Protein 5YUG (pdb70)

Solvent-accessible surface area: 21804 Å² total; per-residue (Å²): 163,84,106,4,90,5,106,61,32,19,40,86,29,25,62,89,64,31,95,7,21,82,52,246,88,57,126,75,0,18,0,4,38,51,0,0,14,3,44,110,70,66,82,7,4,52,71,12,24,131,109,96,104,35,35,128,108,3,111,102,70,67,103,126,8,5,23,93,22,82,7,16,162,112,45,17,92,137,56,140,227,53,26,5,0,11,43,120,16,21,111,126,109,90,26,2,32,5,71,92,31,19,40,82,94,41,134,88,67,31,94,7,6,60,22,102,87,58,127,73,0,18,0,3,97,133,0,0,32,2,44,111,41,54,1,6,4,17,86,45,15,98,152,72,54,5,20,18,92,4,111,35,1,14,33,92,7,1,2,7,1,14,7,16,116,40,31,18,41,30,25,22,132,23,18,1,0,10,13,68,2,12,56,88,136,116,3,43,4,92,88,56,27,42,84,88,44,138,85,78,38,109,6,4,40,20,86,18,33,61,84,0,26,0,8,86,162,4,0,34,10,33,107,74,59,82,4,1,46,118,66,14,165,144,60,58,6,48,17,92,4,68,115,69,64,92,151,9,0,3,6,2,4,6,10,104,88,48,23,62,48,0,25,43,11,14,0,0,5,88,97,12,21,114,67,122,27,127,46,152,19,80,99,69,69,175,134,116,3,87,4,110,87,54,26,41,84,88,45,140,87,72,34,105,6,15,41,49,243,83,56,125,87,0,27,0,8,97,186,4,0,37,10,34,109,70,50,6,5,1,12,92,69,26,147,147,87,105,35,65,127,96,4,64,36,2,35,37,104,10,3,22,93,18,65,6,10,137,89,45,24,91,140,18,107,104,42,23,5,0,5,86,42,0,32,90,46,103,29,145,68,170,70,83,162,72,101,170

Organism: Arabidopsis thaliana (NCBI:txid3702)

B-factor: mean 15.65, std 5.32, range [6.7, 44.05]

Sequence (388 aa):
SKMCMNASCGTTSTVEWKKGWPLRSGLLADLCYRCGSAYESSLFCEQFHKDQSGWRECYLCSKRLHCGCIASKVTIELMDDYGGVGCSTCACCSKMCMNASCGTTSTVEWKKGWPLRSGLLADLCYRCGSAYESSLFCEQFHKDQSGWRECYLCSKRLHCGCIASKVTIELMDYGGVGCSTCACCKMCMNASCGTTSTVEWKKGWPLRSGLLADLCYRCGSAYESSLFCEQFHKDQSGWRECYLCSKRLHCGCIASKVTIELMDYGGVGCSTCACCHQLNLNTRGENKMCMNASCGTTSTVEWKKGWPLRSGLLADLCYRCGSAYESSLFCEQFHKDQSGWRECYLCSKRLHCGCIASKVTIELMDYGGVGCSTCACCHQLNLNTRGEN

Secondary structure (DSSP, 8-state):
-----STTT--S--SS-EEEEEPTTSPEEEE-HHHHHHHHTT-HHHHH-TTSS-EEE-TTT--EEE-S-GGGGGGEEE-TTS-EEEHHHHT-/-----STTT--S--SS-EEEEEPTTSPEEEE-HHHHHHHHTT-HHHHH-TTSS-EEE-TTT--EEE-S-GGGGGGEEE-TTS-EEEHHHHT-/-----TTT--S--S--EEEEEPTTSPEEEE-HHHHHHHHTT-HHHHH-TTSS-EEE-TTT--EEE-S-GGGGGG-EE-TTSSEE-TTGGGS----TT-SS--/-----TTT--S--SS-EEEEE-TTSPEEEE-HHHHHHHHTT-HHHHH-TTSS-EEE-TTT--EEE-S-GGGGGG-EE-TTSSEE-TTGGGS----TT-SS--

GO terms:
  GO:0005515 protein binding (F, IPI)
  GO:0005634 nucleus (C, IDA)
  GO:0045892 negative regulation of DNA-templated transcription (P, IDA)
  GO:0009737 response to abscisic acid (P, TAS)
  GO:0009744 response to sucrose (P, TAS)
  GO:0005739 mitochondrion (C, HDA)

Nearest PDB structures (foldseek):
  5yuh-assembly1_A-2  TM=9.981E-01  e=5.828E-18  Arabidopsis thaliana
  5yug-assembly2_E  TM=9.680E-01  e=1.205E-17  Arabidopsis thaliana
  5z28-assembly1_A  TM=9.472E-01  e=3.145E-12  Arabidopsis thaliana
  7cq3-assembly1_A  TM=4.865E-01  e=2.633E+00  Saccharomyces cerevisiae YJM789
  7nac-assembly1_u  TM=4.043E-01  e=8.638E+00  Saccharomyces cerevisiae BY4741

Radius of gyration: 23.99 Å; Cα contacts (8 Å, |Δi|>4): 721; chains: 4; bounding box: 74×50×70 Å

Structure (mmCIF, N/CA/C/O backbone):
data_5YUG
#
_entry.id   5YUG
#
_cell.length_a   52.228
_cell.length_b   52.228
_cell.length_c   121.674
_cell.angle_alpha   90.00
_cell.angle_beta   90.00
_cell.angle_gamma   120.00
#
_symmetry.space_group_name_H-M   'P 31'
#
loop_
_entity.id
_entity.type
_entity.pdbx_description
1 po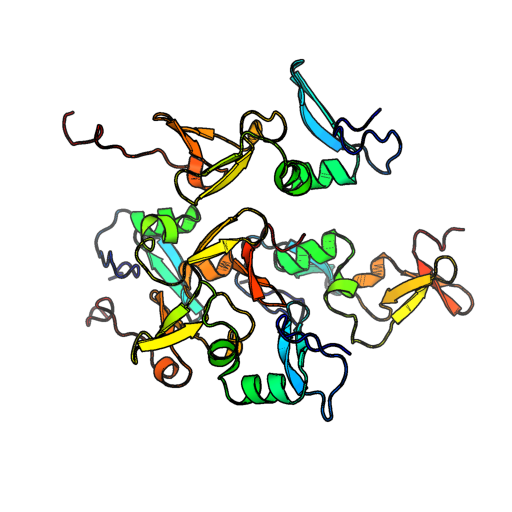lymer 'B3 domain-containing transcription repressor VAL1'
2 non-polymer 'ZINC ION'
3 non-polymer GLYCEROL
4 water water
#
loop_
_atom_site.group_PDB
_atom_site.id
_atom_site.type_symbol
_atom_site.label_atom_id
_atom_site.label_alt_id
_atom_site.label_comp_id
_atom_site.label_asym_id
_atom_site.label_entity_id
_atom_site.label_seq_id
_atom_site.pdbx_PDB_ins_code
_atom_site.Cartn_x
_atom_site.Cartn_y
_atom_site.Cartn_z
_atom_site.occupancy
_atom_site.B_iso_or_equiv
_atom_site.auth_seq_id
_atom_site.auth_comp_id
_atom_site.auth_asym_id
_atom_site.auth_atom_id
_atom_site.pdbx_PDB_model_num
ATOM 1 N N . SER A 1 8 ? 45.147 47.310 14.817 1.00 32.47 8 SER A N 1
ATOM 2 C CA . SER A 1 8 ? 43.913 47.873 14.275 1.00 24.51 8 SER A CA 1
ATOM 3 C C . SER A 1 8 ? 43.274 47.023 13.190 1.00 16.90 8 SER A C 1
ATOM 4 O O . SER A 1 8 ? 42.279 46.290 13.391 1.00 23.55 8 SER A O 1
ATOM 7 N N . LYS A 1 9 ? 43.848 47.180 12.009 1.00 22.36 9 LYS A N 1
ATOM 8 C CA . LYS A 1 9 ? 43.140 46.740 10.829 1.00 18.06 9 LYS A CA 1
ATOM 9 C C . LYS A 1 9 ? 42.977 45.229 10.816 1.00 17.80 9 LYS A C 1
ATOM 10 O O . LYS A 1 9 ? 43.742 44.473 11.424 1.00 20.76 9 LYS A O 1
ATOM 16 N N . MET A 1 10 ? 41.939 44.807 10.104 1.00 18.40 10 MET A N 1
ATOM 17 C CA . MET A 1 10 ? 41.676 43.403 9.848 1.00 17.46 10 MET A CA 1
ATOM 18 C C . MET A 1 10 ? 41.237 43.255 8.398 1.00 15.02 10 MET A C 1
ATOM 19 O O . MET A 1 10 ? 40.419 44.040 7.911 1.00 14.47 10 MET A O 1
ATOM 24 N N . CYS A 1 11 ? 41.797 42.264 7.709 1.00 15.48 11 CYS A N 1
ATOM 25 C CA . CYS A 1 11 ? 41.431 42.039 6.314 1.00 13.05 11 CYS A CA 1
ATOM 26 C C . CYS A 1 11 ? 39.927 41.830 6.184 1.00 12.97 11 CYS A C 1
ATOM 27 O O . CYS A 1 11 ? 39.348 40.984 6.870 1.00 16.31 11 CYS A O 1
ATOM 30 N N . MET A 1 12 ? 39.293 42.606 5.303 1.00 12.35 12 MET A N 1
ATOM 31 C CA . MET A 1 12 ? 37.849 42.518 5.106 1.00 10.23 12 MET A CA 1
ATOM 32 C C . MET A 1 12 ? 37.462 41.478 4.063 1.00 8.55 12 MET A C 1
ATOM 33 O O . MET A 1 12 ? 36.272 41.344 3.753 1.00 13.72 12 MET A O 1
ATOM 38 N N . ASN A 1 13 ? 38.422 40.731 3.527 1.00 10.58 13 ASN A N 1
ATOM 39 C CA . ASN A 1 13 ? 38.090 39.510 2.804 1.00 11.05 13 ASN A CA 1
ATOM 40 C C . ASN A 1 13 ? 37.708 38.464 3.840 1.00 15.12 13 ASN A C 1
ATOM 41 O O . ASN A 1 13 ? 38.545 38.043 4.645 1.00 14.89 13 ASN A O 1
ATOM 46 N N . ALA A 1 14 ? 36.436 38.062 3.828 1.00 12.13 14 ALA A N 1
ATOM 47 C CA . ALA A 1 14 ? 35.855 37.326 4.942 1.00 14.54 14 ALA A CA 1
ATOM 48 C C . ALA A 1 14 ? 36.463 35.941 5.114 1.00 15.01 14 ALA A C 1
ATOM 49 O O . ALA A 1 14 ? 36.424 35.397 6.221 1.00 17.33 14 ALA A O 1
ATOM 51 N N . SER A 1 15 ? 37.031 35.358 4.060 1.00 11.66 15 SER A N 1
ATOM 52 C CA . SER A 1 15 ? 37.726 34.086 4.227 1.00 16.91 15 SER A CA 1
ATOM 53 C C . SER A 1 15 ? 39.150 34.254 4.743 1.00 17.61 15 SER A C 1
ATOM 54 O O . SER A 1 15 ? 39.816 33.246 5.011 1.00 22.21 15 SER A O 1
ATOM 57 N N . CYS A 1 16 ? 39.628 35.493 4.883 1.00 13.73 16 CYS A N 1
ATOM 58 C CA . CYS A 1 16 ? 40.973 35.767 5.372 1.00 11.58 16 CYS A CA 1
ATOM 59 C C . CYS A 1 16 ? 40.926 36.269 6.813 1.00 18.49 16 CYS A C 1
ATOM 60 O O . CYS A 1 16 ? 41.364 35.574 7.737 1.00 21.56 16 CYS A O 1
ATOM 63 N N . GLY A 1 17 ? 40.399 37.474 7.015 1.00 15.98 17 GLY A N 1
ATOM 64 C CA . GLY A 1 17 ? 40.317 38.058 8.342 1.00 16.03 17 GLY A CA 1
ATOM 65 C C . GLY A 1 17 ? 41.631 38.233 9.074 1.00 17.69 17 GLY A C 1
ATOM 66 O O . GLY A 1 17 ? 41.628 38.341 10.301 1.00 18.26 17 GLY A O 1
ATOM 67 N N . THR A 1 18 ? 42.758 38.278 8.370 1.00 17.10 18 THR A N 1
ATOM 68 C CA . THR A 1 18 ? 44.031 38.397 9.075 1.00 13.16 18 THR A CA 1
ATOM 69 C C . THR A 1 18 ? 44.225 39.798 9.658 1.00 19.73 18 THR A C 1
ATOM 70 O O . THR A 1 18 ? 43.710 40.796 9.149 1.00 15.30 18 THR A O 1
ATOM 74 N N . THR A 1 19 ? 44.972 39.857 10.760 1.00 17.06 19 THR A N 1
ATOM 75 C CA . THR A 1 19 ? 45.365 41.109 11.391 1.00 20.03 19 THR A CA 1
ATOM 76 C C . THR A 1 19 ? 46.857 41.353 11.278 1.00 20.65 19 THR A C 1
ATOM 77 O O . THR A 1 19 ? 47.350 42.368 11.780 1.00 26.99 19 THR A O 1
ATOM 81 N N . SER A 1 20 ? 47.577 40.451 10.626 1.00 18.99 20 SER A N 1
ATOM 82 C CA . SER A 1 20 ? 49.032 40.468 10.555 1.00 21.69 20 SER A CA 1
ATOM 83 C C . SER A 1 20 ? 49.429 40.386 9.085 1.00 20.17 20 SER A C 1
ATOM 84 O O . SER A 1 20 ? 49.157 39.381 8.424 1.00 19.90 20 SER A O 1
ATOM 87 N N . THR A 1 21 ? 50.052 41.447 8.568 1.00 18.26 21 THR A N 1
ATOM 88 C CA . THR A 1 21 ? 50.439 41.493 7.163 1.00 16.58 21 THR A CA 1
ATOM 89 C C . THR A 1 21 ? 51.631 42.428 6.997 1.00 13.77 21 THR A C 1
ATOM 90 O O . THR A 1 21 ? 51.820 43.350 7.793 1.00 17.37 21 THR A O 1
ATOM 94 N N . VAL A 1 22 ? 52.433 42.182 5.951 1.00 13.91 22 VAL A N 1
ATOM 95 C CA . VAL A 1 22 ? 53.583 43.054 5.693 1.00 13.36 22 VAL A CA 1
ATOM 96 C C . VAL A 1 22 ? 53.141 44.465 5.324 1.00 14.90 22 VAL A C 1
ATOM 97 O O . VAL A 1 22 ? 53.847 45.436 5.612 1.00 19.08 22 VAL A O 1
ATOM 101 N N . GLU A 1 23 ? 51.983 44.607 4.680 1.00 13.65 23 GLU A N 1
ATOM 102 C CA . GLU A 1 23 ? 51.549 45.915 4.196 1.00 14.50 23 GLU A CA 1
ATOM 103 C C . GLU A 1 23 ? 50.040 45.908 4.002 1.00 13.08 23 GLU A C 1
ATOM 104 O O . GLU A 1 23 ? 49.498 45.010 3.350 1.00 13.23 23 GLU A O 1
ATOM 110 N N . TRP A 1 24 ? 49.375 46.911 4.568 1.00 14.36 24 TRP A N 1
ATOM 111 C CA . TRP A 1 24 ? 47.941 47.069 4.387 1.00 12.27 24 TRP A CA 1
ATOM 112 C C . TRP A 1 24 ? 47.641 47.803 3.088 1.00 13.36 24 TRP A C 1
ATOM 113 O O . TRP A 1 24 ? 48.318 48.773 2.721 1.00 16.48 24 TRP A O 1
ATOM 124 N N . LYS A 1 25 ? 46.626 47.315 2.383 1.00 12.29 25 LYS A N 1
ATOM 125 C CA . LYS A 1 25 ? 46.232 47.799 1.075 1.00 12.88 25 LYS A CA 1
ATOM 126 C C . LYS A 1 25 ? 44.741 48.114 1.102 1.00 13.65 25 LYS A C 1
ATOM 127 O O . LYS A 1 25 ? 44.055 47.917 2.115 1.00 13.99 25 LYS A O 1
ATOM 133 N N . LYS A 1 26 ? 44.227 48.613 -0.018 1.00 14.40 26 LYS A N 1
ATOM 134 C CA . LYS A 1 26 ? 42.829 49.002 -0.091 1.00 14.02 26 LYS A CA 1
ATOM 135 C C . LYS A 1 26 ? 42.124 48.201 -1.165 1.00 14.01 26 LYS A C 1
ATOM 136 O O . LYS A 1 26 ? 42.712 47.863 -2.197 1.00 15.33 26 LYS A O 1
ATOM 142 N N . GLY A 1 27 ? 40.851 47.897 -0.900 1.00 11.95 27 GLY A N 1
ATOM 143 C CA . GLY A 1 27 ? 40.028 47.191 -1.858 1.00 11.13 27 GLY A CA 1
ATOM 144 C C . GLY A 1 27 ? 38.923 48.024 -2.469 1.00 13.64 27 GLY A C 1
ATOM 145 O O . GLY A 1 27 ? 39.149 49.154 -2.909 1.00 13.03 27 GLY A O 1
ATOM 146 N N . TRP A 1 28 ? 37.723 47.465 -2.485 1.00 11.78 28 TRP A N 1
ATOM 147 C CA . TRP A 1 28 ? 36.560 48.063 -3.121 1.00 10.88 28 TRP A CA 1
ATOM 148 C C . TRP A 1 28 ? 35.937 49.140 -2.231 1.00 13.01 28 TRP A C 1
ATOM 149 O O . TRP A 1 28 ? 36.148 49.160 -1.012 1.00 12.95 28 TRP A O 1
ATOM 160 N N . PRO A 1 29 ? 35.170 50.060 -2.817 1.00 13.46 29 PRO A N 1
ATOM 161 C CA . PRO A 1 29 ? 34.446 51.037 -1.999 1.00 12.92 29 PRO A CA 1
ATOM 162 C C . PRO A 1 29 ? 33.351 50.376 -1.169 1.00 13.16 29 PRO A C 1
ATOM 163 O O . PRO A 1 29 ? 32.613 49.524 -1.658 1.00 13.21 29 PRO A O 1
ATOM 167 N N . LEU A 1 30 ? 33.242 50.798 0.089 1.00 12.59 30 LEU A N 1
ATOM 168 C CA . LEU A 1 30 ? 32.179 50.374 0.989 1.00 12.13 30 LEU A CA 1
ATOM 169 C C . LEU A 1 30 ? 31.016 51.348 0.874 1.00 13.77 30 LEU A C 1
ATOM 170 O O . LEU A 1 30 ? 31.140 52.425 0.287 1.00 12.99 30 LEU A O 1
ATOM 175 N N . ARG A 1 31 ? 29.873 50.973 1.455 1.00 12.49 31 ARG A N 1
ATOM 176 C CA . ARG A 1 31 ? 28.721 51.872 1.398 1.00 14.54 31 ARG A CA 1
ATOM 177 C C . ARG A 1 31 ? 29.020 53.203 2.079 1.00 15.19 31 ARG A C 1
ATOM 178 O O . ARG A 1 31 ? 28.535 54.256 1.648 1.00 12.91 31 ARG A O 1
ATOM 186 N N . SER A 1 32 ? 29.869 53.189 3.101 1.00 12.15 32 SER A N 1
ATOM 187 C CA . SER A 1 32 ? 30.204 54.416 3.811 1.00 14.58 32 SER A CA 1
ATOM 188 C C . SER A 1 32 ? 31.096 55.365 3.026 1.00 17.85 32 SER A C 1
ATOM 189 O O . SER A 1 32 ? 31.340 56.476 3.514 1.00 15.83 32 SER A O 1
ATOM 192 N N . GLY A 1 33 ? 31.613 54.956 1.864 1.00 13.86 33 GLY A N 1
ATOM 193 C CA . GLY A 1 33 ? 32.578 55.723 1.111 1.00 17.82 33 GLY A CA 1
ATOM 194 C C . GLY A 1 33 ? 34.019 55.354 1.403 1.00 13.79 33 GLY A C 1
ATOM 195 O O . GLY A 1 33 ? 34.896 55.582 0.561 1.00 17.84 33 GLY A O 1
ATOM 196 N N . LEU A 1 34 ? 34.285 54.811 2.587 1.00 12.54 34 LEU A N 1
ATOM 197 C CA . LEU A 1 34 ? 35.611 54.276 2.878 1.00 12.38 34 LEU A CA 1
ATOM 198 C C . LEU A 1 34 ? 35.917 53.100 1.962 1.00 17.97 34 LEU A C 1
ATOM 199 O O . LEU A 1 34 ? 35.022 52.361 1.540 1.00 19.00 34 LEU A O 1
ATOM 204 N N . LEU A 1 35 ? 37.200 52.924 1.660 1.00 16.15 35 LEU A N 1
ATOM 205 C CA . LEU A 1 35 ? 37.627 51.755 0.910 1.00 16.16 35 LEU A CA 1
ATOM 206 C C . LEU A 1 35 ? 37.897 50.607 1.868 1.00 9.94 35 LEU A C 1
ATOM 207 O O . LEU A 1 35 ? 38.350 50.805 2.998 1.00 12.08 35 LEU A O 1
ATOM 212 N N . ALA A 1 36 ? 37.595 49.396 1.407 1.00 10.32 36 ALA A N 1
ATOM 213 C CA . ALA A 1 36 ? 37.814 48.217 2.225 1.00 11.19 36 ALA A CA 1
ATOM 214 C C . ALA A 1 36 ? 39.294 48.045 2.564 1.00 14.52 36 ALA A C 1
ATOM 215 O O . ALA A 1 36 ? 40.171 48.227 1.721 1.00 12.06 36 ALA A O 1
ATOM 217 N N . ASP A 1 37 ? 39.569 47.652 3.801 1.00 11.11 37 ASP A N 1
ATOM 218 C CA . ASP A 1 37 ? 40.915 47.245 4.184 1.00 12.62 37 ASP A CA 1
ATOM 219 C C . ASP A 1 37 ? 41.176 45.818 3.722 1.00 13.90 37 ASP A C 1
ATOM 220 O O . ASP A 1 37 ? 40.369 44.923 3.973 1.00 11.81 37 ASP A O 1
ATOM 225 N N . LEU A 1 38 ? 42.309 45.607 3.056 1.00 14.38 38 LEU A N 1
ATOM 226 C CA . LEU A 1 38 ? 42.736 44.291 2.613 1.00 10.02 38 LEU A CA 1
ATOM 227 C C . LEU A 1 38 ? 44.204 44.099 2.966 1.00 10.65 38 LEU A C 1
ATOM 228 O O . LEU A 1 38 ? 44.996 45.047 2.883 1.00 12.29 38 LEU A O 1
ATOM 233 N N . CYS A 1 39 ? 44.564 42.884 3.366 1.00 9.19 39 CYS A N 1
ATOM 234 C CA . CYS A 1 39 ? 45.968 42.589 3.626 1.00 10.87 39 CYS A CA 1
ATOM 235 C C . CYS A 1 39 ? 46.763 42.601 2.315 1.00 11.98 39 CYS A C 1
ATOM 236 O O . CYS A 1 39 ? 46.208 42.716 1.221 1.00 13.28 39 CYS A O 1
ATOM 239 N N . TYR A 1 40 ? 48.092 42.487 2.438 1.00 12.62 40 TYR A N 1
ATOM 240 C CA . TYR A 1 40 ? 48.958 42.492 1.256 1.00 13.84 40 TYR A CA 1
ATOM 241 C C . TYR A 1 40 ? 48.517 41.461 0.223 1.00 11.97 40 TYR A C 1
ATOM 242 O O . TYR A 1 40 ? 48.445 41.754 -0.974 1.00 13.40 40 TYR A O 1
ATOM 251 N N . ARG A 1 41 ? 48.233 40.241 0.679 1.00 11.85 41 ARG A N 1
ATOM 252 C CA . ARG A 1 41 ? 47.806 39.150 -0.194 1.00 14.22 41 ARG A CA 1
ATOM 253 C C . ARG A 1 41 ? 46.496 39.482 -0.911 1.00 13.84 41 ARG A C 1
ATOM 254 O O . ARG A 1 41 ? 46.422 39.494 -2.152 1.00 13.29 41 ARG A O 1
ATOM 262 N N . CYS A 1 42 ? 45.438 39.735 -0.134 1.00 13.16 42 CYS A N 1
ATOM 263 C CA . CYS A 1 42 ? 44.121 39.965 -0.730 1.00 14.69 42 CYS A CA 1
ATOM 264 C C . CYS A 1 42 ? 44.075 41.281 -1.497 1.00 13.13 42 CYS A C 1
ATOM 265 O O . CYS A 1 42 ? 43.428 41.379 -2.554 1.00 10.92 42 CYS A O 1
ATOM 268 N N . GLY A 1 43 ? 44.743 42.305 -0.984 1.00 12.05 43 GLY A N 1
ATOM 269 C CA . GLY A 1 43 ? 44.812 43.558 -1.716 1.00 11.08 43 GLY A CA 1
ATOM 270 C C . GLY A 1 43 ? 45.568 43.412 -3.018 1.00 13.62 43 GLY A C 1
ATOM 271 O O . GLY A 1 43 ? 45.229 44.053 -4.019 1.00 14.23 43 GLY A O 1
ATOM 272 N N . SER A 1 44 ? 46.616 42.582 -3.021 1.00 13.00 44 SER A N 1
ATOM 273 C CA . SER A 1 44 ? 47.346 42.337 -4.260 1.00 13.66 44 SER A CA 1
ATOM 274 C C . SER A 1 44 ? 46.449 41.671 -5.286 1.00 12.87 44 SER A C 1
ATOM 275 O O . SER A 1 44 ? 46.463 42.042 -6.469 1.00 13.93 44 SER A O 1
ATOM 278 N N . ALA A 1 45 ? 45.619 40.725 -4.843 1.00 13.34 45 ALA A N 1
ATOM 279 C CA . ALA A 1 45 ? 44.685 40.095 -5.770 1.00 11.58 45 ALA A CA 1
ATOM 280 C C . ALA A 1 45 ? 43.660 41.100 -6.291 1.00 10.84 45 ALA A C 1
ATOM 281 O O . ALA A 1 45 ? 43.322 41.090 -7.479 1.00 13.57 45 ALA A O 1
ATOM 283 N N . TYR A 1 46 ? 43.169 41.991 -5.426 1.00 11.28 46 TYR A N 1
ATOM 284 C CA . TYR A 1 46 ? 42.217 42.995 -5.895 1.00 10.71 46 TYR A CA 1
ATOM 285 C C . TYR A 1 46 ? 42.856 43.936 -6.914 1.00 12.30 46 TYR A C 1
ATOM 286 O O . TYR A 1 46 ? 42.241 44.286 -7.936 1.00 12.08 46 TYR A O 1
ATOM 295 N N . GLU A 1 47 ? 44.094 44.355 -6.642 1.00 12.65 47 GLU A N 1
ATOM 296 C CA . GLU A 1 47 ? 44.806 45.284 -7.517 1.00 13.14 47 GLU A CA 1
ATOM 297 C C . GLU A 1 47 ? 45.071 44.675 -8.882 1.00 15.89 47 GLU A C 1
ATOM 298 O O . GLU A 1 47 ? 45.110 45.392 -9.891 1.00 17.37 47 GLU A O 1
ATOM 304 N N . SER A 1 48 ? 45.324 43.367 -8.917 1.00 14.81 48 SER A N 1
ATOM 305 C CA . SER A 1 48 ? 45.549 42.602 -10.138 1.00 12.75 48 SER A CA 1
ATOM 306 C C . SER A 1 48 ? 44.267 42.276 -10.884 1.00 15.09 48 SER A C 1
ATOM 307 O O . SER A 1 48 ? 44.344 41.655 -11.945 1.00 16.13 48 SER A O 1
ATOM 310 N N . SER A 1 49 ? 43.106 42.666 -10.348 1.00 13.43 49 SER A N 1
ATOM 311 C CA . SER A 1 49 ? 41.797 42.354 -10.935 1.00 13.59 49 SER A CA 1
ATOM 312 C C . SER A 1 49 ? 41.536 40.851 -10.943 1.00 13.59 49 SER A C 1
ATOM 313 O O . SER A 1 49 ? 40.944 40.306 -11.876 1.00 15.57 49 SER A O 1
ATOM 316 N N . LEU A 1 50 ? 41.969 40.172 -9.881 1.00 13.67 50 LEU A N 1
ATOM 317 C CA . LEU A 1 50 ? 41.840 38.725 -9.789 1.00 13.19 50 LEU A CA 1
ATOM 318 C C . LEU A 1 50 ? 41.240 38.302 -8.457 1.00 10.03 50 LEU A C 1
ATOM 319 O O . LEU A 1 50 ? 41.351 37.136 -8.080 1.00 11.21 50 LEU A O 1
ATOM 324 N N . PHE A 1 51 ? 40.595 39.220 -7.741 1.00 8.93 51 PHE A N 1
ATOM 325 C CA . PHE A 1 51 ? 40.103 38.884 -6.408 1.00 9.52 51 PHE A CA 1
ATOM 326 C C . PHE A 1 51 ? 39.058 37.771 -6.455 1.00 9.62 51 PHE A C 1
ATOM 327 O O . PHE A 1 51 ? 39.149 36.783 -5.712 1.00 10.34 51 PHE A O 1
ATOM 335 N N . CYS A 1 52 ? 38.065 37.885 -7.344 1.00 8.93 52 CYS A N 1
ATOM 336 C CA . CYS A 1 52 ? 37.011 36.880 -7.308 1.00 8.13 52 CYS A CA 1
ATOM 337 C C . CYS A 1 52 ? 37.498 35.551 -7.862 1.00 8.26 52 CYS A C 1
ATOM 338 O O . CYS A 1 52 ? 37.031 34.497 -7.419 1.00 10.56 52 CYS A O 1
ATOM 341 N N . GLU A 1 53 ? 38.448 35.575 -8.809 1.00 10.35 53 GLU A N 1
ATOM 342 C CA . GLU A 1 53 ? 39.050 34.325 -9.265 1.00 11.08 53 GLU A CA 1
ATOM 343 C C . GLU A 1 53 ? 39.799 33.630 -8.136 1.00 12.99 53 GLU A C 1
ATOM 344 O O . GLU A 1 53 ? 39.758 32.395 -8.007 1.00 14.15 53 GLU A O 1
ATOM 350 N N . GLN A 1 54 ? 40.516 34.401 -7.316 1.00 13.82 54 GLN A N 1
ATOM 351 C CA . GLN A 1 54 ? 41.296 33.791 -6.244 1.00 10.20 54 GLN A CA 1
ATOM 352 C C . GLN A 1 54 ? 40.424 33.326 -5.084 1.00 13.10 54 GLN A C 1
ATOM 353 O O . GLN A 1 54 ? 40.787 32.363 -4.403 1.00 16.81 54 GLN A O 1
ATOM 359 N N . PHE A 1 55 ? 39.299 34.012 -4.800 1.00 11.37 55 PHE A N 1
ATOM 360 C CA . PHE A 1 55 ? 38.590 33.742 -3.552 1.00 12.05 55 PHE A CA 1
ATOM 361 C C . PHE A 1 55 ? 37.134 33.320 -3.684 1.00 11.07 55 PHE A C 1
ATOM 362 O O . PHE A 1 55 ? 36.585 32.786 -2.712 1.00 12.12 55 PHE A O 1
ATOM 370 N N . HIS A 1 56 ? 36.486 33.532 -4.833 1.00 10.22 56 HIS A N 1
ATOM 371 C CA . HIS A 1 56 ? 35.034 33.410 -4.897 1.00 9.59 56 HIS A CA 1
ATOM 372 C C . HIS A 1 56 ? 34.557 32.352 -5.886 1.00 10.40 56 HIS A C 1
ATOM 373 O O . HIS A 1 56 ? 33.379 32.345 -6.238 1.00 10.84 56 HIS A O 1
ATOM 380 N N . LYS A 1 57 ? 35.430 31.433 -6.306 1.00 10.43 57 LYS A N 1
ATOM 381 C CA . LYS A 1 57 ? 35.034 30.519 -7.370 1.00 11.92 57 LYS A CA 1
ATOM 382 C C . LYS A 1 57 ? 33.902 29.580 -6.956 1.00 13.55 57 LYS A C 1
ATOM 383 O O . LYS A 1 57 ? 33.076 29.213 -7.802 1.00 19.14 57 LYS A O 1
ATOM 389 N N . ASP A 1 58 ? 33.811 29.207 -5.682 1.00 14.85 58 ASP A N 1
ATOM 390 C CA . ASP A 1 58 ? 32.744 28.318 -5.225 1.00 14.97 58 ASP A CA 1
ATOM 391 C C . ASP A 1 58 ? 31.470 29.049 -4.845 1.00 17.14 58 ASP A C 1
ATOM 392 O O . ASP A 1 58 ? 30.485 28.398 -4.460 1.00 19.31 58 ASP A O 1
ATOM 397 N N . GLN A 1 59 ? 31.459 30.373 -4.930 1.00 12.63 59 GLN A N 1
ATOM 398 C CA . GLN A 1 59 ? 30.246 31.099 -4.598 1.00 12.06 59 GLN A CA 1
ATOM 399 C C . GLN A 1 59 ? 29.277 31.090 -5.774 1.00 12.50 59 GLN A C 1
ATOM 400 O O . GLN A 1 59 ? 29.633 30.811 -6.926 1.00 15.36 59 GLN A O 1
ATOM 406 N N . SER A 1 60 ? 28.027 31.377 -5.451 1.00 11.99 60 SER A N 1
ATOM 407 C CA . SER A 1 60 ? 27.014 31.614 -6.464 1.00 8.66 60 SER A CA 1
ATOM 408 C C . SER A 1 60 ? 27.237 32.966 -7.133 1.00 12.07 60 SER A C 1
ATOM 409 O O . SER A 1 60 ? 28.003 33.821 -6.659 1.00 10.71 60 SER A O 1
ATOM 412 N N . GLY A 1 61 ? 26.563 33.144 -8.267 1.00 9.40 61 GLY A N 1
ATOM 413 C CA . GLY A 1 61 ? 26.527 34.423 -8.942 1.00 10.18 61 GLY A CA 1
ATOM 414 C C . GLY A 1 61 ? 27.351 34.534 -10.205 1.00 9.77 61 GLY A C 1
ATOM 415 O O . GLY A 1 61 ? 27.305 35.578 -10.839 1.00 10.25 61 GLY A O 1
ATOM 416 N N . TRP A 1 62 ? 28.079 33.504 -10.618 1.00 9.66 62 TRP A N 1
ATOM 417 C CA . TRP A 1 62 ? 28.943 33.658 -11.778 1.00 8.31 62 TRP A CA 1
ATOM 418 C C . TRP A 1 62 ? 28.144 33.602 -13.073 1.00 9.86 62 TRP A C 1
ATOM 419 O O . TRP A 1 62 ? 27.260 32.752 -13.244 1.00 12.22 62 TRP A O 1
ATOM 430 N N . ARG A 1 63 ? 28.476 34.511 -13.992 1.00 8.17 63 ARG A N 1
ATOM 431 C CA . ARG A 1 63 ? 27.865 34.571 -15.320 1.00 8.38 63 ARG A CA 1
ATOM 432 C C . ARG A 1 63 ? 28.973 34.772 -16.347 1.00 8.45 63 ARG A C 1
ATOM 433 O O . ARG A 1 63 ? 30.058 35.224 -16.016 1.00 13.51 63 ARG A O 1
ATOM 441 N N . GLU A 1 64 ? 28.700 34.447 -17.605 1.00 8.78 64 GLU A N 1
ATOM 442 C CA . GLU A 1 64 ? 29.689 34.624 -18.661 1.00 10.19 64 GLU A CA 1
ATOM 443 C C . GLU A 1 64 ? 29.422 35.896 -19.458 1.00 11.34 64 GLU A C 1
ATOM 444 O O . GLU A 1 64 ? 28.273 36.204 -19.790 1.00 10.31 64 GLU A O 1
ATOM 450 N N . CYS A 1 65 ? 30.488 36.632 -19.764 1.00 10.96 65 CYS A N 1
ATOM 451 C CA . CYS A 1 65 ? 30.374 37.775 -20.662 1.00 10.43 65 CYS A CA 1
ATOM 452 C C . CYS A 1 65 ? 29.724 37.366 -21.983 1.00 10.37 65 CYS A C 1
ATOM 453 O O . CYS A 1 65 ? 30.094 36.352 -22.584 1.00 10.38 65 CYS A O 1
ATOM 456 N N . TYR A 1 66 ? 28.765 38.176 -22.443 1.00 10.03 66 TYR A N 1
ATOM 457 C CA . TYR A 1 66 ? 28.049 37.874 -23.682 1.00 11.62 66 TYR A CA 1
ATOM 458 C C . TYR A 1 66 ? 28.947 37.860 -24.915 1.00 13.43 66 TYR A C 1
ATOM 459 O O . TYR A 1 66 ? 28.572 37.253 -25.934 1.00 14.59 66 TYR A O 1
ATOM 468 N N . LEU A 1 67 ? 30.107 38.510 -24.851 1.00 10.74 67 LEU A N 1
ATOM 469 C CA . LEU A 1 67 ? 30.996 38.672 -25.998 1.00 10.47 67 LEU A CA 1
ATOM 470 C C . LEU A 1 67 ? 32.202 37.747 -25.947 1.00 14.49 67 LEU A C 1
ATOM 471 O O . LEU A 1 67 ? 32.452 37.019 -26.911 1.00 15.22 67 LEU A O 1
ATOM 476 N N . CYS A 1 68 ? 32.952 37.754 -24.845 1.00 10.95 68 CYS A N 1
ATOM 477 C CA . CYS A 1 68 ? 34.175 36.962 -24.744 1.00 10.42 68 CYS A CA 1
ATOM 478 C C . CYS A 1 68 ? 34.048 35.746 -23.835 1.00 10.08 68 CYS A C 1
ATOM 479 O O . CYS A 1 68 ? 34.968 34.918 -23.814 1.00 14.73 68 CYS A O 1
ATOM 482 N N . SER A 1 69 ? 32.951 35.618 -23.082 1.00 11.15 69 SER A N 1
ATOM 483 C CA . SER A 1 69 ? 32.639 34.485 -22.212 1.00 10.69 69 SER A CA 1
ATOM 484 C C . SER A 1 69 ? 33.490 34.448 -20.954 1.00 10.39 69 SER A C 1
ATOM 485 O O . SER A 1 69 ? 33.449 33.441 -20.236 1.00 11.30 69 SER A O 1
ATOM 488 N N . LYS A 1 70 ? 34.241 35.508 -20.659 1.00 10.63 70 LYS A N 1
ATOM 489 C CA . LYS A 1 70 ? 34.930 35.589 -19.376 1.00 10.05 70 LYS A CA 1
ATOM 490 C C . LYS A 1 70 ? 33.940 35.357 -18.251 1.00 11.09 70 LYS A C 1
ATOM 491 O O . LYS A 1 70 ? 32.795 35.817 -18.314 1.00 11.52 70 LYS A O 1
ATOM 497 N N . ARG A 1 71 ? 34.386 34.649 -17.214 1.00 8.57 71 ARG A N 1
ATOM 498 C CA . ARG A 1 71 ? 33.516 34.412 -16.073 1.00 8.89 71 ARG A CA 1
ATOM 499 C C . ARG A 1 71 ? 33.571 35.623 -15.154 1.00 7.97 71 ARG A C 1
ATOM 500 O O . ARG A 1 71 ? 34.646 36.094 -14.786 1.00 11.05 71 ARG A O 1
ATOM 508 N N . LEU A 1 72 ? 32.397 36.143 -14.827 1.00 8.82 72 LEU A N 1
ATOM 509 C CA . LEU A 1 72 ? 32.214 37.405 -14.127 1.00 7.15 72 LEU A CA 1
ATOM 510 C C . LEU A 1 72 ? 31.390 37.122 -12.873 1.00 7.92 72 LEU A C 1
ATOM 511 O O . LEU A 1 72 ? 30.273 36.591 -12.963 1.00 9.54 72 LEU A O 1
ATOM 516 N N . HIS A 1 73 ? 31.929 37.482 -11.710 1.00 8.86 73 HIS A N 1
ATOM 517 C CA . HIS A 1 73 ? 31.235 37.207 -10.457 1.00 7.80 73 HIS A CA 1
ATOM 518 C C . HIS A 1 73 ? 30.241 38.324 -10.171 1.00 9.30 73 HIS A C 1
ATOM 519 O O . HIS A 1 73 ? 30.612 39.404 -9.689 1.00 9.47 73 HIS A O 1
ATOM 526 N N . CYS A 1 74 ? 28.968 38.044 -10.427 1.00 10.21 74 CYS A N 1
ATOM 527 C CA . CYS A 1 74 ? 27.906 39.024 -10.253 1.00 8.47 74 CYS A CA 1
ATOM 528 C C . CYS A 1 74 ? 27.362 38.990 -8.814 1.00 8.70 74 CYS A C 1
ATOM 529 O O . CYS A 1 74 ? 27.622 38.063 -8.039 1.00 8.92 74 CYS A O 1
ATOM 532 N N . GLY A 1 75 ? 26.614 40.034 -8.457 1.00 7.94 75 GLY A N 1
ATOM 533 C CA . GLY A 1 75 ? 26.158 40.180 -7.081 1.00 8.78 75 GLY A CA 1
ATOM 534 C C . GLY A 1 75 ? 27.309 40.224 -6.105 1.00 9.12 75 GLY A C 1
ATOM 535 O O . GLY A 1 75 ? 27.205 39.681 -5.001 1.00 11.73 75 GLY A O 1
ATOM 536 N N . CYS A 1 76 ? 28.404 40.882 -6.484 1.00 9.79 76 CYS A N 1
ATOM 537 C CA . CYS A 1 76 ? 29.614 40.870 -5.676 1.00 9.57 76 CYS A CA 1
ATOM 538 C C . CYS A 1 76 ? 30.291 42.224 -5.768 1.00 7.86 76 CYS A C 1
ATOM 539 O O . CYS A 1 76 ? 30.747 42.629 -6.840 1.00 9.07 76 CYS A O 1
ATOM 542 N N . ILE A 1 77 ? 30.395 42.899 -4.625 1.00 6.90 77 ILE A N 1
ATOM 543 C CA . ILE A 1 77 ? 30.976 44.233 -4.581 1.00 8.01 77 ILE A CA 1
ATOM 544 C C . ILE A 1 77 ? 32.399 44.233 -5.129 1.00 7.63 77 ILE A C 1
ATOM 545 O O . ILE A 1 77 ? 32.821 45.196 -5.791 1.00 11.29 77 ILE A O 1
ATOM 550 N N . ALA A 1 78 ? 33.141 43.131 -4.936 1.00 7.62 78 ALA A N 1
ATOM 551 C CA . ALA A 1 78 ? 34.545 43.139 -5.341 1.00 9.70 78 ALA A CA 1
ATOM 552 C C . ALA A 1 78 ? 34.731 43.144 -6.862 1.00 9.71 78 ALA A C 1
ATOM 553 O O . ALA A 1 78 ? 35.806 43.535 -7.333 1.00 11.91 78 ALA A O 1
ATOM 555 N N . SER A 1 79 ? 33.719 42.751 -7.638 1.00 8.22 79 SER A N 1
ATOM 556 C CA . SER A 1 79 ? 33.779 42.832 -9.095 1.00 8.04 79 SER A CA 1
ATOM 557 C C . SER A 1 79 ? 32.850 43.886 -9.672 1.00 9.95 79 SER A C 1
ATOM 558 O O . SER A 1 79 ? 32.745 44.004 -10.906 1.00 12.17 79 SER A O 1
ATOM 561 N N . LYS A 1 80 ? 32.182 44.675 -8.823 1.00 9.80 80 LYS A N 1
ATOM 562 C CA . LYS A 1 80 ? 31.222 45.640 -9.356 1.00 10.02 80 LYS A CA 1
ATOM 563 C C . LYS A 1 80 ? 31.853 46.487 -10.457 1.00 12.64 80 LYS A C 1
ATOM 564 O O . LYS A 1 80 ? 31.221 46.771 -11.486 1.00 14.46 80 LYS A O 1
ATOM 570 N N . VAL A 1 81 ? 33.123 46.851 -10.275 1.00 11.31 81 VAL A N 1
ATOM 571 C CA . VAL A 1 81 ? 33.798 47.776 -11.170 1.00 14.98 81 VAL A CA 1
ATOM 572 C C . VAL A 1 81 ? 33.997 47.223 -12.575 1.00 13.68 81 VAL A C 1
ATOM 573 O O . VAL A 1 81 ? 34.111 48.016 -13.519 1.00 15.42 81 VAL A O 1
ATOM 577 N N . THR A 1 82 ? 34.007 45.898 -12.771 1.00 11.89 82 THR A N 1
ATOM 578 C CA . THR A 1 82 ? 34.352 45.339 -14.080 1.00 12.64 82 THR A CA 1
ATOM 579 C C . THR A 1 82 ? 33.177 44.767 -14.865 1.00 10.59 82 THR A C 1
ATOM 580 O O . THR A 1 82 ? 33.394 44.254 -15.972 1.00 12.06 82 THR A O 1
ATOM 584 N N . ILE A 1 83 ? 31.953 44.852 -14.354 1.00 11.77 83 ILE A N 1
ATOM 585 C CA . ILE A 1 83 ? 30.803 44.163 -14.926 1.00 9.45 83 ILE A CA 1
ATOM 586 C C . ILE A 1 83 ? 29.751 45.183 -15.343 1.00 13.38 83 ILE A C 1
ATOM 587 O O . ILE A 1 83 ? 29.317 46.000 -14.528 1.00 15.68 83 ILE A O 1
ATOM 592 N N . GLU A 1 84 ? 29.312 45.114 -16.592 1.00 11.36 84 GLU A N 1
ATOM 593 C CA . GLU A 1 84 ? 28.222 45.955 -17.061 1.00 10.56 84 GLU A CA 1
ATOM 594 C C . GLU A 1 84 ? 26.968 45.119 -17.295 1.00 14.82 84 GLU A C 1
ATOM 595 O O . GLU A 1 84 ? 27.011 44.095 -17.996 1.00 13.57 84 GLU A O 1
ATOM 601 N N . LEU A 1 85 ? 25.846 45.563 -16.718 1.00 11.36 85 LEU A N 1
ATOM 602 C CA . LEU A 1 85 ? 24.572 44.875 -16.909 1.00 11.20 85 LEU A CA 1
ATOM 603 C C . LEU A 1 85 ? 23.931 45.357 -18.211 1.00 13.88 85 LEU A C 1
ATOM 604 O O . LEU A 1 85 ? 23.677 46.557 -18.386 1.00 15.16 85 LEU A O 1
ATOM 609 N N . MET A 1 86 ? 23.710 44.422 -19.129 1.00 12.02 86 MET A N 1
ATOM 610 C CA . MET A 1 86 ? 23.273 44.754 -20.476 1.00 10.55 86 MET A CA 1
ATOM 611 C C . MET A 1 86 ? 21.762 44.992 -20.510 1.00 11.10 86 MET A C 1
ATOM 612 O O . MET A 1 86 ? 21.002 44.455 -19.707 1.00 10.62 86 MET A O 1
ATOM 617 N N A ASP A 1 87 ? 21.334 45.778 -21.503 0.44 11.25 87 ASP A N 1
ATOM 618 N N B ASP A 1 87 ? 21.338 45.779 -21.503 0.56 11.21 87 ASP A N 1
ATOM 619 C CA A ASP A 1 87 ? 20.019 46.414 -21.452 0.44 12.70 87 ASP A CA 1
ATOM 620 C CA B ASP A 1 87 ? 20.017 46.405 -21.482 0.56 12.70 87 ASP A CA 1
ATOM 621 C C A ASP A 1 87 ? 18.861 45.416 -21.458 0.44 11.44 87 ASP A C 1
ATOM 622 C C B ASP A 1 87 ? 18.873 45.401 -21.435 0.56 11.41 87 ASP A C 1
ATOM 623 O O A ASP A 1 87 ? 17.789 45.721 -20.922 0.44 13.61 87 ASP A O 1
ATOM 624 O O B ASP A 1 87 ? 17.823 45.692 -20.851 0.56 13.62 87 ASP A O 1
ATOM 633 N N . TYR A 1 88 ? 19.036 44.232 -22.049 1.00 10.69 88 TYR A N 1
ATOM 634 C CA . TYR A 1 88 ? 17.950 43.257 -22.133 1.00 10.88 88 TYR A CA 1
ATOM 635 C C . TYR A 1 88 ? 18.225 41.993 -21.331 1.00 12.52 88 TYR A C 1
ATOM 636 O O . TYR A 1 88 ? 17.489 41.005 -21.459 1.00 15.77 88 TYR A O 1
ATOM 645 N N . GLY A 1 89 ? 19.237 42.014 -20.474 1.00 10.29 89 GLY A N 1
ATOM 646 C CA . GLY A 1 89 ? 19.629 40.850 -19.712 1.00 11.66 89 GLY A CA 1
ATOM 647 C C . GLY A 1 89 ? 21.082 40.501 -19.948 1.00 10.91 89 GLY A C 1
ATOM 648 O O . GLY A 1 89 ? 21.666 40.856 -20.980 1.00 12.06 89 GLY A O 1
ATOM 649 N N . GLY A 1 90 ? 21.679 39.809 -18.997 1.00 10.00 90 GLY A N 1
ATOM 650 C CA . GLY A 1 90 ? 23.052 39.375 -19.165 1.00 11.69 90 GLY A CA 1
ATOM 651 C C . GLY A 1 90 ? 24.035 40.439 -18.748 1.00 10.46 90 GLY A C 1
ATOM 652 O O . GLY A 1 90 ? 23.684 41.561 -18.373 1.00 11.92 90 GLY A O 1
ATOM 653 N N . VAL A 1 91 ? 25.311 40.062 -18.836 1.00 10.48 91 VAL A N 1
ATOM 654 C CA . VAL A 1 91 ? 26.417 40.935 -18.487 1.00 10.11 91 VAL A CA 1
ATOM 655 C C . VAL A 1 91 ? 27.477 40.910 -19.577 1.00 10.69 91 VAL A C 1
ATOM 656 O O . VAL A 1 91 ? 27.583 39.966 -20.374 1.00 9.06 91 VAL A O 1
ATOM 660 N N . GLY A 1 92 ? 28.273 41.966 -19.585 1.00 11.41 92 GLY A N 1
ATOM 661 C CA . GLY A 1 92 ? 29.506 41.989 -20.352 1.00 11.44 92 GLY A CA 1
ATOM 662 C C . GLY A 1 92 ? 30.612 42.581 -19.506 1.00 9.57 92 GLY A C 1
ATOM 663 O O . GLY A 1 92 ? 30.365 43.342 -18.571 1.00 9.88 92 GLY A O 1
ATOM 664 N N . CYS A 1 93 ? 31.845 42.185 -19.816 1.00 10.31 93 CYS A N 1
ATOM 665 C CA . CYS A 1 93 ? 32.990 42.927 -19.317 1.00 11.51 93 CYS A CA 1
ATOM 666 C C . CYS A 1 93 ? 32.799 44.405 -19.615 1.00 12.14 93 CYS A C 1
ATOM 667 O O . CYS A 1 93 ? 32.288 44.764 -20.675 1.00 13.09 93 CYS A O 1
ATOM 670 N N . SER A 1 94 ? 33.228 45.270 -18.692 1.00 15.36 94 SER A N 1
ATOM 671 C CA . SER A 1 94 ? 33.186 46.702 -18.986 1.00 16.25 94 SER A CA 1
ATOM 672 C C . SER A 1 94 ? 33.868 47.018 -20.310 1.00 15.95 94 SER A C 1
ATOM 673 O O . SER A 1 94 ? 33.383 47.847 -21.095 1.00 16.25 94 SER A O 1
ATOM 676 N N . THR A 1 95 ? 34.956 46.312 -20.608 1.00 17.87 95 THR A N 1
ATOM 677 C CA . THR A 1 95 ? 35.731 46.551 -21.814 1.00 20.16 95 THR A CA 1
ATOM 678 C C . THR A 1 95 ? 35.160 45.858 -23.050 1.00 16.91 95 THR A C 1
ATOM 679 O O . THR A 1 95 ? 35.629 46.127 -24.161 1.00 19.68 95 THR A O 1
ATOM 683 N N . CYS A 1 96 ? 34.186 44.961 -22.885 1.00 14.79 96 CYS A N 1
ATOM 684 C CA . CYS A 1 96 ? 33.468 44.345 -23.994 1.00 16.25 96 CYS A CA 1
ATOM 685 C C . CYS A 1 96 ? 32.181 45.089 -24.317 1.00 17.80 96 CYS A C 1
ATOM 686 O O . CYS A 1 96 ? 31.831 45.264 -25.494 1.00 19.83 96 CYS A O 1
ATOM 689 N N . ALA A 1 97 ? 31.481 45.534 -23.270 1.00 16.33 97 ALA A N 1
ATOM 690 C CA . ALA A 1 97 ? 30.109 46.011 -23.392 1.00 16.72 97 ALA A CA 1
ATOM 691 C C . ALA A 1 97 ? 30.001 47.284 -24.213 1.00 22.46 97 ALA A C 1
ATOM 692 O O . ALA A 1 97 ? 28.924 47.571 -24.755 1.00 21.03 97 ALA A O 1
ATOM 694 N N . CYS A 1 98 ? 31.077 48.075 -24.280 1.00 18.87 98 CYS A N 1
ATOM 695 C CA . CYS A 1 98 ? 31.045 49.320 -25.045 1.00 18.89 98 CYS A CA 1
ATOM 696 C C . CYS A 1 98 ? 30.842 49.078 -26.538 1.00 20.63 98 CYS A C 1
ATOM 697 O O . CYS A 1 98 ? 30.438 50.005 -27.252 1.00 24.37 98 CYS A O 1
ATOM 700 N N . CYS A 1 99 ? 31.093 47.862 -27.017 1.00 22.13 99 CYS A N 1
ATOM 701 C CA . CYS A 1 99 ? 30.903 47.520 -28.428 1.00 18.71 99 CYS A CA 1
ATOM 702 C C . CYS A 1 99 ? 29.435 47.551 -28.832 1.00 21.81 99 CYS A C 1
ATOM 703 O O . CYS A 1 99 ? 29.107 47.390 -30.012 1.00 18.97 99 CYS A O 1
ATOM 706 N N . SER B 1 8 ? 58.963 48.126 34.485 1.00 21.24 8 SER B N 1
ATOM 707 C CA . SER B 1 8 ? 59.286 46.740 34.812 1.00 20.19 8 SER B CA 1
ATOM 708 C C . SER B 1 8 ? 59.428 45.841 33.574 1.00 18.78 8 SER B C 1
ATOM 709 O O . SER B 1 8 ? 59.449 44.613 33.706 1.00 21.08 8 SER B O 1
ATOM 712 N N . LYS B 1 9 ? 59.503 46.429 32.382 1.00 21.26 9 LYS B N 1
ATOM 713 C CA . LYS B 1 9 ? 59.448 45.596 31.190 1.00 17.51 9 LYS B CA 1
ATOM 714 C C . LYS B 1 9 ? 60.683 44.713 31.117 1.00 16.79 9 LYS B C 1
ATOM 715 O O . LYS B 1 9 ? 61.741 45.020 31.673 1.00 19.41 9 LYS B O 1
ATOM 721 N N . MET B 1 10 ? 60.524 43.596 30.412 1.00 18.61 10 MET B N 1
ATOM 722 C CA . MET B 1 10 ? 61.619 42.688 30.131 1.00 16.28 10 MET B CA 1
ATOM 723 C C . MET B 1 10 ? 61.503 42.244 28.680 1.00 14.74 10 MET B C 1
ATOM 724 O O . MET B 1 10 ? 60.410 41.908 28.220 1.00 14.70 10 MET B O 1
ATOM 729 N N . CYS B 1 11 ? 62.625 42.256 27.966 1.00 13.99 11 CYS B N 1
ATOM 730 C CA . CYS B 1 11 ? 62.625 41.834 26.570 1.00 11.53 11 CYS B CA 1
ATOM 731 C C . CYS B 1 11 ? 62.068 40.425 26.440 1.00 13.77 11 CYS B C 1
ATOM 732 O O . CYS B 1 11 ? 62.502 39.509 27.140 1.00 15.96 11 CYS B O 1
ATOM 735 N N . MET B 1 12 ? 61.094 40.258 25.555 1.00 11.61 12 MET B N 1
ATOM 736 C CA . MET B 1 12 ? 60.454 38.968 25.356 1.00 10.58 12 MET B CA 1
ATOM 737 C C . MET B 1 12 ? 61.164 38.107 24.319 1.00 8.76 12 MET B C 1
ATOM 738 O O . MET B 1 12 ? 60.685 37.006 24.020 1.00 14.50 12 MET B O 1
ATOM 743 N N . ASN B 1 13 ? 62.292 38.565 23.778 1.00 11.17 13 ASN B N 1
ATOM 744 C CA . ASN B 1 13 ? 63.188 37.665 23.068 1.00 10.11 13 ASN B CA 1
ATOM 745 C C . ASN B 1 13 ? 63.908 36.828 24.115 1.00 15.64 13 ASN B C 1
ATOM 746 O O . ASN B 1 13 ? 64.701 37.353 24.902 1.00 13.90 13 ASN B O 1
ATOM 751 N N . ALA B 1 14 ? 63.617 35.526 24.124 1.00 12.00 14 ALA B N 1
ATOM 752 C CA . ALA B 1 14 ? 63.966 34.667 25.248 1.00 15.34 14 ALA B CA 1
ATOM 753 C C . ALA B 1 14 ? 65.468 34.486 25.417 1.00 16.84 14 ALA B C 1
ATOM 754 O O . ALA B 1 14 ? 65.918 34.178 26.524 1.00 17.52 14 ALA B O 1
ATOM 756 N N . SER B 1 15 ? 66.259 34.663 24.360 1.00 12.18 15 SER B N 1
ATOM 757 C CA . SER B 1 15 ? 67.707 34.639 24.532 1.00 16.38 15 SER B CA 1
ATOM 758 C C . SER B 1 15 ? 68.261 35.968 25.024 1.00 15.95 15 SER B C 1
ATOM 759 O O . SER B 1 15 ? 69.472 36.070 25.262 1.00 21.01 15 SER B O 1
ATOM 762 N N . CYS B 1 16 ? 67.417 36.990 25.157 1.00 13.56 16 CYS B N 1
ATOM 763 C CA . CYS B 1 16 ? 67.855 38.297 25.628 1.00 10.89 16 CYS B CA 1
ATOM 764 C C . CYS B 1 16 ? 67.404 38.506 27.068 1.00 17.51 16 CYS B C 1
ATOM 765 O O . CYS B 1 16 ? 68.233 38.546 27.984 1.00 21.62 16 CYS B O 1
ATOM 768 N N . GLY B 1 17 ? 66.097 38.638 27.278 1.00 15.94 17 GLY B N 1
ATOM 769 C CA . GLY B 1 17 ? 65.550 38.854 28.607 1.00 15.38 17 GLY B CA 1
ATOM 770 C C . GLY B 1 17 ? 66.049 40.082 29.340 1.00 17.09 17 GLY B C 1
ATOM 771 O O . GLY B 1 17 ? 65.961 40.129 30.569 1.00 18.57 17 GLY B O 1
ATOM 772 N N . THR B 1 18 ? 66.562 41.087 28.634 1.00 17.77 18 THR B N 1
ATOM 773 C CA . THR B 1 18 ? 67.100 42.254 29.329 1.00 13.16 18 THR B CA 1
ATOM 774 C C . THR B 1 18 ? 65.999 43.135 29.922 1.00 19.08 18 THR B C 1
ATOM 775 O O . THR B 1 18 ? 64.873 43.205 29.425 1.00 15.09 18 THR B O 1
ATOM 779 N N . THR B 1 19 ? 66.346 43.814 31.013 1.00 16.19 19 THR B N 1
ATOM 780 C CA . THR B 1 19 ? 65.481 44.796 31.651 1.00 18.26 19 THR B CA 1
ATOM 781 C C . THR B 1 19 ? 66.040 46.204 31.535 1.00 20.31 19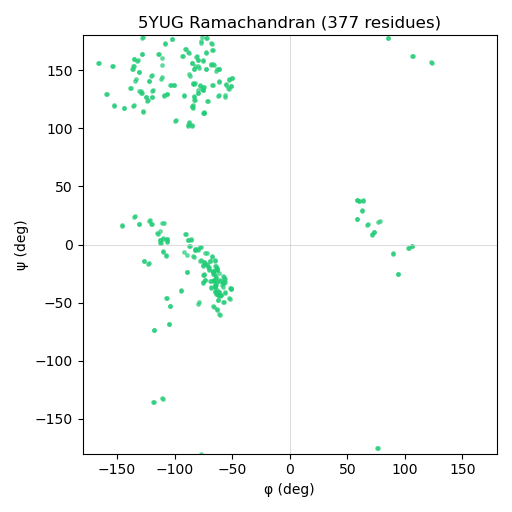 THR B C 1
ATOM 782 O O . THR B 1 19 ? 65.435 47.143 32.060 1.00 26.77 19 THR B O 1
ATOM 786 N N . SER B 1 20 ? 67.178 46.364 30.871 1.00 19.08 20 SER B N 1
ATOM 787 C CA . SER B 1 20 ? 67.909 47.625 30.801 1.00 22.21 20 SER B CA 1
ATOM 788 C C . SER B 1 20 ? 68.168 47.936 29.330 1.00 21.01 20 SER B C 1
ATOM 789 O O . SER B 1 20 ? 68.904 47.207 28.658 1.00 20.53 20 SER B O 1
ATOM 792 N N . THR B 1 21 ? 67.555 49.009 28.826 1.00 19.67 21 THR B N 1
ATOM 793 C CA . THR B 1 21 ? 67.688 49.367 27.419 1.00 16.34 21 THR B CA 1
ATOM 794 C C . THR B 1 21 ? 67.464 50.866 27.255 1.00 13.86 21 THR B C 1
ATOM 795 O O . THR B 1 21 ? 66.772 51.491 28.062 1.00 18.43 21 THR B O 1
ATOM 799 N N . VAL B 1 22 ? 68.063 51.439 26.202 1.00 14.35 22 VAL B N 1
ATOM 800 C CA . VAL B 1 22 ? 67.876 52.873 25.953 1.00 14.22 22 VAL B CA 1
ATOM 801 C C . VAL B 1 22 ? 66.428 53.193 25.602 1.00 15.75 22 VAL B C 1
ATOM 802 O O . VAL B 1 22 ? 65.946 54.296 25.882 1.00 19.23 22 VAL B O 1
ATOM 806 N N . GLU B 1 23 ? 65.715 52.259 24.974 1.00 14.18 23 GLU B N 1
ATOM 807 C CA . GLU B 1 23 ? 64.363 52.538 24.496 1.00 14.50 23 GLU B CA 1
ATOM 808 C C . GLU B 1 23 ? 63.615 51.230 24.302 1.00 13.58 23 GLU B C 1
ATOM 809 O O . GLU B 1 23 ? 64.126 50.313 23.652 1.00 14.77 23 GLU B O 1
ATOM 815 N N . TRP B 1 24 ? 62.412 51.154 24.863 1.00 13.43 24 TRP B N 1
ATOM 816 C CA . TRP B 1 24 ? 61.553 49.992 24.677 1.00 12.52 24 TRP B CA 1
ATOM 817 C C . TRP B 1 24 ? 60.779 50.096 23.369 1.00 13.53 24 TRP B C 1
ATOM 818 O O . TRP B 1 24 ? 60.290 51.170 22.991 1.00 16.37 24 TRP B O 1
ATOM 829 N N . LYS B 1 25 ? 60.690 48.968 22.669 1.00 11.40 25 LYS B N 1
ATOM 830 C CA . LYS B 1 25 ? 60.080 48.857 21.356 1.00 13.12 25 LYS B CA 1
ATOM 831 C C . LYS B 1 25 ? 59.052 47.730 21.383 1.00 13.15 25 LYS B C 1
ATOM 832 O O . LYS B 1 25 ? 58.837 47.077 22.410 1.00 15.06 25 LYS B O 1
ATOM 838 N N . LYS B 1 26 ? 58.378 47.524 20.257 1.00 14.95 26 LYS B N 1
ATOM 839 C CA . LYS B 1 26 ? 57.341 46.510 20.181 1.00 12.96 26 LYS B CA 1
ATOM 840 C C . LYS B 1 26 ? 57.682 45.494 19.109 1.00 12.85 26 LYS B C 1
ATOM 841 O O . LYS B 1 26 ? 58.277 45.825 18.077 1.00 16.14 26 LYS B O 1
ATOM 847 N N . GLY B 1 27 ? 57.306 44.244 19.380 1.00 11.27 27 GLY B N 1
ATOM 848 C CA . GLY B 1 27 ? 57.485 43.171 18.424 1.00 11.13 27 GLY B CA 1
ATOM 849 C C . GLY B 1 27 ? 56.200 42.640 17.821 1.00 13.28 27 GLY B C 1
ATOM 850 O O . GLY B 1 27 ? 55.326 43.403 17.400 1.00 12.93 27 GLY B O 1
ATOM 851 N N . TRP B 1 28 ? 56.079 41.324 17.796 1.00 11.40 28 TRP B N 1
ATOM 852 C CA . TRP B 1 28 ? 54.974 40.628 17.151 1.00 10.42 28 TRP B CA 1
ATOM 853 C C . TRP B 1 28 ? 53.733 40.625 18.041 1.00 11.88 28 TRP B C 1
ATOM 854 O O . TRP B 1 28 ? 53.831 40.792 19.262 1.00 11.42 28 TRP B O 1
ATOM 865 N N . PRO B 1 29 ? 52.546 40.431 17.460 1.00 12.46 29 PRO B N 1
ATOM 866 C CA . PRO B 1 29 ? 51.345 40.290 18.288 1.00 12.83 29 PRO B CA 1
ATOM 867 C C . PRO B 1 29 ? 51.377 39.014 19.120 1.00 14.01 29 PRO B C 1
ATOM 868 O O . PRO B 1 29 ? 51.737 37.945 18.630 1.00 13.21 29 PRO B O 1
ATOM 872 N N . LEU B 1 30 ? 50.965 39.136 20.379 1.00 13.07 30 LEU B N 1
ATOM 873 C CA . LEU B 1 30 ? 50.811 37.996 21.269 1.00 10.97 30 LEU B CA 1
ATOM 874 C C . LEU B 1 30 ? 49.391 37.463 21.149 1.00 13.88 30 LEU B C 1
ATOM 875 O O . LEU B 1 30 ? 48.514 38.106 20.572 1.00 12.82 30 LEU B O 1
ATOM 880 N N . ARG B 1 31 ? 49.160 36.274 21.714 1.00 12.97 31 ARG B N 1
ATOM 881 C CA . ARG B 1 31 ? 47.812 35.710 21.668 1.00 14.27 31 ARG B CA 1
ATOM 882 C C . ARG B 1 31 ? 46.802 36.616 22.372 1.00 15.08 31 ARG B C 1
ATOM 883 O O . ARG B 1 31 ? 45.648 36.717 21.936 1.00 14.79 31 ARG B O 1
ATOM 891 N N . SER B 1 32 ? 47.236 37.359 23.387 1.00 13.00 32 SER B N 1
ATOM 892 C CA . SER B 1 32 ? 46.337 38.264 24.098 1.00 13.90 32 SER B CA 1
ATOM 893 C C . SER B 1 32 ? 45.960 39.518 23.317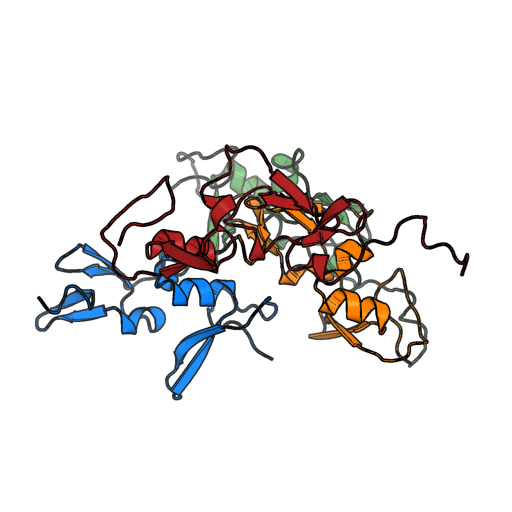 1.00 17.15 32 SER B C 1
ATOM 894 O O . SER B 1 32 ? 45.136 40.293 23.817 1.00 17.07 32 SER B O 1
ATOM 897 N N . GLY B 1 33 ? 46.565 39.769 22.154 1.00 14.51 33 GLY B N 1
ATOM 898 C CA . GLY B 1 33 ? 46.370 40.991 21.406 1.00 16.81 33 GLY B CA 1
ATOM 899 C C . GLY B 1 33 ? 47.402 42.065 21.686 1.00 13.73 33 GLY B C 1
ATOM 900 O O . GLY B 1 33 ? 47.622 42.943 20.842 1.00 17.39 33 GLY B O 1
ATOM 901 N N . LEU B 1 34 ? 48.013 42.035 22.865 1.00 13.44 34 LEU B N 1
ATOM 902 C CA . LEU B 1 34 ? 49.143 42.915 23.149 1.00 12.95 34 LEU B CA 1
ATOM 903 C C . LEU B 1 34 ? 50.309 42.592 22.225 1.00 16.71 34 LEU B C 1
ATOM 904 O O . LEU B 1 34 ? 50.468 41.459 21.760 1.00 17.27 34 LEU B O 1
ATOM 909 N N . LEU B 1 35 ? 51.118 43.607 21.932 1.00 17.11 35 LEU B N 1
ATOM 910 C CA . LEU B 1 35 ? 52.351 43.373 21.198 1.00 15.46 35 LEU B CA 1
ATOM 911 C C . LEU B 1 35 ? 53.476 43.038 22.167 1.00 9.28 35 LEU B C 1
ATOM 912 O O . LEU B 1 35 ? 53.516 43.526 23.300 1.00 12.04 35 LEU B O 1
ATOM 917 N N . ALA B 1 36 ? 54.384 42.176 21.711 1.00 10.79 36 ALA B N 1
ATOM 918 C CA . ALA B 1 36 ? 55.530 41.791 22.523 1.00 11.26 36 ALA B CA 1
ATOM 919 C C . ALA B 1 36 ? 56.407 42.995 22.865 1.00 13.16 36 ALA B C 1
ATOM 920 O O . ALA B 1 36 ? 56.664 43.862 22.034 1.00 11.91 36 ALA B O 1
ATOM 922 N N . ASP B 1 37 ? 56.902 43.026 24.090 1.00 10.31 37 ASP B N 1
ATOM 923 C CA . ASP B 1 37 ? 57.927 43.985 24.467 1.00 12.03 37 ASP B CA 1
ATOM 924 C C . ASP B 1 37 ? 59.289 43.503 23.993 1.00 14.09 37 ASP B C 1
ATOM 925 O O . ASP B 1 37 ? 59.657 42.348 24.215 1.00 12.87 37 ASP B O 1
ATOM 930 N N . LEU B 1 38 ? 60.030 44.385 23.324 1.00 13.81 38 LEU B N 1
ATOM 931 C CA . LEU B 1 38 ? 61.384 44.099 22.886 1.00 10.36 38 LEU B CA 1
ATOM 932 C C . LEU B 1 38 ? 62.278 45.285 23.226 1.00 10.44 38 LEU B C 1
ATOM 933 O O . LEU B 1 38 ? 61.869 46.445 23.089 1.00 12.25 38 LEU B O 1
ATOM 938 N N . CYS B 1 39 ? 63.500 44.988 23.657 1.00 9.43 39 CYS B N 1
ATOM 939 C CA . CYS B 1 39 ? 64.460 46.045 23.924 1.00 11.02 39 CYS B CA 1
ATOM 940 C C . CYS B 1 39 ? 64.850 46.736 22.620 1.00 11.26 39 CYS B C 1
ATOM 941 O O . CYS B 1 39 ? 64.490 46.301 21.526 1.00 12.76 39 CYS B O 1
ATOM 944 N N . TYR B 1 40 ? 65.612 47.830 22.746 1.00 12.19 40 TYR B N 1
ATOM 945 C CA . TYR B 1 40 ? 66.042 48.579 21.566 1.00 15.03 40 TYR B CA 1
ATOM 946 C C . TYR B 1 40 ? 66.700 47.678 20.531 1.00 12.22 40 TYR B C 1
ATOM 947 O O . TYR B 1 40 ? 66.372 47.736 19.343 1.00 12.65 40 TYR B O 1
ATOM 956 N N . ARG B 1 41 ? 67.617 46.824 20.981 1.00 11.67 41 ARG B N 1
ATOM 957 C CA . ARG B 1 41 ? 68.342 45.901 20.111 1.00 13.69 41 ARG B CA 1
ATOM 958 C C . ARG B 1 41 ? 67.400 44.935 19.387 1.00 13.45 41 ARG B C 1
ATOM 959 O O . ARG B 1 41 ? 67.359 44.883 18.147 1.00 12.61 41 ARG B O 1
ATOM 967 N N . CYS B 1 42 ? 66.659 44.130 20.153 1.00 12.96 42 CYS B N 1
ATOM 968 C CA . CYS B 1 42 ? 65.804 43.112 19.543 1.00 13.11 42 CYS B CA 1
ATOM 969 C C . CYS B 1 42 ? 64.639 43.739 18.781 1.00 11.94 42 CYS B C 1
ATOM 970 O O . CYS B 1 42 ? 64.207 43.216 17.739 1.00 11.27 42 CYS B O 1
ATOM 973 N N . GLY B 1 43 ? 64.096 44.837 19.297 1.00 11.76 43 GLY B N 1
ATOM 974 C CA . GLY B 1 43 ? 63.046 45.536 18.574 1.00 12.48 43 GLY B CA 1
ATOM 975 C C . GLY B 1 43 ? 63.548 46.121 17.269 1.00 13.38 43 GLY B C 1
ATOM 976 O O . GLY B 1 43 ? 62.817 46.153 16.269 1.00 13.91 43 GLY B O 1
ATOM 977 N N . SER B 1 44 ? 64.792 46.607 17.263 1.00 13.54 44 SER B N 1
ATOM 978 C CA . SER B 1 44 ? 65.373 47.108 16.023 1.00 13.32 44 SER B CA 1
ATOM 979 C C . SER B 1 44 ? 65.494 45.991 15.001 1.00 13.05 44 SER B C 1
ATOM 980 O O . SER B 1 44 ? 65.167 46.187 13.822 1.00 14.52 44 SER B O 1
ATOM 983 N N . ALA B 1 45 ? 65.897 44.795 15.444 1.00 13.60 45 ALA B N 1
ATOM 984 C CA . ALA B 1 45 ? 65.974 43.674 14.514 1.00 12.54 45 ALA B CA 1
ATOM 985 C C . ALA B 1 45 ? 64.590 43.295 13.995 1.00 11.57 45 ALA B C 1
ATOM 986 O O . ALA B 1 45 ? 64.417 43.057 12.794 1.00 12.78 45 ALA B O 1
ATOM 988 N N . TYR B 1 46 ? 63.578 43.303 14.868 1.00 11.23 46 TYR B N 1
ATOM 989 C CA . TYR B 1 46 ? 62.233 42.981 14.404 1.00 10.42 46 TYR B CA 1
ATOM 990 C C . TYR B 1 46 ? 61.733 44.000 13.382 1.00 12.43 46 TYR B C 1
ATOM 991 O O . TYR B 1 46 ? 61.121 43.629 12.366 1.00 11.55 46 TYR B O 1
ATOM 1000 N N . GLU B 1 47 ? 61.987 45.288 13.640 1.00 12.58 47 GLU B N 1
ATOM 1001 C CA . GLU B 1 47 ? 61.524 46.357 12.755 1.00 14.08 47 GLU B CA 1
ATOM 1002 C C . GLU B 1 47 ? 62.179 46.286 11.386 1.00 14.60 47 GLU B C 1
ATOM 1003 O O . GLU B 1 47 ? 61.559 46.665 10.383 1.00 16.62 47 GLU B O 1
ATOM 1009 N N . SER B 1 48 ? 63.439 45.858 11.337 1.00 15.35 48 SER B N 1
ATOM 1010 C CA . SER B 1 48 ? 64.202 45.672 10.106 1.00 13.44 48 SER B CA 1
ATOM 1011 C C . SER B 1 48 ? 63.828 44.401 9.366 1.00 14.24 48 SER B C 1
ATOM 1012 O O . SER B 1 48 ? 64.390 44.149 8.299 1.00 15.43 48 SER B O 1
ATOM 1015 N N . SER B 1 49 ? 62.917 43.598 9.917 1.00 13.58 49 SER B N 1
ATOM 1016 C CA . SER B 1 49 ? 62.528 42.307 9.344 1.00 14.48 49 SER B CA 1
ATOM 1017 C C . SER B 1 49 ? 63.710 41.335 9.338 1.00 12.94 49 SER B C 1
ATOM 1018 O O . SER B 1 49 ? 63.903 40.562 8.400 1.00 15.78 49 SER B O 1
ATOM 1021 N N . LEU B 1 50 ? 64.515 41.370 10.406 1.00 13.75 50 LEU B N 1
ATOM 1022 C CA . LEU 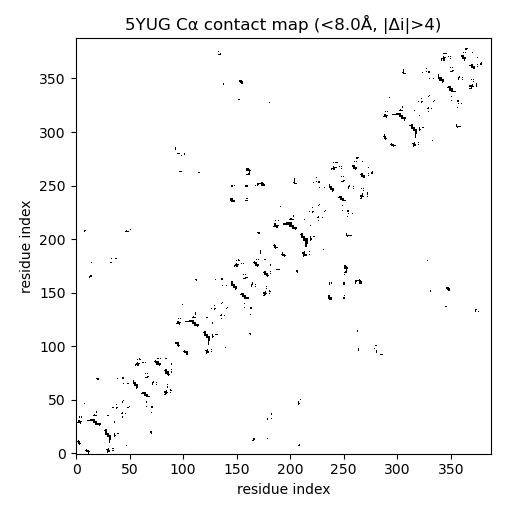B 1 50 ? 65.702 40.530 10.486 1.00 13.05 50 LEU B CA 1
ATOM 1023 C C . LEU B 1 50 ? 65.786 39.790 11.812 1.00 10.05 50 LEU B C 1
ATOM 1024 O O . LEU B 1 50 ? 66.858 39.286 12.164 1.00 10.56 50 LEU B O 1
ATOM 1029 N N . PHE B 1 51 ? 64.677 39.690 12.542 1.00 9.18 51 PHE B N 1
ATOM 1030 C CA . PHE B 1 51 ? 64.731 39.105 13.879 1.00 9.04 51 PHE B CA 1
ATOM 1031 C C . PHE B 1 51 ? 65.172 37.645 13.840 1.00 8.86 51 PHE B C 1
ATOM 1032 O O . PHE B 1 51 ? 66.041 37.220 14.616 1.00 10.17 51 PHE B O 1
ATOM 1040 N N . CYS B 1 52 ? 64.581 36.846 12.952 1.00 7.94 52 CYS B N 1
ATOM 1041 C CA . CYS B 1 52 ? 64.929 35.432 12.974 1.00 8.39 52 CYS B CA 1
ATOM 1042 C C . CYS B 1 52 ? 66.322 35.193 12.409 1.00 8.93 52 CYS B C 1
ATOM 1043 O O . CYS B 1 52 ? 67.013 34.267 12.851 1.00 10.50 52 CYS B O 1
ATOM 1046 N N . GLU B 1 53 ? 66.768 36.030 11.463 1.00 11.32 53 GLU B N 1
ATOM 1047 C CA . GLU B 1 53 ? 68.150 35.922 11.002 1.00 10.23 53 GLU B CA 1
ATOM 1048 C C . GLU B 1 53 ? 69.123 36.216 12.133 1.00 11.16 53 GLU B C 1
ATOM 1049 O O . GLU B 1 53 ? 70.178 35.572 12.247 1.00 13.23 53 GLU B O 1
ATOM 1055 N N . GLN B 1 54 ? 68.804 37.209 12.971 1.00 13.19 54 GLN B N 1
ATOM 1056 C CA . GLN B 1 54 ? 69.716 37.564 14.055 1.00 10.00 54 GLN B CA 1
ATOM 1057 C C . GLN B 1 54 ? 69.679 36.560 15.202 1.00 13.09 54 GLN B C 1
ATOM 1058 O O . GLN B 1 54 ? 70.707 36.344 15.850 1.00 16.95 54 GLN B O 1
ATOM 1064 N N . PHE B 1 55 ? 68.517 35.942 15.492 1.00 11.69 55 PHE B N 1
ATOM 1065 C CA . PHE B 1 55 ? 68.406 35.186 16.738 1.00 11.45 55 PHE B CA 1
ATOM 1066 C C . PHE B 1 55 ? 68.042 33.715 16.609 1.00 12.12 55 PHE B C 1
ATOM 1067 O O . PHE B 1 55 ? 68.228 32.974 17.583 1.00 10.92 55 PHE B O 1
ATOM 1075 N N . HIS B 1 56 ? 67.531 33.262 15.463 1.00 10.84 56 HIS B N 1
ATOM 1076 C CA . HIS B 1 56 ? 66.916 31.942 15.391 1.00 11.11 56 HIS B CA 1
ATOM 1077 C C . HIS B 1 56 ? 67.602 31.018 14.393 1.00 12.39 56 HIS B C 1
ATOM 1078 O O . HIS B 1 56 ? 67.029 29.988 14.034 1.00 11.47 56 HIS B O 1
ATOM 1085 N N . LYS B 1 57 ? 68.835 31.328 13.981 1.00 10.63 57 LYS B N 1
ATOM 1086 C CA . LYS B 1 57 ? 69.437 30.541 12.911 1.00 11.64 57 LYS B CA 1
ATOM 1087 C C . LYS B 1 57 ? 69.691 29.094 13.322 1.00 13.61 57 LYS B C 1
ATOM 1088 O O . LYS B 1 57 ? 69.634 28.198 12.471 1.00 18.72 57 LYS B O 1
ATOM 1094 N N . ASP B 1 58 ? 69.961 28.834 14.598 1.00 15.10 58 ASP B N 1
ATOM 1095 C CA . ASP B 1 58 ? 70.194 27.469 15.064 1.00 16.22 58 ASP B CA 1
ATOM 1096 C C . ASP B 1 58 ? 68.920 26.741 15.454 1.00 17.32 58 ASP B C 1
ATOM 1097 O O . ASP B 1 58 ? 68.990 25.574 15.871 1.00 20.50 58 ASP B O 1
ATOM 1102 N N . GLN B 1 59 ? 67.766 27.394 15.364 1.00 12.53 59 GLN B N 1
ATOM 1103 C CA . GLN B 1 59 ? 66.534 26.699 15.687 1.00 11.80 59 GLN B CA 1
ATOM 1104 C C . GLN B 1 59 ? 66.066 25.846 14.505 1.00 12.94 59 GLN B C 1
ATOM 1105 O O . GLN B 1 59 ? 66.492 26.015 13.355 1.00 14.85 59 GLN B O 1
ATOM 1111 N N . SER B 1 60 ? 65.189 24.904 14.825 1.00 12.96 60 SER B N 1
ATOM 1112 C CA . SER B 1 60 ? 64.470 24.133 13.825 1.00 9.76 60 SER B CA 1
ATOM 1113 C C . SER B 1 60 ? 63.416 25.002 13.152 1.00 13.29 60 SER B C 1
ATOM 1114 O O . SER B 1 60 ? 63.057 26.087 13.635 1.00 11.09 60 SER B O 1
ATOM 1117 N N . GLY B 1 61 ? 62.919 24.509 12.018 1.00 9.72 61 GLY B N 1
ATOM 1118 C CA . GLY B 1 61 ? 61.797 25.123 11.341 1.00 11.24 61 GLY B CA 1
ATOM 1119 C C . GLY B 1 61 ? 62.116 25.886 10.072 1.00 9.17 61 GLY B C 1
ATOM 1120 O O . GLY B 1 61 ? 61.190 26.379 9.438 1.00 9.79 61 GLY B O 1
ATOM 1121 N N . TRP B 1 62 ? 63.371 25.990 9.656 1.00 9.94 62 TRP B N 1
ATOM 1122 C CA . TRP B 1 62 ? 63.665 26.818 8.499 1.00 9.60 62 TRP B CA 1
ATOM 1123 C C . TRP B 1 62 ? 63.299 26.096 7.210 1.00 8.35 62 TRP B C 1
ATOM 1124 O O . TRP B 1 62 ? 63.556 24.892 7.057 1.00 12.05 62 TRP B O 1
ATOM 1135 N N . ARG B 1 63 ? 62.678 26.837 6.290 1.00 8.46 63 ARG B N 1
ATOM 1136 C CA . ARG B 1 63 ? 62.322 26.329 4.965 1.00 9.10 63 ARG B CA 1
ATOM 1137 C C . ARG B 1 63 ? 62.701 27.388 3.938 1.00 8.66 63 ARG B C 1
ATOM 1138 O O . ARG B 1 63 ? 62.825 28.559 4.269 1.00 12.61 63 ARG B O 1
ATOM 1146 N N . GLU B 1 64 ? 62.855 26.991 2.679 1.00 8.67 64 GLU B N 1
ATOM 1147 C CA . GLU B 1 64 ? 63.198 27.946 1.630 1.00 10.43 64 GLU B CA 1
ATOM 1148 C C . GLU B 1 64 ? 61.973 28.342 0.816 1.00 11.40 64 GLU B C 1
ATOM 1149 O O . GLU B 1 64 ? 61.144 27.496 0.462 1.00 10.79 64 GLU B O 1
ATOM 1155 N N . CYS B 1 65 ? 61.864 29.634 0.524 1.00 10.29 65 CYS B N 1
ATOM 1156 C CA . CYS B 1 65 ? 60.822 30.111 -0.376 1.00 11.00 65 CYS B CA 1
ATOM 1157 C C . CYS B 1 65 ? 60.847 29.345 -1.696 1.00 9.34 65 CYS B C 1
ATOM 1158 O O . CYS B 1 65 ? 61.909 29.155 -2.295 1.00 10.86 65 CYS B O 1
ATOM 1161 N N . TYR B 1 66 ? 59.662 28.923 -2.157 1.00 10.79 66 TYR B N 1
ATOM 1162 C CA . TYR B 1 66 ? 59.552 28.150 -3.398 1.00 10.81 66 TYR B CA 1
ATOM 1163 C C . TYR B 1 66 ? 59.998 28.918 -4.639 1.00 13.72 66 TYR B C 1
ATOM 1164 O O . TYR B 1 66 ? 60.261 28.292 -5.680 1.00 14.62 66 TYR B O 1
ATOM 1173 N N . LEU B 1 67 ? 60.031 30.247 -4.573 1.00 10.39 67 LEU B N 1
ATOM 1174 C CA . LEU B 1 67 ? 60.328 31.097 -5.723 1.00 10.22 67 LEU B CA 1
ATOM 1175 C C . LEU B 1 67 ? 61.736 31.673 -5.677 1.00 13.46 67 LEU B C 1
ATOM 1176 O O . LEU B 1 67 ? 62.487 31.539 -6.648 1.00 15.44 67 LEU B O 1
ATOM 1181 N N . CYS B 1 68 ? 62.113 32.317 -4.573 1.00 9.74 68 CYS B N 1
ATOM 1182 C CA . CYS B 1 68 ? 63.410 32.979 -4.469 1.00 11.04 68 CYS B CA 1
ATOM 1183 C C . CYS B 1 68 ? 64.406 32.265 -3.558 1.00 8.99 68 CYS B C 1
ATOM 1184 O O . CYS B 1 68 ? 65.578 32.662 -3.529 1.00 12.85 68 CYS B O 1
ATOM 1187 N N . SER B 1 69 ? 63.974 31.247 -2.808 1.00 12.02 69 SER B N 1
ATOM 1188 C CA . SER B 1 69 ? 64.805 30.411 -1.939 1.00 12.07 69 SER B CA 1
ATOM 1189 C C . SER B 1 69 ? 65.259 31.125 -0.678 1.00 10.19 69 SER B C 1
ATOM 1190 O O . SER B 1 69 ? 66.113 30.582 0.046 1.00 10.86 69 SER B O 1
ATOM 1193 N N . LYS B 1 70 ? 64.714 32.303 -0.382 1.00 9.37 70 LYS B N 1
ATOM 1194 C CA . LYS B 1 70 ? 64.987 32.945 0.898 1.00 10.37 70 LYS B CA 1
ATOM 1195 C C . LYS B 1 70 ? 64.702 31.974 2.026 1.00 11.19 70 LYS B C 1
ATOM 1196 O O . LYS B 1 70 ? 63.738 31.204 1.969 1.00 11.44 70 LYS B O 1
ATOM 1202 N N . ARG B 1 71 ? 65.535 32.017 3.060 1.00 7.65 71 ARG B N 1
ATOM 1203 C CA . ARG B 1 71 ? 65.306 31.156 4.207 1.00 9.58 71 ARG B CA 1
ATOM 1204 C C . ARG B 1 71 ? 64.284 31.814 5.124 1.00 8.41 71 ARG B C 1
ATOM 1205 O O . ARG B 1 71 ? 64.414 32.982 5.493 1.00 10.92 71 ARG B O 1
ATOM 1213 N N . LEU B 1 72 ? 63.245 31.057 5.447 1.00 8.85 72 LEU B N 1
ATOM 1214 C CA . LEU B 1 72 ? 62.061 31.528 6.153 1.00 7.64 72 LEU B CA 1
ATOM 1215 C C . LEU B 1 72 ? 61.901 30.676 7.408 1.00 8.25 72 LEU B C 1
ATOM 1216 O O . LEU B 1 72 ? 61.815 29.444 7.323 1.00 9.62 72 LEU B O 1
ATOM 1221 N N . HIS B 1 73 ? 61.847 31.324 8.569 1.00 8.72 73 HIS B N 1
ATOM 1222 C CA . HIS B 1 73 ? 61.734 30.581 9.820 1.00 8.88 73 HIS B CA 1
ATOM 1223 C C . HIS B 1 73 ? 60.270 30.265 10.099 1.00 9.83 73 HIS B C 1
ATOM 1224 O O . HIS B 1 73 ? 59.515 31.119 10.577 1.00 8.93 73 HIS B O 1
ATOM 1231 N N . CYS B 1 74 ? 59.877 29.019 9.835 1.00 8.57 74 CYS B N 1
ATOM 1232 C CA . CYS B 1 74 ? 58.496 28.589 10.014 1.00 8.24 74 CYS B CA 1
ATOM 1233 C C . CYS B 1 74 ? 58.259 28.106 11.455 1.00 9.58 74 CYS B C 1
ATOM 1234 O O . CYS B 1 74 ? 59.197 27.871 12.224 1.00 9.06 74 CYS B O 1
ATOM 1237 N N . GLY B 1 75 ? 56.983 27.994 11.822 1.00 8.56 75 GLY B N 1
ATOM 1238 C CA . GLY B 1 75 ? 56.632 27.677 13.202 1.00 9.22 75 GLY B CA 1
ATOM 1239 C C . GLY B 1 75 ? 57.174 28.689 14.182 1.00 10.15 75 GLY B C 1
ATOM 1240 O O . GLY B 1 75 ? 57.586 28.320 15.286 1.00 11.20 75 GLY B O 1
ATOM 1241 N N . CYS B 1 76 ? 57.161 29.967 13.807 1.00 9.85 76 CYS B N 1
ATOM 1242 C CA . CYS B 1 76 ? 57.762 31.007 14.625 1.00 10.97 76 CYS B CA 1
ATOM 1243 C C . CYS B 1 76 ? 56.922 32.267 14.525 1.00 8.88 76 CYS B C 1
ATOM 1244 O O . CYS B 1 76 ? 56.799 32.861 13.450 1.00 9.91 76 CYS B O 1
ATOM 1247 N N . ILE B 1 77 ? 56.368 32.689 15.663 1.00 6.72 77 ILE B N 1
ATOM 1248 C CA . ILE B 1 77 ? 55.500 33.862 15.701 1.00 8.43 77 ILE B CA 1
ATOM 1249 C C . ILE B 1 77 ? 56.208 35.097 15.152 1.00 8.46 77 ILE B C 1
ATOM 1250 O O . ILE B 1 77 ? 55.581 35.935 14.492 1.00 11.57 77 ILE B O 1
ATOM 1255 N N . ALA B 1 78 ? 57.530 35.200 15.344 1.00 7.62 78 ALA B N 1
ATOM 1256 C CA . ALA B 1 78 ? 58.211 36.425 14.926 1.00 9.44 78 ALA B CA 1
ATOM 1257 C C . ALA B 1 78 ? 58.310 36.577 13.407 1.00 9.34 78 ALA B C 1
ATOM 1258 O O . ALA B 1 78 ? 58.513 37.700 12.931 1.00 13.06 78 ALA B O 1
ATOM 1260 N N . SER B 1 79 ? 58.156 35.498 12.636 1.00 8.09 79 SER B N 1
ATOM 1261 C CA . SER B 1 79 ? 58.129 35.597 11.180 1.00 9.13 79 SER B CA 1
ATOM 1262 C C . SER B 1 79 ? 56.757 35.324 10.605 1.00 12.03 79 SER B C 1
ATOM 1263 O O . SER B 1 79 ? 56.606 35.301 9.369 1.00 13.18 79 SER B O 1
ATOM 1266 N N . LYS B 1 80 ? 55.744 35.130 11.457 1.00 10.02 80 LYS B N 1
ATOM 1267 C CA . LYS B 1 80 ? 54.427 34.783 10.926 1.00 12.14 80 LYS B CA 1
ATOM 1268 C C . LYS B 1 80 ? 54.003 35.752 9.826 1.00 13.66 80 LYS B C 1
ATOM 1269 O O . LYS B 1 80 ? 53.437 35.345 8.800 1.00 14.69 80 LYS B O 1
ATOM 1275 N N . VAL B 1 81 ? 54.318 37.036 10.005 1.00 11.79 81 VAL B N 1
ATOM 1276 C CA . VAL B 1 81 ? 53.845 38.075 9.105 1.00 16.25 81 VAL B CA 1
ATOM 1277 C C . VAL B 1 81 ? 54.420 37.976 7.694 1.00 14.53 81 VAL B C 1
ATOM 1278 O O . VAL B 1 81 ? 53.769 38.443 6.751 1.00 15.75 81 VAL B O 1
ATOM 1282 N N . THR B 1 82 ? 55.577 37.329 7.493 1.00 12.59 82 THR B N 1
ATOM 1283 C CA . THR B 1 82 ? 56.233 37.339 6.184 1.00 13.03 82 THR B CA 1
ATOM 1284 C C . THR B 1 82 ? 56.146 36.029 5.414 1.00 11.14 82 THR B C 1
ATOM 1285 O O . THR B 1 82 ? 56.701 35.945 4.309 1.00 12.50 82 THR B O 1
ATOM 1289 N N . ILE B 1 83 ? 55.456 35.020 5.931 1.00 11.07 83 ILE B N 1
ATOM 1290 C CA . ILE B 1 83 ? 55.487 33.674 5.372 1.00 9.70 83 ILE B CA 1
ATOM 1291 C C . ILE B 1 83 ? 54.084 33.263 4.943 1.00 13.64 83 ILE B C 1
ATOM 1292 O O . ILE B 1 83 ? 53.148 33.304 5.745 1.00 15.37 83 ILE B O 1
ATOM 1297 N N . GLU B 1 84 ? 53.946 32.835 3.696 1.00 12.13 84 GLU B N 1
ATOM 1298 C CA . GLU B 1 84 ? 52.684 32.318 3.191 1.00 11.51 84 GLU B CA 1
ATOM 1299 C C . GLU B 1 84 ? 52.777 30.812 2.972 1.00 14.90 84 GLU B C 1
ATOM 1300 O O . GLU B 1 84 ? 53.697 30.327 2.294 1.00 12.45 84 GLU B O 1
ATOM 1306 N N . LEU B 1 85 ? 51.823 30.071 3.545 1.00 12.89 85 LEU B N 1
ATOM 1307 C CA . LEU B 1 85 ? 51.756 28.626 3.359 1.00 12.14 85 LEU B CA 1
ATOM 1308 C C . LEU B 1 85 ? 51.002 28.328 2.064 1.00 13.32 85 LEU B C 1
ATOM 1309 O O . LEU B 1 85 ? 49.830 28.708 1.908 1.00 14.35 85 LEU B O 1
ATOM 1314 N N . MET B 1 86 ? 51.692 27.671 1.136 1.00 11.84 86 MET B N 1
ATOM 1315 C CA . MET B 1 86 ? 51.186 27.448 -0.212 1.00 10.81 86 MET B CA 1
ATOM 1316 C C . MET B 1 86 ? 50.244 26.249 -0.238 1.00 11.52 86 MET B C 1
ATOM 1317 O O . MET B 1 86 ? 50.374 25.319 0.561 1.00 10.44 86 MET B O 1
ATOM 1322 N N . ASP B 1 87 ? 49.313 26.263 -1.203 1.00 10.53 87 ASP B N 1
ATOM 1323 C CA . ASP B 1 87 ? 48.117 25.422 -1.099 1.00 13.80 87 ASP B CA 1
ATOM 1324 C C . ASP B 1 87 ? 48.419 23.931 -1.124 1.00 10.48 87 ASP B C 1
ATOM 1325 O O . ASP B 1 87 ? 47.644 23.141 -0.571 1.00 12.92 87 ASP B O 1
ATOM 1330 N N . TYR B 1 88 ? 49.523 23.514 -1.745 1.00 9.88 88 TYR B N 1
ATOM 1331 C CA . TYR B 1 88 ? 49.842 22.093 -1.844 1.00 11.74 88 TYR B CA 1
ATOM 1332 C C . TYR B 1 88 ? 51.075 21.702 -1.040 1.00 12.64 88 TYR B C 1
ATOM 1333 O O . TYR B 1 88 ? 51.563 20.569 -1.167 1.00 15.66 88 TYR B O 1
ATOM 1342 N N . GLY B 1 89 ? 51.562 22.593 -0.185 1.00 10.59 89 GLY B N 1
ATOM 1343 C CA . GLY B 1 89 ? 52.768 22.354 0.581 1.00 12.45 89 GLY B CA 1
ATOM 1344 C C . GLY B 1 89 ? 53.803 23.428 0.332 1.00 10.84 89 GLY B C 1
ATOM 1345 O O . GLY B 1 89 ? 53.769 24.118 -0.693 1.00 10.99 89 GLY B O 1
ATOM 1346 N N . GLY B 1 90 ? 54.708 23.597 1.275 1.00 11.07 90 GLY 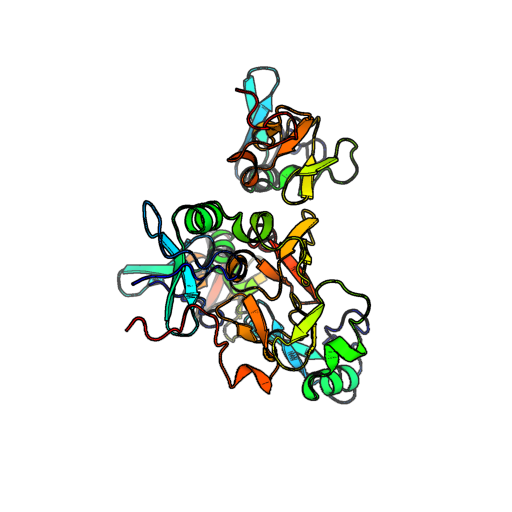B N 1
ATOM 1347 C CA . GLY B 1 90 ? 55.773 24.563 1.106 1.00 11.57 90 GLY B CA 1
ATOM 1348 C C . GLY B 1 90 ? 55.348 25.949 1.528 1.00 10.06 90 GLY B C 1
ATOM 1349 O O . GLY B 1 90 ? 54.200 26.213 1.893 1.00 11.17 90 GLY B O 1
ATOM 1350 N N . VAL B 1 91 ? 56.316 26.861 1.439 1.00 11.26 91 VAL B N 1
ATOM 1351 C CA . VAL B 1 91 ? 56.110 28.258 1.781 1.00 9.34 91 VAL B CA 1
ATOM 1352 C C . VAL B 1 91 ? 56.656 29.160 0.685 1.00 10.44 91 VAL B C 1
ATOM 1353 O O . VAL B 1 91 ? 57.531 28.781 -0.107 1.00 9.57 91 VAL B O 1
ATOM 1357 N N . GLY B 1 92 ? 56.135 30.377 0.675 1.00 10.49 92 GLY B N 1
ATOM 1358 C CA . GLY B 1 92 ? 56.733 31.461 -0.085 1.00 11.32 92 GLY B CA 1
ATOM 1359 C C . GLY B 1 92 ? 56.767 32.719 0.757 1.00 10.48 92 GLY B C 1
ATOM 1360 O O . GLY B 1 92 ? 55.966 32.899 1.676 1.00 10.39 92 GLY B O 1
ATOM 1361 N N . CYS B 1 93 ? 57.729 33.589 0.452 1.00 10.85 93 CYS B N 1
ATOM 1362 C CA . CYS B 1 93 ? 57.661 34.953 0.957 1.00 11.45 93 CYS B CA 1
ATOM 1363 C C . CYS B 1 93 ? 56.288 35.528 0.655 1.00 12.04 93 CYS B C 1
ATOM 1364 O O . CYS B 1 93 ? 55.732 35.286 -0.417 1.00 12.48 93 CYS B O 1
ATOM 1367 N N . SER B 1 94 ? 55.757 36.327 1.584 1.00 15.50 94 SER B N 1
ATOM 1368 C CA . SER B 1 94 ? 54.495 37.016 1.314 1.00 17.11 94 SER B CA 1
ATOM 1369 C C . SER B 1 94 ? 54.538 37.765 -0.012 1.00 16.43 94 SER B C 1
ATOM 1370 O O . SER B 1 94 ? 53.550 37.783 -0.765 1.00 15.04 94 SER B O 1
ATOM 1373 N N . THR B 1 95 ? 55.692 38.347 -0.338 1.00 17.07 95 THR B N 1
ATOM 1374 C CA . THR B 1 95 ? 55.867 39.120 -1.557 1.00 18.72 95 THR B CA 1
ATOM 1375 C C . THR B 1 95 ? 56.189 38.264 -2.779 1.00 17.85 95 THR B C 1
ATOM 1376 O O . THR B 1 95 ? 56.203 38.790 -3.899 1.00 20.34 95 THR B O 1
ATOM 1380 N N . CYS B 1 96 ? 56.482 36.978 -2.596 1.00 13.39 96 CYS B N 1
ATOM 1381 C CA . CYS B 1 96 ? 56.658 36.047 -3.702 1.00 15.83 96 CYS B CA 1
ATOM 1382 C C . CYS B 1 96 ? 55.375 35.295 -4.014 1.00 16.67 96 CYS B C 1
ATOM 1383 O O . CYS B 1 96 ? 55.063 35.041 -5.185 1.00 19.11 96 CYS B O 1
ATOM 1386 N N . ALA B 1 97 ? 54.645 34.923 -2.960 1.00 16.27 97 ALA B N 1
ATOM 1387 C CA . ALA B 1 97 ? 53.549 33.971 -3.076 1.00 16.14 97 ALA B CA 1
ATOM 1388 C C . ALA B 1 97 ? 52.389 34.514 -3.897 1.00 22.33 97 ALA B C 1
ATOM 1389 O O . ALA B 1 97 ? 51.607 33.725 -4.447 1.00 18.53 97 ALA B O 1
ATOM 1391 N N . CYS B 1 98 ? 52.238 35.842 -3.960 1.00 18.08 98 CYS B N 1
ATOM 1392 C CA . CYS B 1 98 ? 51.140 36.445 -4.712 1.00 20.24 98 CYS B CA 1
ATOM 1393 C C . CYS B 1 98 ? 51.244 36.181 -6.211 1.00 22.83 98 CYS B C 1
ATOM 1394 O O . CYS B 1 98 ? 50.234 36.291 -6.919 1.00 23.29 98 CYS B O 1
ATOM 1397 N N . CYS B 1 99 ? 52.422 35.813 -6.703 1.00 22.64 99 CYS B N 1
ATOM 1398 C CA . CYS B 1 99 ? 52.614 35.521 -8.122 1.00 21.90 99 CYS B CA 1
ATOM 1399 C C . CYS B 1 99 ? 51.854 34.268 -8.535 1.00 20.96 99 CYS B C 1
ATOM 1400 O O . CYS B 1 99 ? 51.917 33.847 -9.693 1.00 20.23 99 CYS B O 1
ATOM 1403 N N . LYS C 1 9 ? 37.304 16.344 -9.978 1.00 27.43 9 LYS E N 1
ATOM 1404 C CA . LYS C 1 9 ? 37.832 16.477 -8.620 1.00 20.73 9 LYS E CA 1
ATOM 1405 C C . LYS C 1 9 ? 39.122 15.675 -8.468 1.00 18.31 9 LYS E C 1
ATOM 1406 O O . LYS C 1 9 ? 39.195 14.500 -8.838 1.00 20.34 9 LYS E O 1
ATOM 1412 N N . MET C 1 10 ? 40.137 16.315 -7.897 1.00 17.60 10 MET E N 1
ATOM 1413 C CA . MET C 1 10 ? 41.466 15.738 -7.801 1.00 16.35 10 MET E CA 1
ATOM 1414 C C . MET C 1 10 ? 41.974 15.876 -6.377 1.00 18.37 10 MET E C 1
ATOM 1415 O O . MET C 1 10 ? 41.877 16.952 -5.774 1.00 20.95 10 MET E O 1
ATOM 1420 N N . CYS C 1 11 ? 42.501 14.785 -5.844 1.00 18.05 11 CYS E N 1
ATOM 1421 C CA . CYS C 1 11 ? 43.113 14.825 -4.526 1.00 15.17 11 CYS E CA 1
ATOM 1422 C C . CYS C 1 11 ? 44.302 15.778 -4.538 1.00 12.61 11 CYS E C 1
ATOM 1423 O O . CYS C 1 11 ? 45.193 15.673 -5.390 1.00 15.42 11 CYS E O 1
ATOM 1426 N N . MET C 1 12 ? 44.308 16.711 -3.586 1.00 12.17 12 MET E N 1
ATOM 1427 C CA . MET C 1 12 ? 45.307 17.769 -3.511 1.00 11.63 12 MET E CA 1
ATOM 1428 C C . MET C 1 12 ? 46.524 17.386 -2.673 1.00 13.87 12 MET E C 1
ATOM 1429 O O . MET C 1 12 ? 47.377 18.244 -2.402 1.00 11.96 12 MET E O 1
ATOM 1434 N N . ASN C 1 13 ? 46.626 16.121 -2.270 1.00 13.75 13 ASN E N 1
ATOM 1435 C CA . ASN C 1 13 ? 47.897 15.549 -1.837 1.00 11.50 13 ASN E CA 1
ATOM 1436 C C . ASN C 1 13 ? 48.755 15.294 -3.074 1.00 12.78 13 ASN E C 1
ATOM 1437 O O . ASN C 1 13 ? 48.425 14.428 -3.887 1.00 14.29 13 ASN E O 1
ATOM 1442 N N . ALA C 1 14 ? 49.863 16.035 -3.207 1.00 12.18 14 ALA E N 1
ATOM 1443 C CA . ALA C 1 14 ? 50.702 15.956 -4.402 1.00 11.72 14 ALA E CA 1
ATOM 1444 C C . ALA C 1 14 ? 51.334 14.581 -4.616 1.00 17.49 14 ALA E C 1
ATOM 1445 O O . ALA C 1 14 ? 51.726 14.270 -5.747 1.00 17.68 14 ALA E O 1
ATOM 1447 N N . SER C 1 15 ? 51.463 13.761 -3.574 1.00 15.87 15 SER E N 1
ATOM 1448 C CA . SER C 1 15 ? 51.988 12.411 -3.751 1.00 18.58 15 SER E CA 1
ATOM 1449 C C . SER C 1 15 ? 50.915 11.443 -4.215 1.00 17.47 15 SER E C 1
ATOM 1450 O O . SER C 1 15 ? 51.213 10.276 -4.487 1.00 15.37 15 SER E O 1
ATOM 1453 N N . CYS C 1 16 ? 49.677 11.916 -4.304 1.00 14.13 16 CYS E N 1
ATOM 1454 C CA . CYS C 1 16 ? 48.543 11.100 -4.720 1.00 15.56 16 CYS E CA 1
ATOM 1455 C C . CYS C 1 16 ? 47.927 11.642 -6.005 1.00 15.81 16 CYS E C 1
ATOM 1456 O O . CYS C 1 16 ? 48.134 11.057 -7.073 1.00 20.86 16 CYS E O 1
ATOM 1459 N N . GLY C 1 17 ? 47.204 12.756 -5.946 1.00 16.85 17 GLY E N 1
ATOM 1460 C CA . GLY C 1 17 ? 46.649 13.363 -7.141 1.00 17.80 17 GLY E CA 1
ATOM 1461 C C . GLY C 1 17 ? 45.555 12.573 -7.822 1.00 19.69 17 GLY E C 1
ATOM 1462 O O . GLY C 1 17 ? 45.269 12.818 -8.997 1.00 21.19 17 GLY E O 1
ATOM 1463 N N . THR C 1 18 ? 44.944 11.621 -7.128 1.00 18.35 18 THR E N 1
ATOM 1464 C CA . THR C 1 18 ? 43.941 10.775 -7.765 1.00 23.02 18 THR E CA 1
ATOM 1465 C C . THR C 1 18 ? 42.675 11.564 -8.106 1.00 20.93 18 THR E C 1
ATOM 1466 O O . THR C 1 18 ? 42.361 12.591 -7.497 1.00 18.71 18 THR E O 1
ATOM 1470 N N . THR C 1 19 ? 41.950 11.070 -9.109 1.00 18.97 19 THR E N 1
ATOM 1471 C CA . THR C 1 19 ? 40.615 11.554 -9.433 1.00 23.19 19 THR E CA 1
ATOM 1472 C C . THR C 1 19 ? 39.534 10.515 -9.165 1.00 23.09 19 THR E C 1
ATOM 1473 O O . THR C 1 19 ? 38.359 10.765 -9.467 1.00 25.06 19 THR E O 1
ATOM 1477 N N . SER C 1 20 ? 39.902 9.357 -8.619 1.00 24.84 20 SER E N 1
ATOM 1478 C CA . SER C 1 20 ? 38.983 8.251 -8.395 1.00 20.63 20 SER E CA 1
ATOM 1479 C C . SER C 1 20 ? 39.022 7.849 -6.928 1.00 19.85 20 SER E C 1
ATOM 1480 O O . SER C 1 20 ? 40.099 7.580 -6.383 1.00 20.99 20 SER E O 1
ATOM 1483 N N . THR C 1 21 ? 37.852 7.798 -6.297 1.00 21.68 21 THR E N 1
ATOM 1484 C CA . THR C 1 21 ? 37.763 7.446 -4.884 1.00 23.32 21 THR E CA 1
ATOM 1485 C C . THR C 1 21 ? 36.312 7.137 -4.541 1.00 23.43 21 THR E C 1
ATOM 1486 O O . THR C 1 21 ? 35.378 7.608 -5.201 1.00 22.24 21 THR E O 1
ATOM 1490 N N . VAL C 1 22 ? 36.143 6.344 -3.481 1.00 27.48 22 VAL E N 1
ATOM 1491 C CA . VAL C 1 22 ? 34.805 6.000 -3.007 1.00 26.03 22 VAL E CA 1
ATOM 1492 C C . VAL C 1 22 ? 34.153 7.172 -2.276 1.00 27.57 22 VAL E C 1
ATOM 1493 O O . VAL C 1 22 ? 32.921 7.280 -2.244 1.00 26.33 22 VAL E O 1
ATOM 1497 N N . GLU C 1 23 ? 34.951 8.071 -1.696 1.00 26.09 23 GLU E N 1
ATOM 1498 C CA . GLU C 1 23 ? 34.427 9.154 -0.868 1.00 27.40 23 GLU E CA 1
ATOM 1499 C C . GLU C 1 23 ? 35.378 10.338 -0.903 1.00 24.32 23 GLU E C 1
ATOM 1500 O O . GLU C 1 23 ? 36.534 10.218 -0.486 1.00 23.31 23 GLU E O 1
ATOM 1506 N N . TRP C 1 24 ? 34.883 11.481 -1.369 1.00 25.66 24 TRP E N 1
ATOM 1507 C CA . TRP C 1 24 ? 35.673 12.704 -1.359 1.00 21.12 24 TRP E CA 1
ATOM 1508 C C . TRP C 1 24 ? 35.597 13.356 0.011 1.00 24.83 24 TRP E C 1
ATOM 1509 O O . TRP C 1 24 ? 34.505 13.661 0.503 1.00 26.01 24 TRP E O 1
ATOM 1520 N N . LYS C 1 25 ? 36.755 13.584 0.615 1.00 19.46 25 LYS E N 1
ATOM 1521 C CA . LYS C 1 25 ? 36.842 14.196 1.927 1.00 21.64 25 LYS E CA 1
ATOM 1522 C C . LYS C 1 25 ? 37.388 15.609 1.793 1.00 17.91 25 LYS E C 1
ATOM 1523 O O . LYS C 1 25 ? 37.797 16.050 0.719 1.00 20.05 25 LYS E O 1
ATOM 1529 N N . LYS C 1 26 ? 37.381 16.320 2.910 1.00 21.68 26 LYS E N 1
ATOM 1530 C CA . LYS C 1 26 ? 37.851 17.692 2.963 1.00 22.41 26 LYS E CA 1
ATOM 1531 C C . LYS C 1 26 ? 39.133 17.753 3.773 1.00 14.84 26 LYS E C 1
ATOM 1532 O O . LYS C 1 26 ? 39.295 17.027 4.757 1.00 18.75 26 LYS E O 1
ATOM 1538 N N . GLY C 1 27 ? 40.041 18.624 3.346 1.00 18.43 27 GLY E N 1
ATOM 1539 C CA . GLY C 1 27 ? 41.318 18.737 4.011 1.00 15.47 27 GLY E CA 1
ATOM 1540 C C . GLY C 1 27 ? 41.520 20.112 4.602 1.00 14.67 27 GLY E C 1
ATOM 1541 O O . GLY C 1 27 ? 40.628 20.671 5.246 1.00 15.72 27 GLY E O 1
ATOM 1542 N N . TRP C 1 28 ? 42.715 20.652 4.391 1.00 14.99 28 TRP E N 1
ATOM 1543 C CA . TRP C 1 28 ? 43.134 21.905 4.975 1.00 15.01 28 TRP E CA 1
ATOM 1544 C C . TRP C 1 28 ? 42.494 23.098 4.276 1.00 13.28 28 TRP E C 1
ATOM 1545 O O . TRP C 1 28 ? 42.053 22.999 3.128 1.00 14.96 28 TRP E O 1
ATOM 1556 N N . PRO C 1 29 ? 42.438 24.246 4.952 1.00 13.20 29 PRO E N 1
ATOM 1557 C CA . PRO C 1 29 ? 41.947 25.465 4.290 1.00 13.11 29 PRO E CA 1
ATOM 1558 C C . PRO C 1 29 ? 42.967 25.954 3.276 1.00 15.42 29 PRO E C 1
ATOM 1559 O O . PRO C 1 29 ? 44.121 26.222 3.619 1.00 14.96 29 PRO E O 1
ATOM 1563 N N . LEU C 1 30 ? 42.533 26.082 2.028 1.00 15.60 30 LEU E N 1
ATOM 1564 C CA . LEU C 1 30 ? 43.413 26.608 1.001 1.00 16.06 30 LEU E CA 1
ATOM 1565 C C . LEU C 1 30 ? 43.521 28.123 1.145 1.00 15.26 30 LEU E C 1
ATOM 1566 O O . LEU C 1 30 ? 42.838 28.739 1.970 1.00 16.48 30 LEU E O 1
ATOM 1571 N N . ARG C 1 31 ? 44.412 28.732 0.349 1.00 14.08 31 ARG E N 1
ATOM 1572 C CA . ARG C 1 31 ? 44.564 30.185 0.436 1.00 17.83 31 ARG E CA 1
ATOM 1573 C C . ARG C 1 31 ? 43.286 30.912 0.036 1.00 18.55 31 ARG E C 1
ATOM 1574 O O . ARG C 1 31 ? 43.069 32.054 0.467 1.00 22.31 31 ARG E O 1
ATOM 1582 N N . SER C 1 32 ? 42.413 30.254 -0.728 1.00 20.16 32 SER E N 1
ATOM 1583 C CA . SER C 1 32 ? 41.126 30.832 -1.085 1.00 18.07 32 SER E CA 1
ATOM 1584 C C . SER C 1 32 ? 40.174 30.869 0.096 1.00 19.90 32 SER E C 1
ATOM 1585 O O . SER C 1 32 ? 39.183 31.606 0.054 1.00 21.57 32 SER E O 1
ATOM 1588 N N . GLY C 1 33 ? 40.466 30.104 1.147 1.00 19.10 33 GLY E N 1
ATOM 1589 C CA . GLY C 1 33 ? 39.531 29.839 2.210 1.00 19.15 33 GLY E CA 1
ATOM 1590 C C . GLY C 1 33 ? 38.653 28.625 1.987 1.00 18.10 33 GLY E C 1
ATOM 1591 O O . GLY C 1 33 ? 37.936 28.221 2.909 1.00 20.85 33 GLY E O 1
ATOM 1592 N N . LEU C 1 34 ? 38.696 28.023 0.805 1.00 17.15 34 LEU E N 1
ATOM 1593 C CA . LEU C 1 34 ? 38.007 26.766 0.573 1.00 16.05 34 LEU E CA 1
ATOM 1594 C C . LEU C 1 34 ? 38.821 25.612 1.139 1.00 15.38 34 LEU E C 1
ATOM 1595 O O . LEU C 1 34 ? 40.045 25.692 1.250 1.00 19.21 34 LEU E O 1
ATOM 1600 N N . LEU C 1 35 ? 38.132 24.529 1.493 1.00 19.18 35 LEU E N 1
ATOM 1601 C CA . LEU C 1 35 ? 38.816 23.346 1.999 1.00 19.06 35 LEU E CA 1
ATOM 1602 C C . LEU C 1 35 ? 39.340 22.491 0.854 1.00 13.79 35 LEU E C 1
ATOM 1603 O O . LEU C 1 35 ? 38.673 22.309 -0.175 1.00 18.04 35 LEU E O 1
ATOM 1608 N N . ALA C 1 36 ? 40.551 21.972 1.041 1.00 15.13 36 ALA E N 1
ATOM 1609 C CA . ALA C 1 36 ? 41.179 21.136 0.029 1.00 17.51 36 ALA E CA 1
ATOM 1610 C C . ALA C 1 36 ? 40.341 19.892 -0.221 1.00 13.38 36 ALA E C 1
ATOM 1611 O O . ALA C 1 36 ? 39.641 19.399 0.664 1.00 15.69 36 ALA E O 1
ATOM 1613 N N . ASP C 1 37 ? 40.432 19.379 -1.436 1.00 14.81 37 ASP E N 1
ATOM 1614 C CA . ASP C 1 37 ? 39.802 18.117 -1.781 1.00 19.88 37 ASP E CA 1
ATOM 1615 C C . ASP C 1 37 ? 40.811 17.005 -1.545 1.00 13.24 37 ASP E C 1
ATOM 1616 O O . ASP C 1 37 ? 41.949 17.089 -2.010 1.00 13.41 37 ASP E O 1
ATOM 1621 N N . LEU C 1 38 ? 40.407 15.987 -0.799 1.00 16.96 38 LEU E N 1
ATOM 1622 C CA . LEU C 1 38 ? 41.246 14.820 -0.582 1.00 14.62 38 LEU E CA 1
ATOM 1623 C C . LEU C 1 38 ? 40.432 13.570 -0.856 1.00 14.76 38 LEU E C 1
ATOM 1624 O O . LEU C 1 38 ? 39.221 13.538 -0.626 1.00 18.76 38 LEU E O 1
ATOM 1629 N N . CYS C 1 39 ? 41.112 12.534 -1.336 1.00 14.10 39 CYS E N 1
ATOM 1630 C CA . CYS C 1 39 ? 40.451 11.256 -1.552 1.00 16.71 39 CYS E CA 1
ATOM 1631 C C . CYS C 1 39 ? 40.170 10.603 -0.202 1.00 17.98 39 CYS E C 1
ATOM 1632 O O . CYS C 1 39 ? 40.527 11.128 0.856 1.00 18.64 39 CYS E O 1
ATOM 1635 N N . TYR C 1 40 ? 39.522 9.436 -0.228 1.00 19.67 40 TYR E N 1
ATOM 1636 C CA . TYR C 1 40 ? 39.183 8.769 1.028 1.00 21.23 40 TYR E CA 1
ATOM 1637 C C . TYR C 1 40 ? 40.422 8.495 1.874 1.00 19.93 40 TYR E C 1
ATOM 1638 O O . TYR C 1 40 ? 40.439 8.777 3.079 1.00 19.51 40 TYR E O 1
ATOM 1647 N N . ARG C 1 41 ? 41.457 7.906 1.276 1.00 20.20 41 ARG E N 1
ATOM 1648 C CA . ARG C 1 41 ? 42.635 7.540 2.058 1.00 17.69 41 ARG E CA 1
ATOM 1649 C C . ARG C 1 41 ? 43.313 8.777 2.641 1.00 18.33 41 ARG E C 1
ATOM 1650 O O . ARG C 1 41 ? 43.523 8.885 3.860 1.00 19.88 41 ARG E O 1
ATOM 1658 N N . CYS C 1 42 ? 43.665 9.727 1.770 1.00 17.47 42 CYS E N 1
ATOM 1659 C CA . CYS C 1 42 ? 44.368 10.926 2.220 1.00 15.68 42 CYS E CA 1
ATOM 1660 C C . CYS C 1 42 ? 43.536 11.728 3.215 1.00 17.20 42 CYS E C 1
ATOM 1661 O O . CYS C 1 42 ? 44.062 12.227 4.223 1.00 18.00 42 CYS E O 1
ATOM 1664 N N . GLY C 1 43 ? 42.231 11.851 2.954 1.00 16.00 43 GLY E N 1
ATOM 1665 C CA . GLY C 1 43 ? 41.365 12.574 3.869 1.00 18.52 43 GLY E CA 1
ATOM 1666 C C . GLY C 1 43 ? 41.239 11.902 5.222 1.00 16.88 43 GLY E C 1
ATOM 1667 O O . GLY C 1 43 ? 41.108 12.578 6.245 1.00 19.22 43 GLY E O 1
ATOM 1668 N N . SER C 1 44 ? 41.233 10.566 5.239 1.00 17.73 44 SER E N 1
ATOM 1669 C CA . SER C 1 44 ? 41.291 9.832 6.498 1.00 15.23 44 SER E CA 1
ATOM 1670 C C . SER C 1 44 ? 42.568 10.144 7.262 1.00 19.17 44 SER E C 1
ATOM 1671 O O . SER C 1 44 ? 42.531 10.351 8.481 1.00 23.21 44 SER E O 1
ATOM 1674 N N . ALA C 1 45 ? 43.710 10.180 6.568 1.00 18.92 45 ALA E N 1
ATOM 1675 C CA . ALA C 1 45 ? 44.947 10.549 7.255 1.00 19.74 45 ALA E CA 1
ATOM 1676 C C . ALA C 1 45 ? 44.843 11.950 7.846 1.00 17.54 45 ALA E C 1
ATOM 1677 O O . ALA C 1 45 ? 45.231 12.176 8.997 1.00 14.91 45 ALA E O 1
ATOM 1679 N N . TYR C 1 46 ? 44.295 12.897 7.077 1.00 15.16 46 TYR E N 1
ATOM 1680 C CA . TYR C 1 46 ? 44.159 14.268 7.558 1.00 15.50 46 TYR E CA 1
ATOM 1681 C C . TYR C 1 46 ? 43.250 14.344 8.782 1.00 15.99 46 TYR E C 1
ATOM 1682 O O . TYR C 1 46 ? 43.548 15.061 9.745 1.00 16.88 46 TYR E O 1
ATOM 1691 N N . GLU C 1 47 ? 42.125 13.625 8.748 1.00 17.19 47 GLU E N 1
ATOM 1692 C CA . GLU C 1 47 ? 41.164 13.664 9.846 1.00 19.26 47 GLU E CA 1
ATOM 1693 C C . GLU C 1 47 ? 41.751 13.114 11.137 1.00 17.70 47 GLU E C 1
ATOM 1694 O O . GLU C 1 47 ? 41.330 13.513 12.230 1.00 16.47 47 GLU E O 1
ATOM 1700 N N . SER C 1 48 ? 42.717 12.202 11.034 1.00 16.81 48 SER E N 1
ATOM 1701 C CA . SER C 1 48 ? 43.364 11.616 12.199 1.00 18.22 48 SER E CA 1
ATOM 1702 C C . SER C 1 48 ? 44.522 12.452 12.714 1.00 18.15 48 SER E C 1
ATOM 1703 O O . SER C 1 48 ? 45.180 12.039 13.671 1.00 17.41 48 SER E O 1
ATOM 1706 N N . SER C 1 49 ? 44.759 13.625 12.123 1.00 17.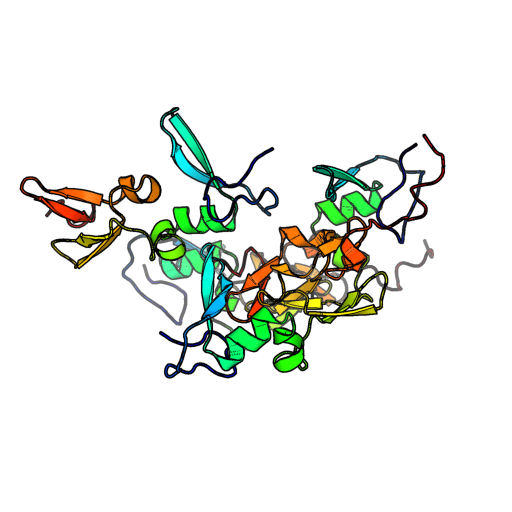38 49 SER E N 1
ATOM 1707 C CA . SER C 1 49 ? 45.874 14.499 12.492 1.00 17.12 49 SER E CA 1
ATOM 1708 C C . SER C 1 49 ? 47.218 13.796 12.303 1.00 15.81 49 SER E C 1
ATOM 1709 O O . SER C 1 49 ? 48.157 13.980 13.079 1.00 17.71 49 SER E O 1
ATOM 1712 N N . LEU C 1 50 ? 47.322 12.996 11.240 1.00 12.66 50 LEU E N 1
ATOM 1713 C CA . LEU C 1 50 ? 48.547 12.260 10.954 1.00 14.11 50 LEU E CA 1
ATOM 1714 C C . LEU C 1 50 ? 48.915 12.358 9.481 1.00 13.49 50 LEU E C 1
ATOM 1715 O O . LEU C 1 50 ? 49.625 11.498 8.969 1.00 15.29 50 LEU E O 1
ATOM 1720 N N . PHE C 1 51 ? 48.450 13.406 8.795 1.00 12.14 51 PHE E N 1
ATOM 1721 C CA . PHE C 1 51 ? 48.729 13.553 7.372 1.00 10.70 51 PHE E CA 1
ATOM 1722 C C . PHE C 1 51 ? 50.209 13.795 7.103 1.00 11.69 51 PHE E C 1
ATOM 1723 O O . PHE C 1 51 ? 50.817 13.104 6.275 1.00 12.37 51 PHE E O 1
ATOM 1731 N N . CYS C 1 52 ? 50.805 14.796 7.764 1.00 9.22 52 CYS E N 1
ATOM 1732 C CA . CYS C 1 52 ? 52.208 15.106 7.485 1.00 8.88 52 CYS E CA 1
ATOM 1733 C C . CYS C 1 52 ? 53.107 13.997 7.977 1.00 10.96 52 CYS E C 1
ATOM 1734 O O . CYS C 1 52 ? 54.166 13.748 7.395 1.00 11.34 52 CYS E O 1
ATOM 1737 N N . GLU C 1 53 ? 52.693 13.341 9.058 1.00 10.71 53 GLU E N 1
ATOM 1738 C CA . GLU C 1 53 ? 53.411 12.186 9.563 1.00 12.96 53 GLU E CA 1
ATOM 1739 C C . GLU C 1 53 ? 53.410 11.039 8.559 1.00 14.58 53 GLU E C 1
ATOM 1740 O O . GLU C 1 53 ? 54.395 10.296 8.468 1.00 19.10 53 GLU E O 1
ATOM 1746 N N . GLN C 1 54 ? 52.345 10.895 7.766 1.00 12.75 54 GLN E N 1
ATOM 1747 C CA . GLN C 1 54 ? 52.287 9.826 6.775 1.00 12.90 54 GLN E CA 1
ATOM 1748 C C . GLN C 1 54 ? 52.873 10.199 5.416 1.00 12.91 54 GLN E C 1
ATOM 1749 O O . GLN C 1 54 ? 53.269 9.300 4.663 1.00 18.35 54 GLN E O 1
ATOM 1755 N N . PHE C 1 55 ? 52.933 11.482 5.065 1.00 11.89 55 PHE E N 1
ATOM 1756 C CA . PHE C 1 55 ? 53.319 11.871 3.713 1.00 13.32 55 PHE E CA 1
ATOM 1757 C C . PHE C 1 55 ? 54.471 12.868 3.610 1.00 13.55 55 PHE E C 1
ATOM 1758 O O . PHE C 1 55 ? 54.993 13.034 2.504 1.00 12.62 55 PHE E O 1
ATOM 1766 N N . HIS C 1 56 ? 54.879 13.548 4.693 1.00 11.97 56 HIS E N 1
ATOM 1767 C CA . HIS C 1 56 ? 55.784 14.692 4.572 1.00 10.64 56 HIS E CA 1
ATOM 1768 C C . HIS C 1 56 ? 57.074 14.529 5.359 1.00 10.57 56 HIS E C 1
ATOM 1769 O O . HIS C 1 56 ? 57.735 15.532 5.661 1.00 10.43 56 HIS E O 1
ATOM 1776 N N . LYS C 1 57 ? 57.456 13.293 5.707 1.00 10.83 57 LYS E N 1
ATOM 1777 C CA . LYS C 1 57 ? 58.620 13.116 6.570 1.00 10.83 57 LYS E CA 1
ATOM 1778 C C . LYS C 1 57 ? 59.936 13.483 5.899 1.00 13.56 57 LYS E C 1
ATOM 1779 O O . LYS C 1 57 ? 60.949 13.612 6.603 1.00 19.44 57 LYS E O 1
ATOM 1785 N N . ASP C 1 58 ? 59.963 13.644 4.580 1.00 12.12 58 ASP E N 1
ATOM 1786 C CA . ASP C 1 58 ? 61.202 14.021 3.920 1.00 16.97 58 ASP E CA 1
ATOM 1787 C C . ASP C 1 58 ? 61.355 15.535 3.772 1.00 15.74 58 ASP E C 1
ATOM 1788 O O . ASP C 1 58 ? 62.440 16.002 3.401 1.00 20.86 58 ASP E O 1
ATOM 1793 N N . GLN C 1 59 ? 60.329 16.312 4.112 1.00 12.10 59 GLN E N 1
ATOM 1794 C CA . GLN C 1 59 ? 60.341 17.754 3.884 1.00 12.70 59 GLN E CA 1
ATOM 1795 C C . GLN C 1 59 ? 61.022 18.524 5.020 1.00 10.25 59 GLN E C 1
ATOM 1796 O O . GLN C 1 59 ? 61.118 18.071 6.162 1.00 11.09 59 GLN E O 1
ATOM 1802 N N . SER C 1 60 ? 61.497 19.717 4.683 1.00 9.41 60 SER E N 1
ATOM 1803 C CA . SER C 1 60 ? 61.947 20.658 5.696 1.00 10.43 60 SER E CA 1
ATOM 1804 C C . SER C 1 60 ? 60.766 21.160 6.534 1.00 10.34 60 SER E C 1
ATOM 1805 O O . SER C 1 60 ? 59.598 20.985 6.190 1.00 9.83 60 SER E O 1
ATOM 1808 N N . GLY C 1 61 ? 61.094 21.808 7.646 1.00 10.53 61 GLY E N 1
ATOM 1809 C CA . GLY C 1 61 ? 60.117 22.518 8.449 1.00 11.33 61 GLY E CA 1
ATOM 1810 C C . GLY C 1 61 ? 59.659 21.846 9.725 1.00 9.11 61 GLY E C 1
ATOM 1811 O O . GLY C 1 61 ? 58.853 22.433 10.449 1.00 9.56 61 GLY E O 1
ATOM 1812 N N . TRP C 1 62 ? 60.119 20.639 10.021 1.00 11.84 62 TRP E N 1
ATOM 1813 C CA . TRP C 1 62 ? 59.658 19.964 11.218 1.00 9.47 62 TRP E CA 1
ATOM 1814 C C . TRP C 1 62 ? 60.304 20.567 12.468 1.00 12.88 62 TRP E C 1
ATOM 1815 O O . TRP C 1 62 ? 61.513 20.820 12.511 1.00 11.67 62 TRP E O 1
ATOM 1826 N N . ARG C 1 63 ? 59.481 20.793 13.489 1.00 9.81 63 ARG E N 1
ATOM 1827 C CA . ARG C 1 63 ? 59.917 21.305 14.784 1.00 10.38 63 ARG E CA 1
ATOM 1828 C C . ARG C 1 63 ? 59.374 20.372 15.851 1.00 9.44 63 ARG E C 1
ATOM 1829 O O . ARG C 1 63 ? 58.496 19.561 15.581 1.00 14.18 63 ARG E O 1
ATOM 1837 N N . GLU C 1 64 ? 59.915 20.463 17.056 1.00 11.21 64 GLU E N 1
ATOM 1838 C CA . GLU C 1 64 ? 59.383 19.676 18.159 1.00 11.19 64 GLU E CA 1
ATOM 1839 C C . GLU C 1 64 ? 58.552 20.563 19.074 1.00 9.90 64 GLU E C 1
ATOM 1840 O O . GLU C 1 64 ? 58.942 21.689 19.390 1.00 12.26 64 GLU E O 1
ATOM 1846 N N . CYS C 1 65 ? 57.406 20.039 19.507 1.00 10.88 65 CYS E N 1
ATOM 1847 C CA . CYS C 1 65 ? 56.564 20.743 20.469 1.00 11.72 65 CYS E CA 1
ATOM 1848 C C . CYS C 1 65 ? 57.370 21.193 21.684 1.00 12.24 65 CYS E C 1
ATOM 1849 O O . CYS C 1 65 ? 58.193 20.445 22.227 1.00 11.34 65 CYS E O 1
ATOM 1852 N N . TYR C 1 66 ? 57.117 22.435 22.109 1.00 12.09 66 TYR E N 1
ATOM 1853 C CA . TYR C 1 66 ? 57.867 23.042 23.207 1.00 12.84 66 TYR E CA 1
ATOM 1854 C C . TYR C 1 66 ? 57.789 22.232 24.494 1.00 13.98 66 TYR E C 1
ATOM 1855 O O . TYR C 1 66 ? 58.711 22.291 25.318 1.00 15.92 66 TYR E O 1
ATOM 1864 N N . LEU C 1 67 ? 56.708 21.483 24.693 1.00 11.20 67 LEU E N 1
ATOM 1865 C CA . LEU C 1 67 ? 56.453 20.782 25.943 1.00 11.71 67 LEU E CA 1
ATOM 1866 C C . LEU C 1 67 ? 56.649 19.277 25.841 1.00 13.31 67 LEU E C 1
ATOM 1867 O O . LEU C 1 67 ? 57.289 18.689 26.708 1.00 15.28 67 LEU E O 1
ATOM 1872 N N . CYS C 1 68 ? 56.119 18.627 24.802 1.00 12.72 68 CYS E N 1
ATOM 1873 C CA . CYS C 1 68 ? 56.190 17.169 24.715 1.00 10.48 68 CYS E CA 1
ATOM 1874 C C . CYS C 1 68 ? 57.120 16.639 23.631 1.00 12.40 68 CYS E C 1
ATOM 1875 O O . CYS C 1 68 ? 57.288 15.419 23.541 1.00 13.23 68 CYS E O 1
ATOM 1878 N N . SER C 1 69 ? 57.691 17.507 22.796 1.00 11.30 69 SER E N 1
ATOM 1879 C CA . SER C 1 69 ? 58.685 17.205 21.766 1.00 12.52 69 SER E CA 1
ATOM 1880 C C . SER C 1 69 ? 58.104 16.452 20.584 1.00 11.38 69 SER E C 1
ATOM 1881 O O . SER C 1 69 ? 58.862 16.024 19.698 1.00 13.21 69 SER E O 1
ATOM 1884 N N . LYS C 1 70 ? 56.789 16.300 20.536 1.00 9.75 70 LYS E N 1
ATOM 1885 C CA . LYS C 1 70 ? 56.132 15.724 19.373 1.00 10.23 70 LYS E CA 1
ATOM 1886 C C . LYS C 1 70 ? 56.507 16.497 18.122 1.00 9.60 70 LYS E C 1
ATOM 1887 O O . LYS C 1 70 ? 56.554 17.728 18.129 1.00 10.97 70 LYS E O 1
ATOM 1893 N N . ARG C 1 71 ? 56.789 15.769 17.039 1.00 9.01 71 ARG E N 1
ATOM 1894 C CA . ARG C 1 71 ? 57.184 16.434 15.805 1.00 11.62 71 ARG E CA 1
ATOM 1895 C C . ARG C 1 71 ? 55.964 17.062 15.146 1.00 11.91 71 ARG E C 1
ATOM 1896 O O . ARG C 1 71 ? 54.908 16.428 15.022 1.00 12.78 71 ARG E O 1
ATOM 1904 N N . LEU C 1 72 ? 56.114 18.320 14.732 1.00 9.36 72 LEU E N 1
ATOM 1905 C CA . LEU C 1 72 ? 55.061 19.090 14.090 1.00 9.29 72 LEU E CA 1
ATOM 1906 C C . LEU C 1 72 ? 55.615 19.671 12.800 1.00 6.91 72 LEU E C 1
ATOM 1907 O O . LEU C 1 72 ? 56.707 20.252 12.797 1.00 9.76 72 LEU E O 1
ATOM 1912 N N . HIS C 1 73 ? 54.880 19.496 11.710 1.00 7.76 73 HIS E N 1
ATOM 1913 C CA . HIS C 1 73 ? 55.368 19.956 10.417 1.00 7.35 73 HIS E CA 1
ATOM 1914 C C . HIS C 1 73 ? 54.962 21.404 10.220 1.00 7.56 73 HIS E C 1
ATOM 1915 O O . HIS C 1 73 ? 53.813 21.698 9.877 1.00 9.89 73 HIS E O 1
ATOM 1922 N N . CYS C 1 74 ? 55.932 22.297 10.371 1.00 7.02 74 CYS E N 1
ATOM 1923 C CA . CYS C 1 74 ? 55.689 23.726 10.297 1.00 9.40 74 CYS E CA 1
ATOM 1924 C C . CYS C 1 74 ? 55.914 24.221 8.873 1.00 8.73 74 CYS E C 1
ATOM 1925 O O . CYS C 1 74 ? 56.548 23.555 8.049 1.00 8.18 74 CYS E O 1
ATOM 1928 N N . GLY C 1 75 ? 55.373 25.404 8.586 1.00 10.62 75 GLY E N 1
ATOM 1929 C CA . GLY C 1 75 ? 55.402 25.893 7.214 1.00 8.97 75 GLY E CA 1
ATOM 1930 C C . GLY C 1 75 ? 54.641 25.011 6.258 1.00 8.21 75 GLY E C 1
ATOM 1931 O O . GLY C 1 75 ? 55.009 24.903 5.081 1.00 10.72 75 GLY E O 1
ATOM 1932 N N . CYS C 1 76 ? 53.612 24.330 6.749 1.00 8.55 76 CYS E N 1
ATOM 1933 C CA . CYS C 1 76 ? 52.890 23.353 5.944 1.00 8.43 76 CYS E CA 1
ATOM 1934 C C . CYS C 1 76 ? 51.411 23.555 6.161 1.00 10.61 76 CYS E C 1
ATOM 1935 O O . CYS C 1 76 ? 50.919 23.438 7.292 1.00 9.19 76 CYS E O 1
ATOM 1938 N N . ILE C 1 77 ? 50.715 23.859 5.063 1.00 9.17 77 ILE E N 1
ATOM 1939 C CA . ILE C 1 77 ? 49.281 24.098 5.117 1.00 10.93 77 ILE E CA 1
ATOM 1940 C C . ILE C 1 77 ? 48.539 22.901 5.713 1.00 11.35 77 ILE E C 1
ATOM 1941 O O . ILE C 1 77 ? 47.531 23.070 6.407 1.00 12.10 77 ILE E O 1
ATOM 1946 N N . ALA C 1 78 ? 49.067 21.689 5.540 1.00 10.21 78 ALA E N 1
ATOM 1947 C CA . ALA C 1 78 ? 48.333 20.508 5.979 1.00 9.29 78 ALA E CA 1
ATOM 1948 C C . ALA C 1 78 ? 48.340 20.320 7.491 1.00 10.55 78 ALA E C 1
ATOM 1949 O O . ALA C 1 78 ? 47.552 19.511 7.988 1.00 12.49 78 ALA E O 1
ATOM 1951 N N . SER C 1 79 ? 49.217 21.020 8.222 1.00 8.39 79 SER E N 1
ATOM 1952 C CA . SER C 1 79 ? 49.166 21.016 9.681 1.00 11.56 79 SER E CA 1
ATOM 1953 C C . SER C 1 79 ? 48.829 22.382 10.253 1.00 14.31 79 SER E C 1
ATOM 1954 O O . SER C 1 79 ? 48.898 22.554 11.482 1.00 13.66 79 SER E O 1
ATOM 1957 N N . LYS C 1 80 ? 48.447 23.349 9.404 1.00 11.86 80 LYS E N 1
ATOM 1958 C CA . LYS C 1 80 ? 48.226 24.705 9.910 1.00 12.50 80 LYS E CA 1
ATOM 1959 C C . LYS C 1 80 ? 47.206 24.726 11.044 1.00 13.20 80 LYS E C 1
ATOM 1960 O O . LYS C 1 80 ? 47.372 25.449 12.036 1.00 14.06 80 LYS E O 1
ATOM 1966 N N . VAL C 1 81 ? 46.135 23.948 10.909 1.00 13.43 81 VAL E N 1
ATOM 1967 C CA . VAL C 1 81 ? 45.065 24.012 11.899 1.00 14.56 81 VAL E CA 1
ATOM 1968 C C . VAL C 1 81 ? 45.398 23.268 13.182 1.00 15.29 81 VAL E C 1
ATOM 1969 O O . VAL C 1 81 ? 44.709 23.478 14.187 1.00 19.23 81 VAL E O 1
ATOM 1973 N N . THR C 1 82 ? 46.438 22.418 13.201 1.00 13.58 82 THR E N 1
ATOM 1974 C CA . THR C 1 82 ? 46.752 21.665 14.413 1.00 14.05 82 THR E CA 1
ATOM 1975 C C . THR C 1 82 ? 47.997 22.168 15.134 1.00 12.47 82 THR E C 1
ATOM 1976 O O . THR C 1 82 ? 48.393 21.580 16.145 1.00 18.33 82 THR E O 1
ATOM 1980 N N . ILE C 1 83 ? 48.602 23.261 14.678 1.00 8.64 83 ILE E N 1
ATOM 1981 C CA . ILE C 1 83 ? 49.851 23.752 15.250 1.00 14.02 83 ILE E CA 1
ATOM 1982 C C . ILE C 1 83 ? 49.603 25.146 15.803 1.00 13.92 83 ILE E C 1
ATOM 1983 O O . ILE C 1 83 ? 48.990 25.982 15.131 1.00 15.77 83 ILE E O 1
ATOM 1988 N N . GLU C 1 84 ? 50.055 25.391 17.029 1.00 10.35 84 GLU E N 1
ATOM 1989 C CA . GLU C 1 84 ? 49.946 26.707 17.636 1.00 12.90 84 GLU E CA 1
ATOM 1990 C C . GLU C 1 84 ? 51.313 27.365 17.662 1.00 12.56 84 GLU E C 1
ATOM 1991 O O . GLU C 1 84 ? 52.278 26.766 18.143 1.00 13.00 84 GLU E O 1
ATOM 1997 N N . LEU C 1 85 ? 51.383 28.599 17.175 1.00 11.77 85 LEU E N 1
ATOM 1998 C CA . LEU C 1 85 ? 52.607 29.383 17.279 1.00 12.22 85 LEU E CA 1
ATOM 1999 C C . LEU C 1 85 ? 52.615 30.050 18.653 1.00 11.33 85 LEU E C 1
ATOM 2000 O O . LEU C 1 85 ? 51.716 30.832 18.973 1.00 13.04 85 LEU E O 1
ATOM 2005 N N . MET C 1 86 ? 53.603 29.704 19.473 1.00 9.04 86 MET E N 1
ATOM 2006 C CA . MET C 1 86 ? 53.655 30.135 20.861 1.00 9.77 86 MET E CA 1
ATOM 2007 C C . MET C 1 86 ? 54.246 31.540 20.997 1.00 9.62 86 MET E C 1
ATOM 2008 O O . MET C 1 86 ? 55.059 31.976 20.180 1.00 11.50 86 MET E O 1
ATOM 2013 N N . ASP C 1 87 ? 53.798 32.246 22.045 1.00 12.10 87 ASP E N 1
ATOM 2014 C CA . ASP C 1 87 ? 54.068 33.679 22.198 1.00 8.99 87 ASP E CA 1
ATOM 2015 C C . ASP C 1 87 ? 55.554 34.010 22.210 1.00 11.08 87 ASP E C 1
ATOM 2016 O O . ASP C 1 87 ? 55.941 35.102 21.793 1.00 12.25 87 ASP E O 1
ATOM 2021 N N . TYR C 1 88 ? 56.397 33.122 22.730 1.00 12.17 88 TYR E N 1
ATOM 2022 C CA . TYR C 1 88 ? 57.812 33.434 22.882 1.00 13.01 88 TYR E CA 1
ATOM 2023 C C . TYR C 1 88 ? 58.682 32.645 21.916 1.00 12.28 88 TYR E C 1
ATOM 2024 O O . TYR C 1 88 ? 59.899 32.553 22.115 1.00 12.82 88 TYR E O 1
ATOM 2033 N N . GLY C 1 89 ? 58.092 32.105 20.862 1.00 9.80 89 GLY E N 1
ATOM 2034 C CA . GLY C 1 89 ? 58.801 31.288 19.903 1.00 8.91 89 GLY E CA 1
ATOM 2035 C C . GLY C 1 89 ? 58.452 29.816 20.067 1.00 10.91 89 GLY E C 1
ATOM 2036 O O . GLY C 1 89 ? 57.938 29.376 21.097 1.00 13.79 89 GLY E O 1
ATOM 2037 N N . GLY C 1 90 ? 58.758 29.041 19.028 1.00 9.95 90 GLY E N 1
ATOM 2038 C CA . GLY C 1 90 ? 58.440 27.628 19.043 1.00 13.95 90 GLY E CA 1
ATOM 2039 C C . GLY C 1 90 ? 56.964 27.368 18.810 1.00 9.40 90 GLY E C 1
ATOM 2040 O O . GLY C 1 90 ? 56.163 28.269 18.552 1.00 7.77 90 GLY E O 1
ATOM 2041 N N . VAL C 1 91 ? 56.600 26.093 18.915 1.00 8.95 91 VAL E N 1
ATOM 2042 C CA . VAL C 1 91 ? 55.271 25.624 18.549 1.00 8.88 91 VAL E CA 1
ATOM 2043 C C . VAL C 1 91 ? 54.753 24.665 19.610 1.00 9.20 91 VAL E C 1
ATOM 2044 O O . VAL C 1 91 ? 55.525 23.956 20.265 1.00 9.04 91 VAL E O 1
ATOM 2048 N N . GLY C 1 92 ? 53.436 24.626 19.747 1.00 9.20 92 GLY E N 1
ATOM 2049 C CA . GLY C 1 92 ? 52.767 23.677 20.636 1.00 11.43 92 GLY E CA 1
ATOM 2050 C C . GLY C 1 92 ? 51.768 22.817 19.883 1.00 11.40 92 GLY E C 1
ATOM 2051 O O . GLY C 1 92 ? 51.068 23.305 18.996 1.00 13.35 92 GLY E O 1
ATOM 2052 N N . CYS C 1 93 ? 51.715 21.532 20.240 1.00 11.58 93 CYS E N 1
ATOM 2053 C CA . CYS C 1 93 ? 50.777 20.599 19.631 1.00 13.07 93 CYS E CA 1
ATOM 2054 C C . CYS C 1 93 ? 49.370 20.825 20.198 1.00 14.42 93 CYS E C 1
ATOM 2055 O O . CYS C 1 93 ? 49.150 21.676 21.064 1.00 17.01 93 CYS E O 1
ATOM 2058 N N . SER C 1 94 ? 48.401 20.048 19.698 1.00 17.52 94 SER E N 1
ATOM 2059 C CA . SER C 1 94 ? 47.005 20.230 20.096 1.00 19.12 94 SER E CA 1
ATOM 2060 C C . SER C 1 94 ? 46.819 20.060 21.600 1.00 18.49 94 SER E C 1
ATOM 2061 O O . SER C 1 94 ? 45.975 20.733 22.206 1.00 22.52 94 SER E O 1
ATOM 2064 N N . THR C 1 95 ? 47.586 19.161 22.222 1.00 18.45 95 THR E N 1
ATOM 2065 C CA . THR C 1 95 ? 47.447 18.971 23.662 1.00 16.71 95 THR E CA 1
ATOM 2066 C C . THR C 1 95 ? 48.169 20.067 24.437 1.00 14.43 95 THR E C 1
ATOM 2067 O O . THR C 1 95 ? 47.593 20.679 25.343 1.00 19.67 95 THR E O 1
ATOM 2071 N N . CYS C 1 96 ? 49.429 20.322 24.094 1.00 17.92 96 CYS E N 1
ATOM 2072 C CA . CYS C 1 96 ? 50.262 21.201 24.899 1.00 16.41 96 CYS E CA 1
ATOM 2073 C C . CYS C 1 96 ? 49.919 22.677 24.726 1.00 17.85 96 CYS E C 1
ATOM 2074 O O . CYS C 1 96 ? 50.304 23.485 25.573 1.00 17.07 96 CYS E O 1
ATOM 2077 N N . ALA C 1 97 ? 49.218 23.048 23.656 1.00 16.43 97 ALA E N 1
ATOM 2078 C CA . ALA C 1 97 ? 48.877 24.444 23.408 1.00 17.40 97 ALA E CA 1
ATOM 2079 C C . ALA C 1 97 ? 47.682 24.926 24.220 1.00 21.24 97 ALA E C 1
ATOM 2080 O O . ALA C 1 97 ? 47.342 26.111 24.137 1.00 22.80 97 ALA E O 1
ATOM 2082 N N . CYS C 1 98 ? 47.028 24.042 24.984 1.00 19.48 98 CYS E N 1
ATOM 2083 C CA . CYS C 1 98 ? 46.067 24.494 25.985 1.00 20.26 98 CYS E CA 1
ATOM 2084 C C . CYS C 1 98 ? 46.730 25.300 27.095 1.00 22.85 98 CYS E C 1
ATOM 2085 O O . CYS C 1 98 ? 46.022 25.948 27.873 1.00 23.74 98 CYS E O 1
ATOM 2088 N N . CYS C 1 99 ? 48.059 25.271 27.182 1.00 20.74 99 CYS E N 1
ATOM 2089 C CA . CYS C 1 99 ? 48.844 26.023 28.144 1.00 17.16 99 CYS E CA 1
ATOM 2090 C C . CYS C 1 99 ? 49.693 27.057 27.418 1.00 23.64 99 CYS E C 1
ATOM 2091 O O . CYS C 1 99 ? 49.895 26.981 26.202 1.00 20.65 99 CYS E O 1
ATOM 2094 N N . HIS C 1 100 ? 50.193 28.023 28.185 1.00 20.09 100 HIS E N 1
ATOM 2095 C CA . HIS C 1 100 ? 51.130 29.012 27.681 1.00 18.89 100 HIS E CA 1
ATOM 2096 C C . HIS C 1 100 ? 52.500 28.778 28.302 1.00 17.37 100 HIS E C 1
ATOM 2097 O O . HIS C 1 100 ? 52.641 28.114 29.335 1.00 19.72 100 HIS E O 1
ATOM 2104 N N . GLN C 1 101 ? 53.517 29.319 27.644 1.00 18.25 101 GLN E N 1
ATOM 2105 C CA . GLN C 1 101 ? 54.885 29.193 28.122 1.00 13.54 101 GLN E CA 1
ATOM 2106 C C . GLN C 1 101 ? 55.136 30.129 29.295 1.00 16.16 101 GLN E C 1
ATOM 2107 O O . GLN C 1 101 ? 54.799 31.315 29.238 1.00 20.02 101 GLN E O 1
ATOM 2113 N N . LEU C 1 102 ? 55.760 29.605 30.343 1.00 15.59 102 LEU E N 1
ATOM 2114 C CA . LEU C 1 102 ? 56.261 30.426 31.434 1.00 16.07 102 LEU E CA 1
ATOM 2115 C C . LEU C 1 102 ? 57.755 30.649 31.201 1.00 19.32 102 LEU E C 1
ATOM 2116 O O . LEU C 1 102 ? 58.561 29.729 31.367 1.00 17.29 102 LEU E O 1
ATOM 2121 N N . ASN C 1 103 ? 58.128 31.861 30.801 1.00 16.92 103 ASN E N 1
ATOM 2122 C CA . ASN C 1 103 ? 59.537 32.205 30.679 1.00 20.26 103 ASN E CA 1
ATOM 2123 C C . ASN C 1 103 ? 59.951 33.049 31.879 1.00 18.40 103 ASN E C 1
ATOM 2124 O O . ASN C 1 103 ? 59.134 33.416 32.724 1.00 15.94 103 ASN E O 1
ATOM 2129 N N . LEU C 1 104 ? 61.240 33.393 31.934 1.00 17.55 104 LEU E N 1
ATOM 2130 C CA . LEU C 1 104 ? 61.749 34.149 33.070 1.00 19.94 104 LEU E CA 1
ATOM 2131 C C . LEU C 1 104 ? 61.196 35.568 33.134 1.00 15.48 104 LEU E C 1
ATOM 2132 O O . LEU C 1 104 ? 61.399 36.239 34.150 1.00 16.81 104 LEU E O 1
ATOM 2137 N N . ASN C 1 105 ? 60.501 36.044 32.094 1.00 15.74 105 ASN E N 1
ATOM 2138 C CA . ASN C 1 105 ? 59.894 37.370 32.173 1.00 13.93 105 ASN E CA 1
ATOM 2139 C C . ASN C 1 105 ? 58.713 37.426 33.141 1.00 17.66 105 ASN E C 1
ATOM 2140 O O . ASN C 1 105 ? 58.352 38.519 33.594 1.00 21.57 105 ASN E O 1
ATOM 2145 N N . THR C 1 106 ? 58.095 36.285 33.454 1.00 18.09 106 THR E N 1
ATOM 2146 C CA . THR C 1 106 ? 57.083 36.198 34.507 1.00 16.14 106 THR E CA 1
ATOM 2147 C C . THR C 1 106 ? 57.818 35.908 35.811 1.00 12.97 106 THR E C 1
ATOM 2148 O O . THR C 1 106 ? 58.231 34.772 36.067 1.00 16.46 106 THR E O 1
ATOM 2152 N N . ARG C 1 107 ? 57.985 36.947 36.648 1.00 13.74 107 ARG E N 1
ATOM 2153 C CA . ARG C 1 107 ? 58.950 36.868 37.739 1.00 12.59 107 ARG E CA 1
ATOM 2154 C C . ARG C 1 107 ? 58.532 37.615 39.006 1.00 13.61 107 ARG E C 1
ATOM 2155 O O . ARG C 1 107 ? 59.389 37.851 39.869 1.00 17.25 107 ARG E O 1
ATOM 2163 N N . GLY C 1 108 ? 57.258 37.973 39.159 1.00 14.63 108 GLY E N 1
ATOM 2164 C CA . GLY C 1 108 ? 56.841 38.772 40.302 1.00 14.51 108 GLY E CA 1
ATOM 2165 C C . GLY C 1 108 ? 57.162 40.244 40.191 1.00 13.25 108 GLY E C 1
ATOM 2166 O O . GLY C 1 108 ? 57.181 40.940 41.209 1.00 17.06 108 GLY E O 1
ATOM 2167 N N . GLU C 1 109 ? 57.392 40.738 38.973 1.00 16.01 109 GLU E N 1
ATOM 2168 C CA . GLU C 1 109 ? 57.701 42.146 38.744 1.00 18.28 109 GLU E CA 1
ATOM 2169 C C . GLU C 1 109 ? 56.495 43.058 38.951 1.00 23.16 109 GLU E C 1
ATOM 2170 O O . GLU C 1 109 ? 56.683 44.270 39.121 1.00 23.69 109 GLU E O 1
ATOM 2176 N N . ASN C 1 110 ? 55.281 42.499 38.944 1.00 18.94 110 ASN E N 1
ATOM 2177 C CA . ASN C 1 110 ? 54.004 43.234 38.963 1.00 21.46 110 ASN E CA 1
ATOM 2178 C C . ASN C 1 110 ? 54.061 44.604 39.627 1.00 28.55 110 ASN E C 1
ATOM 2179 O O . ASN C 1 110 ? 54.511 44.731 40.767 1.00 29.76 110 ASN E O 1
ATOM 2184 N N . LYS D 1 9 ? 58.884 51.447 -29.957 1.00 29.56 9 LYS G N 1
ATOM 2185 C CA . LYS D 1 9 ? 59.286 50.904 -28.662 1.00 19.63 9 LYS G CA 1
ATOM 2186 C C . LYS D 1 9 ? 59.256 49.372 -28.652 1.00 17.31 9 LYS G C 1
ATOM 2187 O O . LYS D 1 9 ? 58.294 48.741 -29.098 1.00 19.88 9 LYS G O 1
ATOM 2193 N N . MET D 1 10 ? 60.326 48.780 -28.126 1.00 17.61 10 MET G N 1
ATOM 2194 C CA . MET D 1 10 ? 60.490 47.338 -28.079 1.00 16.18 10 MET G CA 1
ATOM 2195 C C . MET D 1 10 ? 60.857 46.951 -26.658 1.00 18.84 10 MET G C 1
ATOM 2196 O O . MET D 1 10 ? 61.744 47.563 -26.050 1.00 21.36 10 MET G O 1
ATOM 2201 N N . CYS D 1 11 ? 60.169 45.949 -26.128 1.00 17.00 11 CYS G N 1
ATOM 2202 C CA . CYS D 1 11 ? 60.503 45.450 -24.805 1.00 16.14 11 CYS G CA 1
ATOM 2203 C C . CYS D 1 11 ? 61.926 44.906 -24.806 1.00 13.06 11 CYS G C 1
ATOM 2204 O O . CYS D 1 11 ? 62.290 44.084 -25.657 1.00 15.91 11 CYS G O 1
ATOM 2207 N N . MET D 1 12 ? 62.729 45.367 -23.844 1.00 12.74 12 MET G N 1
ATOM 2208 C CA . MET D 1 12 ? 64.145 45.032 -23.764 1.00 12.38 12 MET G CA 1
ATOM 2209 C C . MET D 1 12 ? 64.437 43.791 -22.926 1.00 15.73 12 MET G C 1
ATOM 2210 O O . MET D 1 12 ? 65.611 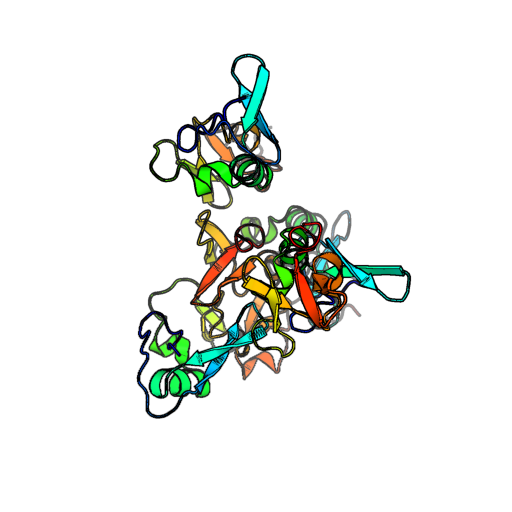43.504 -22.649 1.00 12.27 12 MET G O 1
ATOM 2215 N N . ASN D 1 13 ? 63.404 43.057 -22.521 1.00 13.48 13 ASN G N 1
ATOM 2216 C CA . ASN D 1 13 ? 63.542 41.667 -22.095 1.00 14.65 13 ASN G CA 1
ATOM 2217 C C . ASN D 1 13 ? 63.737 40.801 -23.339 1.00 12.59 13 ASN G C 1
ATOM 2218 O O . ASN D 1 13 ? 62.815 40.659 -24.151 1.00 15.92 13 ASN G O 1
ATOM 2223 N N . ALA D 1 14 ? 64.932 40.214 -23.483 1.00 12.05 14 ALA G N 1
ATOM 2224 C CA . ALA D 1 14 ? 65.267 39.457 -24.688 1.00 14.04 14 ALA G CA 1
ATOM 2225 C C . ALA D 1 14 ? 64.394 38.219 -24.888 1.00 16.61 14 ALA G C 1
ATOM 2226 O O . ALA D 1 14 ? 64.312 37.721 -26.017 1.00 17.96 14 ALA G O 1
ATOM 2228 N N . SER D 1 15 ? 63.758 37.695 -23.839 1.00 16.49 15 SER G N 1
ATOM 2229 C CA . SER D 1 15 ? 62.843 36.572 -24.022 1.00 19.07 15 SER G CA 1
ATOM 2230 C C . SER D 1 15 ? 61.463 37.026 -24.479 1.00 16.20 15 SER G C 1
ATOM 2231 O O . SER D 1 15 ? 60.590 36.192 -24.746 1.00 16.22 15 SER G O 1
ATOM 2234 N N . CYS D 1 16 ? 61.258 38.335 -24.569 1.00 13.74 16 CYS G N 1
ATOM 2235 C CA . CYS D 1 16 ? 59.986 38.913 -24.985 1.00 15.84 16 CYS G CA 1
ATOM 2236 C C . CYS D 1 16 ? 60.154 39.714 -26.273 1.00 16.63 16 CYS G C 1
ATOM 2237 O O . CYS D 1 16 ? 59.733 39.253 -27.339 1.00 21.56 16 CYS G O 1
ATOM 2240 N N . GLY D 1 17 ? 60.772 40.889 -26.216 1.00 17.08 17 GLY G N 1
ATOM 2241 C CA . GLY D 1 17 ? 61.037 41.661 -27.415 1.00 17.90 17 GLY G CA 1
ATOM 2242 C C . GLY D 1 17 ? 59.815 42.209 -28.109 1.00 19.75 17 GLY G C 1
ATOM 2243 O O . GLY D 1 17 ? 59.901 42.589 -29.279 1.00 20.79 17 GLY G O 1
ATOM 2244 N N . THR D 1 18 ? 58.676 42.259 -27.427 1.00 18.96 18 THR G N 1
ATOM 2245 C CA . THR D 1 18 ? 57.446 42.702 -28.070 1.00 24.35 18 THR G CA 1
ATOM 2246 C C . THR D 1 18 ? 57.499 44.196 -28.406 1.00 20.10 18 THR G C 1
ATOM 2247 O O . THR D 1 18 ? 58.243 44.978 -27.807 1.00 19.54 18 THR G O 1
ATOM 2251 N N . THR D 1 19 ? 56.700 44.582 -29.405 1.00 20.61 19 THR G N 1
ATOM 2252 C CA . THR D 1 19 ? 56.452 45.985 -29.717 1.00 22.53 19 THR G CA 1
ATOM 2253 C C . THR D 1 19 ? 55.010 46.403 -29.450 1.00 22.47 19 THR G C 1
ATOM 2254 O O . THR D 1 19 ? 54.643 47.548 -29.750 1.00 24.79 19 THR G O 1
ATOM 2258 N N . SER D 1 20 ? 54.185 45.505 -28.911 1.00 22.59 20 SER G N 1
ATOM 2259 C CA . SER D 1 20 ? 52.766 45.743 -28.688 1.00 22.49 20 SER G CA 1
ATOM 2260 C C . SER D 1 20 ? 52.427 45.493 -27.225 1.00 18.23 20 SER G C 1
ATOM 2261 O O . SER D 1 20 ? 52.727 44.420 -26.689 1.00 21.94 20 SER G O 1
ATOM 2264 N N . THR D 1 21 ? 51.790 46.472 -26.587 1.00 21.78 21 THR G N 1
ATOM 2265 C CA . THR D 1 21 ? 51.425 46.348 -25.180 1.00 22.19 21 THR G CA 1
ATOM 2266 C C . THR D 1 21 ? 50.433 47.450 -24.832 1.00 23.38 21 THR G C 1
ATOM 2267 O O . THR D 1 21 ? 50.378 48.498 -25.485 1.00 22.32 21 THR G O 1
ATOM 2271 N N . VAL D 1 22 ? 49.655 47.194 -23.780 1.00 26.57 22 VAL G N 1
ATOM 2272 C CA . VAL D 1 22 ? 48.691 48.188 -23.316 1.00 27.04 22 VAL G CA 1
ATOM 2273 C C . VAL D 1 22 ? 49.379 49.332 -22.579 1.00 28.47 22 VAL G C 1
ATOM 2274 O O . VAL D 1 22 ? 48.842 50.445 -22.518 1.00 27.37 22 VAL G O 1
ATOM 2278 N N . GLU D 1 23 ? 50.556 49.091 -22.001 1.00 26.95 23 GLU G N 1
ATOM 2279 C CA . GLU D 1 23 ? 51.199 50.084 -21.147 1.00 28.03 23 GLU G CA 1
ATOM 2280 C C . GLU D 1 23 ? 52.705 49.870 -21.179 1.00 23.58 23 GLU G C 1
ATOM 2281 O O . GLU D 1 23 ? 53.182 48.802 -20.788 1.00 21.64 23 GLU G O 1
ATOM 2287 N N . TRP D 1 24 ? 53.447 50.875 -21.642 1.00 26.38 24 TRP G N 1
ATOM 2288 C CA . TRP D 1 24 ? 54.906 50.812 -21.639 1.00 20.49 24 TRP G CA 1
ATOM 2289 C C . TRP D 1 24 ? 55.451 51.218 -20.280 1.00 22.40 24 TRP G C 1
ATOM 2290 O O . TRP D 1 24 ? 55.195 52.331 -19.805 1.00 23.65 24 TRP G O 1
ATOM 2301 N N . LYS D 1 25 ? 56.240 50.334 -19.683 1.00 17.12 25 LYS G N 1
ATOM 2302 C CA . LYS D 1 25 ? 56.822 50.550 -18.373 1.00 21.60 25 LYS G CA 1
ATOM 2303 C C . LYS D 1 25 ? 58.315 50.799 -18.501 1.00 15.97 25 LYS G C 1
ATOM 2304 O O . LYS D 1 25 ? 58.906 50.682 -19.577 1.00 19.93 25 LYS G O 1
ATOM 2310 N N . LYS D 1 26 ? 58.917 51.158 -17.376 1.00 19.80 26 LYS G N 1
ATOM 2311 C CA . LYS D 1 26 ? 60.337 51.451 -17.308 1.00 21.52 26 LYS G CA 1
ATOM 2312 C C . LYS D 1 26 ? 61.038 50.386 -16.483 1.00 14.55 26 LYS G C 1
ATOM 2313 O O . LYS D 1 26 ? 60.497 49.898 -15.484 1.00 18.15 26 LYS G O 1
ATOM 2319 N N . GLY D 1 27 ? 62.249 50.035 -16.908 1.00 16.77 27 GLY G N 1
ATOM 2320 C CA . GLY D 1 27 ? 62.998 49.002 -16.232 1.00 15.41 27 GLY G CA 1
ATOM 2321 C C . GLY D 1 27 ? 64.299 49.511 -15.664 1.00 15.11 27 GLY G C 1
ATOM 2322 O O . GLY D 1 27 ? 64.354 50.577 -15.047 1.00 15.84 27 GLY G O 1
ATOM 2323 N N . TRP D 1 28 ? 65.358 48.735 -15.875 1.00 14.08 28 TRP G N 1
ATOM 2324 C CA . TRP D 1 28 ? 66.665 48.989 -15.304 1.00 14.61 28 TRP G CA 1
ATOM 2325 C C . TRP D 1 28 ? 67.384 50.127 -16.021 1.00 14.28 28 TRP G C 1
ATOM 2326 O O . TRP D 1 28 ? 67.071 50.451 -17.170 1.00 15.47 28 TRP G O 1
ATOM 2337 N N . PRO D 1 29 ? 68.358 50.755 -15.359 1.00 14.69 29 PRO G N 1
ATOM 2338 C CA . PRO D 1 29 ? 69.181 51.768 -16.039 1.00 12.48 29 PRO G CA 1
ATOM 2339 C C . PRO D 1 29 ? 70.121 51.103 -17.033 1.00 15.94 29 PRO G C 1
ATOM 2340 O O . PRO D 1 29 ? 70.908 50.223 -16.670 1.00 14.08 29 PRO G O 1
ATOM 2344 N N . LEU D 1 30 ? 70.036 51.528 -18.288 1.00 14.61 30 LEU G N 1
ATOM 2345 C CA . LEU D 1 30 ? 70.921 51.025 -19.326 1.00 14.02 30 LEU G CA 1
ATOM 2346 C C . LEU D 1 30 ? 72.293 51.680 -19.191 1.00 14.20 30 LEU G C 1
ATOM 2347 O O . LEU D 1 30 ? 72.504 52.556 -18.344 1.00 16.76 30 LEU G O 1
ATOM 2352 N N . ARG D 1 31 ? 73.251 51.240 -20.024 1.00 12.92 31 ARG G N 1
ATOM 2353 C CA . ARG D 1 31 ? 74.590 51.832 -19.967 1.00 16.11 31 ARG G CA 1
ATOM 2354 C C . ARG D 1 31 ? 74.572 53.325 -20.280 1.00 18.47 31 ARG G C 1
ATOM 2355 O O . ARG D 1 31 ? 75.462 54.057 -19.822 1.00 22.55 31 ARG G O 1
ATOM 2363 N N . SER D 1 32 ? 73.560 53.797 -21.011 1.00 18.95 32 SER G N 1
ATOM 2364 C CA . SER D 1 32 ? 73.414 55.214 -21.316 1.00 17.71 32 SER G CA 1
ATOM 2365 C C . SER D 1 32 ? 72.959 56.027 -20.116 1.00 18.49 32 SER G C 1
ATOM 2366 O O . SER D 1 32 ? 73.100 57.256 -20.130 1.00 21.57 32 SER G O 1
ATOM 2369 N N . GLY D 1 33 ? 72.423 55.371 -19.088 1.00 18.86 33 GLY G N 1
ATOM 2370 C CA . GLY D 1 33 ? 71.716 56.038 -18.021 1.00 18.73 33 GLY G CA 1
ATOM 2371 C C . GLY D 1 33 ? 70.234 56.206 -18.270 1.00 16.31 33 GLY G C 1
ATOM 2372 O O . GLY D 1 33 ? 69.508 56.626 -17.360 1.00 20.81 33 GLY G O 1
ATOM 2373 N N . LEU D 1 34 ? 69.758 55.877 -19.465 1.00 15.99 34 LEU G N 1
ATOM 2374 C CA . LEU D 1 34 ? 68.333 55.851 -19.728 1.00 16.86 34 LEU G CA 1
ATOM 2375 C C . LEU D 1 34 ? 67.728 54.573 -19.167 1.00 13.70 34 LEU G C 1
ATOM 2376 O O . LEU D 1 34 ? 68.400 53.544 -19.056 1.00 16.59 34 LEU G O 1
ATOM 2381 N N . LEU D 1 35 ? 66.446 54.644 -18.812 1.00 16.20 35 LEU G N 1
ATOM 2382 C CA . LEU D 1 35 ? 65.750 53.466 -18.308 1.00 18.34 35 LEU G CA 1
ATOM 2383 C C . LEU D 1 35 ? 65.236 52.600 -19.448 1.00 13.83 35 LEU G C 1
ATOM 2384 O O . LEU D 1 35 ? 64.722 53.099 -20.462 1.00 16.89 35 LEU G O 1
ATOM 2389 N N . ALA D 1 36 ? 65.384 51.288 -19.271 1.00 14.94 36 ALA G N 1
ATOM 2390 C CA . ALA D 1 36 ? 64.971 50.320 -20.272 1.00 17.32 36 ALA G CA 1
ATOM 2391 C C . ALA D 1 36 ? 63.477 50.419 -20.527 1.00 13.82 36 ALA G C 1
ATOM 2392 O O . ALA D 1 36 ? 62.695 50.778 -19.644 1.00 16.44 36 ALA G O 1
ATOM 2394 N N . ASP D 1 37 ? 63.087 50.067 -21.740 1.00 13.81 37 ASP G N 1
ATOM 2395 C CA . ASP D 1 37 ? 61.684 49.975 -22.098 1.00 17.98 37 ASP G CA 1
ATOM 2396 C C . ASP D 1 37 ? 61.232 48.545 -21.847 1.00 14.24 37 ASP G C 1
ATOM 2397 O O . ASP D 1 37 ? 61.873 47.599 -22.312 1.00 14.27 37 ASP G O 1
ATOM 2402 N N . LEU D 1 38 ? 60.153 48.386 -21.096 1.00 16.59 38 LEU G N 1
ATOM 2403 C CA . LEU D 1 38 ? 59.582 47.069 -20.870 1.00 14.23 38 LEU G CA 1
ATOM 2404 C C . LEU D 1 38 ? 58.090 47.142 -21.127 1.00 13.19 38 LEU G C 1
ATOM 2405 O O . LEU D 1 38 ? 57.456 48.173 -20.896 1.00 17.51 38 LEU G O 1
ATOM 2410 N N . CYS D 1 39 ? 57.531 46.036 -21.604 1.00 13.78 39 CYS G N 1
ATOM 2411 C CA . CYS D 1 39 ? 56.096 45.986 -21.814 1.00 16.33 39 CYS G CA 1
ATOM 2412 C C . CYS D 1 39 ? 55.398 45.921 -20.460 1.00 17.18 39 CYS G C 1
ATOM 2413 O O . CYS D 1 39 ? 56.036 45.872 -19.404 1.00 18.43 39 CYS G O 1
ATOM 2416 N N . TYR D 1 40 ? 54.063 45.921 -20.484 1.00 20.59 40 TYR G N 1
ATOM 2417 C CA . TYR D 1 40 ? 53.312 45.882 -19.231 1.00 22.01 40 TYR G CA 1
ATOM 2418 C C . TYR D 1 40 ? 53.686 44.664 -18.391 1.00 19.46 40 TYR G C 1
ATOM 2419 O O . TYR D 1 40 ? 53.943 44.778 -17.185 1.00 18.62 40 TYR G O 1
ATOM 2428 N N . ARG D 1 41 ? 53.692 43.483 -19.005 1.00 19.63 41 ARG G N 1
ATOM 2429 C CA . ARG D 1 41 ? 53.945 42.256 -18.256 1.00 18.43 41 ARG G CA 1
ATOM 2430 C C . ARG D 1 41 ? 55.349 42.265 -17.655 1.00 18.31 41 ARG G C 1
ATOM 2431 O O . ARG D 1 41 ? 55.534 42.120 -16.435 1.00 18.61 41 ARG G O 1
ATOM 2439 N N . CYS D 1 42 ? 56.356 42.443 -18.513 1.00 18.65 42 CYS G N 1
ATOM 2440 C CA . CYS D 1 42 ? 57.742 42.427 -18.057 1.00 15.84 42 CYS G CA 1
ATOM 2441 C C . CYS D 1 42 ? 58.022 43.545 -17.058 1.00 18.84 42 CYS G C 1
ATOM 2442 O O . CYS D 1 42 ? 58.713 43.332 -16.046 1.00 19.56 42 CYS G O 1
ATOM 2445 N N . GLY D 1 43 ? 57.483 44.741 -17.315 1.00 16.16 43 GLY G N 1
ATOM 2446 C CA . GLY D 1 43 ? 57.676 45.846 -16.393 1.00 17.21 43 GLY G CA 1
ATOM 2447 C C . GLY D 1 43 ? 57.028 45.606 -15.044 1.00 16.41 43 GLY G C 1
ATOM 2448 O O . GLY D 1 43 ? 57.542 46.047 -14.015 1.00 18.82 43 GLY G O 1
ATOM 2449 N N . SER D 1 44 ? 55.873 44.936 -15.036 1.00 17.20 44 SER G N 1
ATOM 2450 C CA . SER D 1 44 ? 55.267 44.503 -13.784 1.00 16.55 44 SER G CA 1
ATOM 2451 C C . SER D 1 44 ? 56.181 43.546 -13.030 1.00 18.21 44 SER G C 1
ATOM 2452 O O . SER D 1 44 ? 56.343 43.671 -11.810 1.00 21.89 44 SER G O 1
ATOM 2455 N N . ALA D 1 45 ? 56.788 42.584 -13.730 1.00 19.97 45 ALA G N 1
ATOM 2456 C CA . ALA D 1 45 ? 57.722 41.698 -13.034 1.00 20.23 45 ALA G CA 1
ATOM 2457 C C . ALA D 1 45 ? 58.871 42.492 -12.425 1.00 17.43 45 ALA G C 1
ATOM 2458 O O . ALA D 1 45 ? 59.244 42.268 -11.269 1.00 13.70 45 ALA G O 1
ATOM 2460 N N . TYR D 1 46 ? 59.420 43.447 -13.184 1.00 17.03 46 TYR G N 1
ATOM 2461 C CA . TYR D 1 46 ? 60.535 44.258 -12.704 1.00 16.35 46 TYR G CA 1
ATOM 2462 C C . TYR D 1 46 ? 60.148 45.091 -11.486 1.00 15.74 46 TYR G C 1
ATOM 2463 O O . TYR D 1 46 ? 60.928 45.214 -10.531 1.00 16.60 46 TYR G O 1
ATOM 2472 N N . GLU D 1 47 ? 58.961 45.703 -11.521 1.00 16.49 47 GLU G N 1
ATOM 2473 C CA . GLU D 1 47 ? 58.520 46.557 -10.423 1.00 19.02 47 GLU G CA 1
ATOM 2474 C C . GLU D 1 47 ? 58.334 45.775 -9.132 1.00 20.27 47 GLU G C 1
ATOM 2475 O O . GLU D 1 47 ? 58.487 46.334 -8.038 1.00 17.64 47 GLU G O 1
ATOM 2481 N N . SER D 1 48 ? 58.011 44.487 -9.235 1.00 17.69 48 SER G N 1
ATOM 2482 C CA . SER D 1 48 ? 57.818 43.636 -8.072 1.00 18.89 48 SER G CA 1
ATOM 2483 C C . SER D 1 48 ? 59.121 43.043 -7.560 1.00 18.62 48 SER G C 1
ATOM 2484 O O . SER D 1 48 ? 59.097 42.257 -6.608 1.00 18.99 48 SER G O 1
ATOM 2487 N N . SER D 1 49 ? 60.252 43.430 -8.153 1.00 18.16 49 SER G N 1
ATOM 2488 C CA . SER D 1 49 ? 61.570 42.909 -7.797 1.00 17.10 49 SER G CA 1
ATOM 2489 C C . SER D 1 49 ? 61.647 41.395 -8.001 1.00 16.31 49 SER G C 1
ATOM 2490 O O . SER D 1 49 ? 62.298 40.676 -7.241 1.00 18.35 49 SER G O 1
ATOM 2493 N N . LEU D 1 50 ? 61.005 40.903 -9.062 1.00 13.80 50 LEU G N 1
ATOM 2494 C CA . LEU D 1 50 ? 61.000 39.472 -9.344 1.00 15.89 50 LEU G CA 1
ATOM 2495 C C . LEU D 1 50 ? 61.276 39.208 -10.817 1.00 14.38 50 LEU G C 1
ATOM 2496 O O . LEU D 1 50 ? 60.874 38.172 -11.342 1.00 14.25 50 LEU G O 1
ATOM 2501 N N . PHE D 1 51 ? 61.953 40.139 -11.495 1.00 12.05 51 PHE G N 1
ATOM 2502 C CA . PHE D 1 51 ? 62.227 39.972 -12.914 1.00 10.46 51 PHE 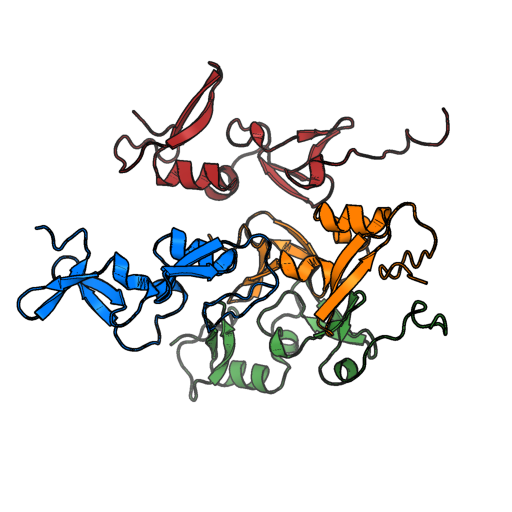G CA 1
ATOM 2503 C C . PHE D 1 51 ? 63.166 38.803 -13.173 1.00 12.19 51 PHE G C 1
ATOM 2504 O O . PHE D 1 51 ? 62.863 37.923 -13.985 1.00 12.97 51 PHE G O 1
ATOM 2512 N N . CYS D 1 52 ? 64.326 38.781 -12.508 1.00 8.81 52 CYS G N 1
ATOM 2513 C CA . CYS D 1 52 ? 65.285 37.714 -12.786 1.00 9.45 52 CYS G CA 1
ATOM 2514 C C . CYS D 1 52 ? 64.768 36.383 -12.286 1.00 12.39 52 CYS G C 1
ATOM 2515 O O . CYS D 1 52 ? 65.079 35.338 -12.862 1.00 11.56 52 CYS G O 1
ATOM 2518 N N . GLU D 1 53 ? 63.994 36.418 -11.206 1.00 11.74 53 GLU G N 1
ATOM 2519 C CA . GLU D 1 53 ? 63.362 35.212 -10.706 1.00 12.66 53 GLU G CA 1
ATOM 2520 C C . GLU D 1 53 ? 62.368 34.641 -11.713 1.00 13.13 53 GLU G C 1
ATOM 2521 O O . GLU D 1 53 ? 62.216 33.417 -11.805 1.00 18.56 53 GLU G O 1
ATOM 2527 N N . GLN D 1 54 ? 61.721 35.494 -12.510 1.00 11.66 54 GLN G N 1
ATOM 2528 C CA . GLN D 1 54 ? 60.762 35.020 -13.506 1.00 13.49 54 GLN G CA 1
ATOM 2529 C C . GLN D 1 54 ? 61.376 34.692 -14.864 1.00 12.92 54 GLN G C 1
ATOM 2530 O O . GLN D 1 54 ? 60.797 33.890 -15.607 1.00 18.01 54 GLN G O 1
ATOM 2536 N N . PHE D 1 55 ? 62.524 35.274 -15.218 1.00 12.21 55 PHE G N 1
ATOM 2537 C CA . PHE D 1 55 ? 63.049 35.135 -16.570 1.00 13.30 55 PHE G CA 1
ATOM 2538 C C . PHE D 1 55 ? 64.486 34.632 -16.679 1.00 12.74 55 PHE G C 1
ATOM 2539 O O . PHE D 1 55 ? 64.884 34.244 -17.780 1.00 13.67 55 PHE G O 1
ATOM 2547 N N . HIS D 1 56 ? 65.278 34.623 -15.599 1.00 10.79 56 HIS G N 1
ATOM 2548 C CA . HIS D 1 56 ? 66.722 34.414 -15.712 1.00 10.79 56 HIS G CA 1
ATOM 2549 C C . HIS D 1 56 ? 67.230 33.209 -14.935 1.00 10.80 56 HIS G C 1
ATOM 2550 O O . HIS D 1 56 ? 68.429 33.154 -14.618 1.00 9.94 56 HIS G O 1
ATOM 2557 N N . LYS D 1 57 ? 66.361 32.245 -14.599 1.00 11.47 57 LYS G N 1
ATOM 2558 C CA . LYS D 1 57 ? 66.802 31.141 -13.748 1.00 10.97 57 LYS G CA 1
ATOM 2559 C C . LYS D 1 57 ? 67.782 30.186 -14.427 1.00 12.95 57 LYS G C 1
ATOM 2560 O O . LYS D 1 57 ? 68.417 29.391 -13.722 1.00 18.86 57 LYS G O 1
ATOM 2566 N N . ASP D 1 58 ? 67.935 30.237 -15.747 1.00 12.72 58 ASP G N 1
ATOM 2567 C CA . ASP D 1 58 ? 68.899 29.367 -16.405 1.00 16.69 58 ASP G CA 1
ATOM 2568 C C . ASP D 1 58 ? 70.287 29.997 -16.488 1.00 15.84 58 ASP G C 1
ATOM 2569 O O . ASP D 1 58 ? 71.263 29.296 -16.797 1.00 20.12 58 ASP G O 1
ATOM 2574 N N . GLN D 1 59 ? 70.414 31.274 -16.153 1.00 12.58 59 GLN G N 1
ATOM 2575 C CA . GLN D 1 59 ? 71.663 31.986 -16.376 1.00 13.33 59 GLN G CA 1
ATOM 2576 C C . GLN D 1 59 ? 72.657 31.784 -15.233 1.00 11.35 59 GLN G C 1
ATOM 2577 O O . GLN D 1 59 ? 72.298 31.492 -14.089 1.00 11.23 59 GLN G O 1
ATOM 2583 N N . SER D 1 60 ? 73.933 31.959 -15.570 1.00 9.70 60 SER G N 1
ATOM 2584 C CA . SER D 1 60 ? 74.984 32.054 -14.574 1.00 10.83 60 SER G CA 1
ATOM 2585 C C . SER D 1 60 ? 74.822 33.336 -13.751 1.00 11.06 60 SER G C 1
ATOM 2586 O O . SER D 1 60 ? 74.056 34.241 -14.091 1.00 9.87 60 SER G O 1
ATOM 2589 N N . GLY D 1 61 ? 75.557 33.401 -12.646 1.00 12.05 61 GLY G N 1
ATOM 2590 C CA . GLY D 1 61 ? 75.661 34.605 -11.846 1.00 10.30 61 GLY G CA 1
ATOM 2591 C C . GLY D 1 61 ? 74.847 34.650 -10.569 1.00 9.32 61 GLY G C 1
ATOM 2592 O O . GLY D 1 61 ? 74.935 35.641 -9.838 1.00 8.79 61 GLY G O 1
ATOM 2593 N N . TRP D 1 62 ? 74.044 33.637 -10.278 1.00 12.12 62 TRP G N 1
ATOM 2594 C CA . TRP D 1 62 ? 73.231 33.699 -9.074 1.00 9.98 62 TRP G CA 1
ATOM 2595 C C . TRP D 1 62 ? 74.076 33.462 -7.820 1.00 12.80 62 TRP G C 1
ATOM 2596 O O . TRP D 1 62 ? 74.930 32.568 -7.777 1.00 11.26 62 TRP G O 1
ATOM 2607 N N . ARG D 1 63 ? 73.839 34.284 -6.798 1.00 9.04 63 ARG G N 1
ATOM 2608 C CA . ARG D 1 63 ? 74.494 34.165 -5.498 1.00 10.62 63 ARG G CA 1
ATOM 2609 C C . ARG D 1 63 ? 73.416 34.166 -4.426 1.00 9.88 63 ARG G C 1
ATOM 2610 O O . ARG D 1 63 ? 72.272 34.520 -4.691 1.00 14.55 63 ARG G O 1
ATOM 2618 N N . GLU D 1 64 ? 73.770 33.743 -3.223 1.00 11.10 64 GLU G N 1
ATOM 2619 C CA . GLU D 1 64 ? 72.832 33.795 -2.109 1.00 10.22 64 GLU G CA 1
ATOM 2620 C C . GLU D 1 64 ? 73.167 34.962 -1.194 1.00 9.43 64 GLU G C 1
ATOM 2621 O O . GLU D 1 64 ? 74.336 35.185 -0.860 1.00 11.96 64 GLU G O 1
ATOM 2627 N N . CYS D 1 65 ? 72.129 35.677 -0.757 1.00 10.81 65 CYS G N 1
ATOM 2628 C CA . CYS D 1 65 ? 72.307 36.769 0.197 1.00 13.29 65 CYS G CA 1
ATOM 2629 C C . CYS D 1 65 ? 73.112 36.310 1.407 1.00 10.82 65 CYS G C 1
ATOM 2630 O O . CYS D 1 65 ? 72.890 35.222 1.952 1.00 11.93 65 CYS G O 1
ATOM 2633 N N . TYR D 1 66 ? 74.060 37.159 1.824 1.00 12.62 66 TYR G N 1
ATOM 2634 C CA . TYR D 1 66 ? 74.973 36.807 2.910 1.00 12.73 66 TYR G CA 1
ATOM 2635 C C . TYR D 1 66 ? 74.241 36.476 4.204 1.00 13.81 66 TYR G C 1
ATOM 2636 O O . TYR D 1 66 ? 74.757 35.709 5.029 1.00 14.54 66 TYR G O 1
ATOM 2645 N N . LEU D 1 67 ? 73.054 37.037 4.401 1.00 12.11 67 LEU G N 1
ATOM 2646 C CA . LEU D 1 67 ? 72.319 36.919 5.651 1.00 11.24 67 LEU G CA 1
ATOM 2647 C C . LEU D 1 67 ? 71.121 35.988 5.561 1.00 12.44 67 LEU G C 1
ATOM 2648 O O . LEU D 1 67 ? 70.926 35.171 6.457 1.00 15.88 67 LEU G O 1
ATOM 2653 N N . CYS D 1 68 ? 70.291 36.094 4.514 1.00 12.38 68 CYS G N 1
ATOM 2654 C CA . CYS D 1 68 ? 69.069 35.288 4.439 1.00 10.61 68 CYS G CA 1
ATOM 2655 C C . CYS D 1 68 ? 69.087 34.205 3.365 1.00 13.17 68 CYS G C 1
ATOM 2656 O O . CYS D 1 68 ? 68.135 33.422 3.296 1.00 13.92 68 CYS G O 1
ATOM 2659 N N . SER D 1 69 ? 70.119 34.159 2.522 1.00 11.63 69 SER G N 1
ATOM 2660 C CA . SER D 1 69 ? 70.350 33.155 1.484 1.00 11.38 69 SER G CA 1
ATOM 2661 C C . SER D 1 69 ? 69.387 33.277 0.314 1.00 12.90 69 SER G C 1
ATOM 2662 O O . SER D 1 69 ? 69.361 32.385 -0.544 1.00 13.54 69 SER G O 1
ATOM 2665 N N . LYS D 1 70 ? 68.606 34.346 0.263 1.00 10.87 70 LYS G N 1
ATOM 2666 C CA . LYS D 1 70 ? 67.777 34.643 -0.896 1.00 9.76 70 LYS G CA 1
ATOM 2667 C C . LYS D 1 70 ? 68.638 34.700 -2.144 1.00 8.95 70 LYS G C 1
ATOM 2668 O O . LYS D 1 70 ? 69.740 35.246 -2.127 1.00 11.20 70 LYS G O 1
ATOM 2674 N N . ARG D 1 71 ? 68.139 34.127 -3.236 1.00 8.77 71 ARG G N 1
ATOM 2675 C CA . ARG D 1 71 ? 68.935 34.103 -4.454 1.00 12.33 71 ARG G CA 1
ATOM 2676 C C . ARG D 1 71 ? 68.847 35.444 -5.165 1.00 10.73 71 ARG G C 1
ATOM 2677 O O . ARG D 1 71 ? 67.764 36.026 -5.306 1.00 12.52 71 ARG G O 1
ATOM 2685 N N . LEU D 1 72 ? 70.010 35.951 -5.570 1.00 10.06 72 LEU G N 1
ATOM 2686 C CA . LEU D 1 72 ? 70.150 37.253 -6.200 1.00 9.45 72 LEU G CA 1
ATOM 2687 C C . LEU D 1 72 ? 70.945 37.061 -7.477 1.00 8.32 72 LEU G C 1
ATOM 2688 O O . LEU D 1 72 ? 72.002 36.417 -7.466 1.00 9.63 72 LEU G O 1
ATOM 2693 N N . HIS D 1 73 ? 70.437 37.607 -8.565 1.00 9.18 73 HIS G N 1
ATOM 2694 C CA . HIS D 1 73 ? 71.070 37.405 -9.854 1.00 7.31 73 HIS G CA 1
ATOM 2695 C C . HIS D 1 73 ? 72.131 38.475 -10.064 1.00 7.90 73 HIS G C 1
ATOM 2696 O O . HIS D 1 73 ? 71.812 39.627 -10.377 1.00 10.22 73 HIS G O 1
ATOM 2703 N N . CYS D 1 74 ? 73.390 38.074 -9.930 1.00 6.70 74 CYS G N 1
ATOM 2704 C CA . CYS D 1 74 ? 74.509 38.994 -10.006 1.00 10.49 74 CYS G CA 1
ATOM 2705 C C . CYS D 1 74 ? 75.057 39.051 -11.429 1.00 9.45 74 CYS G C 1
ATOM 2706 O O . CYS D 1 74 ? 74.793 38.180 -12.266 1.00 8.56 74 CYS G O 1
ATOM 2709 N N . GLY D 1 75 ? 75.816 40.105 -11.707 1.00 9.66 75 GLY G N 1
ATOM 2710 C CA . GLY D 1 75 ? 76.241 40.310 -13.082 1.00 8.23 75 GLY G CA 1
ATOM 2711 C C . GLY D 1 75 ? 75.086 40.536 -14.029 1.00 8.66 75 GLY G C 1
ATOM 2712 O O . GLY D 1 75 ? 75.155 40.150 -15.202 1.00 11.59 75 GLY G O 1
ATOM 2713 N N . CYS D 1 76 ? 73.996 41.115 -13.537 1.00 8.82 76 CYS G N 1
ATOM 2714 C CA . CYS D 1 76 ? 72.790 41.259 -14.343 1.00 7.96 76 CYS G CA 1
ATOM 2715 C C . CYS D 1 76 ? 72.228 42.646 -14.139 1.00 11.67 76 CYS G C 1
ATOM 2716 O O . CYS D 1 76 ? 71.857 43.018 -13.019 1.00 9.00 76 CYS G O 1
ATOM 2719 N N . ILE D 1 77 ? 72.149 43.395 -15.239 1.00 10.30 77 ILE G N 1
ATOM 2720 C CA . ILE D 1 77 ? 71.652 44.758 -15.187 1.00 10.23 77 ILE G CA 1
ATOM 2721 C C . ILE D 1 77 ? 70.251 44.825 -14.578 1.00 11.27 77 ILE G C 1
ATOM 2722 O O . ILE D 1 77 ? 69.929 45.784 -13.866 1.00 11.57 77 ILE G O 1
ATOM 2727 N N . ALA D 1 78 ? 69.445 43.771 -14.739 1.00 10.06 78 ALA G N 1
ATOM 2728 C CA . ALA D 1 78 ? 68.052 43.804 -14.297 1.00 9.61 78 ALA G CA 1
ATOM 2729 C C . ALA D 1 78 ? 67.887 43.704 -12.785 1.00 11.00 78 ALA G C 1
ATOM 2730 O O . ALA D 1 78 ? 66.794 43.996 -12.290 1.00 12.44 78 ALA G O 1
ATOM 2732 N N . SER D 1 79 ? 68.924 43.294 -12.046 1.00 9.24 79 SER G N 1
ATOM 2733 C CA . SER D 1 79 ? 68.882 43.345 -10.588 1.00 11.52 79 SER G CA 1
ATOM 2734 C C . SER D 1 79 ? 69.900 44.317 -10.020 1.00 13.69 79 SER G C 1
ATOM 2735 O O . SER D 1 79 ? 70.091 44.338 -8.794 1.00 13.53 79 SER G O 1
ATOM 2738 N N . LYS D 1 80 ? 70.548 45.129 -10.870 1.00 11.84 80 LYS G N 1
ATOM 2739 C CA . LYS D 1 80 ? 71.621 45.986 -10.361 1.00 12.74 80 LYS G CA 1
ATOM 2740 C C . LYS D 1 80 ? 71.142 46.884 -9.223 1.00 13.55 80 LYS G C 1
ATOM 2741 O O . LYS D 1 80 ? 71.859 47.096 -8.233 1.00 12.84 80 LYS G O 1
ATOM 2747 N N . VAL D 1 81 ? 69.941 47.445 -9.356 1.00 12.87 81 VAL G N 1
ATOM 2748 C CA . VAL D 1 81 ? 69.474 48.390 -8.345 1.00 15.34 81 VAL G CA 1
ATOM 2749 C C . VAL D 1 81 ? 68.983 47.726 -7.069 1.00 16.57 81 VAL G C 1
ATOM 2750 O O . VAL D 1 81 ? 68.831 48.423 -6.057 1.00 18.64 81 VAL G O 1
ATOM 2754 N N . THR D 1 82 ? 68.750 46.402 -7.061 1.00 13.84 82 THR G N 1
ATOM 2755 C CA . THR D 1 82 ? 68.236 45.733 -5.865 1.00 14.93 82 THR G CA 1
ATOM 2756 C C . THR D 1 82 ? 69.280 44.888 -5.148 1.00 12.16 82 THR G C 1
ATOM 2757 O O . THR D 1 82 ? 68.945 44.208 -4.171 1.00 18.55 82 THR G O 1
ATOM 2761 N N . ILE D 1 83 ? 70.533 44.914 -5.589 1.00 9.60 83 ILE G N 1
ATOM 2762 C CA . ILE D 1 83 ? 71.586 44.077 -5.025 1.00 13.05 83 ILE G CA 1
ATOM 2763 C C . ILE D 1 83 ? 72.667 44.992 -4.476 1.00 13.58 83 ILE G C 1
ATOM 2764 O O . ILE D 1 83 ? 73.087 45.935 -5.156 1.00 14.88 83 ILE G O 1
ATOM 2769 N N . GLU D 1 84 ? 73.102 44.731 -3.250 1.00 11.38 84 GLU G N 1
ATOM 2770 C CA . GLU D 1 84 ? 74.194 45.483 -2.652 1.00 11.93 84 GLU G CA 1
ATOM 2771 C C . GLU D 1 84 ? 75.441 44.619 -2.609 1.00 11.67 84 GLU G C 1
ATOM 2772 O O . GLU D 1 84 ? 75.398 43.500 -2.096 1.00 12.01 84 GLU G O 1
ATOM 2778 N N . LEU D 1 85 ? 76.550 45.158 -3.097 1.00 12.59 85 LEU G N 1
ATOM 2779 C CA . LEU D 1 85 ? 77.836 44.477 -2.990 1.00 10.50 85 LEU G CA 1
ATOM 2780 C C . LEU D 1 85 ? 78.430 44.805 -1.620 1.00 11.50 85 LEU G C 1
ATOM 2781 O O . LEU D 1 85 ? 78.677 45.973 -1.313 1.00 13.80 85 LEU G O 1
ATOM 2786 N N . MET D 1 86 ? 78.631 43.779 -0.795 1.00 9.47 86 MET G N 1
ATOM 2787 C CA . MET D 1 86 ? 79.040 43.965 0.594 1.00 9.02 86 MET G CA 1
ATOM 2788 C C . MET D 1 86 ? 80.551 44.164 0.726 1.00 10.77 86 MET G C 1
ATOM 2789 O O . MET D 1 86 ? 81.337 43.656 -0.078 1.00 11.95 86 MET G O 1
ATOM 2794 N N . ASP D 1 87 ? 80.935 44.912 1.770 1.00 12.54 87 ASP G N 1
ATOM 2795 C CA . ASP D 1 87 ? 82.311 45.393 1.939 1.00 10.39 87 ASP G CA 1
ATOM 2796 C C . ASP D 1 87 ? 83.345 44.273 1.943 1.00 12.27 87 ASP G C 1
ATOM 2797 O O . ASP D 1 87 ? 84.492 44.503 1.562 1.00 12.43 87 ASP G O 1
ATOM 2802 N N . TYR D 1 88 ? 83.002 43.088 2.445 1.00 12.60 88 TYR G N 1
ATOM 2803 C CA . TYR D 1 88 ? 83.986 42.021 2.589 1.00 13.70 88 TYR G CA 1
ATOM 2804 C C . TYR D 1 88 ? 83.728 40.873 1.626 1.00 13.41 88 TYR G C 1
ATOM 2805 O O . TYR D 1 88 ? 84.233 39.761 1.828 1.00 13.76 88 TYR G O 1
ATOM 2814 N N . GLY D 1 89 ? 82.961 41.124 0.579 1.00 11.35 89 GLY G N 1
ATOM 2815 C CA . GLY D 1 89 ? 82.608 40.112 -0.385 1.00 9.01 89 GLY G CA 1
ATOM 2816 C C . GLY D 1 89 ? 81.156 39.689 -0.232 1.00 10.14 89 GLY G C 1
ATOM 2817 O O . GLY D 1 89 ? 80.515 39.916 0.795 1.00 12.62 89 GLY G O 1
ATOM 2818 N N . GLY D 1 90 ? 80.638 39.057 -1.274 1.00 10.17 90 GLY G N 1
ATOM 2819 C CA . GLY D 1 90 ? 79.265 38.624 -1.257 1.00 12.64 90 GLY G CA 1
ATOM 2820 C C . GLY D 1 90 ? 78.296 39.770 -1.477 1.00 9.03 90 GLY G C 1
ATOM 2821 O O . GLY D 1 90 ? 78.669 40.920 -1.746 1.00 8.59 90 GLY G O 1
ATOM 2822 N N . VAL D 1 91 ? 77.017 39.435 -1.360 1.00 9.53 91 VAL G N 1
ATOM 2823 C CA . VAL D 1 91 ? 75.944 40.344 -1.736 1.00 9.25 91 VAL G CA 1
ATOM 2824 C C . VAL D 1 91 ? 74.848 40.307 -0.682 1.00 9.33 91 VAL G C 1
ATOM 2825 O O . VAL D 1 91 ? 74.628 39.282 -0.027 1.00 9.11 91 VAL G O 1
ATOM 2829 N N . GLY D 1 92 ? 74.156 41.432 -0.542 1.00 9.23 92 GLY G N 1
ATOM 2830 C CA . GLY D 1 92 ? 72.993 41.534 0.338 1.00 10.96 92 GLY G CA 1
ATOM 2831 C C . GLY D 1 92 ? 71.752 41.972 -0.419 1.00 12.16 92 GLY G C 1
ATOM 2832 O O . GLY D 1 92 ? 71.832 42.810 -1.323 1.00 13.22 92 GLY G O 1
ATOM 2833 N N . CYS D 1 93 ? 70.611 41.380 -0.060 1.00 12.67 93 CYS G N 1
ATOM 2834 C CA . CYS D 1 93 ? 69.326 41.705 -0.663 1.00 13.54 93 CYS G CA 1
ATOM 2835 C C . CYS D 1 93 ? 68.792 43.027 -0.104 1.00 12.74 93 CYS G C 1
ATOM 2836 O O . CYS D 1 93 ? 69.414 43.667 0.748 1.00 14.69 93 CYS G O 1
ATOM 2839 N N . SER D 1 94 ? 67.608 43.428 -0.586 1.00 16.95 94 SER G N 1
ATOM 2840 C CA . SER D 1 94 ? 67.023 44.712 -0.205 1.00 19.25 94 SER G CA 1
ATOM 2841 C C . SER D 1 94 ? 66.840 44.822 1.302 1.00 18.70 94 SER G C 1
ATOM 2842 O O . SER D 1 94 ? 67.033 45.899 1.882 1.00 22.96 94 SER G O 1
ATOM 2845 N N . THR D 1 95 ? 66.482 43.714 1.955 1.00 18.91 95 THR G N 1
ATOM 2846 C CA . THR D 1 95 ? 66.254 43.730 3.394 1.00 17.86 95 THR G CA 1
ATOM 2847 C C . THR D 1 95 ? 67.564 43.687 4.173 1.00 14.95 95 THR G C 1
ATOM 2848 O O . THR D 1 95 ? 67.797 44.517 5.056 1.00 20.25 95 THR G O 1
ATOM 2852 N N . CYS D 1 96 ? 68.430 42.734 3.847 1.00 15.34 96 CYS G N 1
ATOM 2853 C CA . CYS D 1 96 ? 69.607 42.469 4.660 1.00 17.37 96 CYS G CA 1
ATOM 2854 C C . CYS D 1 96 ? 70.709 43.512 4.486 1.00 17.18 96 CYS G C 1
ATOM 2855 O O . CYS D 1 96 ? 71.613 43.578 5.324 1.00 18.11 96 CYS G O 1
ATOM 2858 N N . ALA D 1 97 ? 70.670 44.303 3.416 1.00 15.97 97 ALA G N 1
ATOM 2859 C CA . ALA D 1 97 ? 71.700 45.304 3.156 1.00 17.13 97 ALA G CA 1
ATOM 2860 C C . ALA D 1 97 ? 71.517 46.578 3.969 1.00 21.40 97 ALA G C 1
ATOM 2861 O O . ALA D 1 97 ? 72.376 47.463 3.894 1.00 23.87 97 ALA G O 1
ATOM 2863 N N . CYS D 1 98 ? 70.424 46.698 4.729 1.00 19.32 98 CYS G N 1
ATOM 2864 C CA . CYS D 1 98 ? 70.349 47.748 5.739 1.00 22.14 98 CYS G CA 1
ATOM 2865 C C . CYS D 1 98 ? 71.386 47.551 6.837 1.00 26.79 98 CYS G C 1
ATOM 2866 O O . CYS D 1 98 ? 71.650 48.491 7.596 1.00 24.42 98 CYS G O 1
ATOM 2869 N N . CYS D 1 99 ? 71.999 46.371 6.910 1.00 21.97 99 CYS G N 1
ATOM 2870 C CA . CYS D 1 99 ? 73.046 46.052 7.862 1.00 17.14 99 CYS G CA 1
ATOM 2871 C C . CYS D 1 99 ? 74.369 45.827 7.143 1.00 22.78 99 CYS G C 1
ATOM 2872 O O . CYS D 1 99 ? 74.420 45.647 5.921 1.00 22.44 99 CYS G O 1
ATOM 2875 N N . HIS D 1 100 ? 75.439 45.855 7.932 1.00 19.79 100 HIS G N 1
ATOM 2876 C CA . HIS D 1 100 ? 76.801 45.631 7.483 1.00 17.73 100 HIS G CA 1
ATOM 2877 C C . HIS D 1 100 ? 77.286 44.303 8.048 1.00 17.69 100 HIS G C 1
ATOM 2878 O O . HIS D 1 100 ? 76.792 43.829 9.076 1.00 19.18 100 HIS G O 1
ATOM 2885 N N . GLN D 1 101 ? 78.249 43.699 7.364 1.00 19.23 101 GLN G N 1
ATOM 2886 C CA . GLN D 1 101 ? 78.828 42.452 7.840 1.00 14.31 101 GLN G CA 1
ATOM 2887 C C . GLN D 1 101 ? 79.770 42.705 9.007 1.00 16.05 101 GLN G C 1
ATOM 2888 O O . GLN D 1 101 ? 80.626 43.592 8.947 1.00 17.89 101 GLN G O 1
ATOM 2894 N N . LEU D 1 102 ? 79.628 41.908 10.061 1.00 15.72 102 LEU G N 1
ATOM 2895 C CA . LEU D 1 102 ? 80.587 41.895 11.152 1.00 16.40 102 LEU G CA 1
ATOM 2896 C C . LEU D 1 102 ? 81.517 40.695 10.946 1.00 19.19 102 LEU G C 1
ATOM 2897 O O . LEU D 1 102 ? 81.118 39.546 11.154 1.00 17.92 102 LEU G O 1
ATOM 2902 N N . ASN D 1 103 ? 82.754 40.963 10.529 1.00 16.15 103 ASN G N 1
ATOM 2903 C CA . ASN D 1 103 ? 83.767 39.923 10.406 1.00 20.85 103 ASN G CA 1
ATOM 2904 C C . ASN D 1 103 ? 84.717 39.995 11.595 1.00 20.33 103 ASN G C 1
ATOM 2905 O O . ASN D 1 103 ? 84.648 40.901 12.426 1.00 15.15 103 ASN G O 1
ATOM 2910 N N . LEU D 1 104 ? 85.664 39.053 11.637 1.00 18.49 104 LEU G N 1
ATOM 2911 C CA . LEU D 1 104 ? 86.583 38.986 12.764 1.00 19.43 104 LEU G CA 1
ATOM 2912 C C . LEU D 1 104 ? 87.528 40.180 12.836 1.00 15.31 104 LEU G C 1
ATOM 2913 O O . LEU D 1 104 ? 88.212 40.338 13.855 1.00 18.73 104 LEU G O 1
ATOM 2918 N N . ASN D 1 105 ? 87.588 41.028 11.802 1.00 14.13 105 ASN G N 1
ATOM 2919 C CA . ASN D 1 105 ? 88.417 42.227 11.893 1.00 15.38 105 ASN G CA 1
ATOM 2920 C C . ASN D 1 105 ? 87.863 43.260 12.869 1.00 20.56 105 ASN G C 1
ATOM 2921 O O . ASN D 1 105 ? 88.625 44.110 13.348 1.00 20.53 105 ASN G O 1
ATOM 2926 N N . THR D 1 106 ? 86.564 43.206 13.176 1.00 17.57 106 THR G N 1
ATOM 2927 C CA . THR D 1 106 ? 85.968 44.032 14.228 1.00 18.66 106 THR G CA 1
ATOM 2928 C C . THR D 1 106 ? 86.101 43.261 15.535 1.00 13.26 106 THR G C 1
ATOM 2929 O O . THR D 1 106 ? 85.328 42.335 15.808 1.00 17.04 106 THR G O 1
ATOM 2933 N N . ARG D 1 107 ? 87.084 43.655 16.364 1.00 14.48 107 ARG G N 1
ATOM 2934 C CA . ARG D 1 107 ? 87.520 42.794 17.460 1.00 13.26 107 ARG G CA 1
ATOM 2935 C C . ARG D 1 107 ? 87.949 43.552 18.716 1.00 15.04 107 ARG G C 1
ATOM 2936 O O . ARG D 1 107 ? 88.598 42.951 19.582 1.00 17.88 107 ARG G O 1
ATOM 2944 N N . GLY D 1 108 ? 87.603 44.830 18.855 1.00 14.65 108 GLY G N 1
ATOM 2945 C CA . GLY D 1 108 ? 88.075 45.590 20.001 1.00 15.47 108 GLY G CA 1
ATOM 2946 C C . GLY D 1 108 ? 89.514 46.034 19.907 1.00 16.04 108 GLY G C 1
ATOM 2947 O O . GLY D 1 108 ? 90.128 46.341 20.933 1.00 16.83 108 GLY G O 1
ATOM 2948 N N . GLU D 1 109 ? 90.077 46.057 18.698 1.00 17.72 109 GLU G N 1
ATOM 2949 C CA . GLU D 1 109 ? 91.450 46.512 18.514 1.00 18.38 109 GLU G CA 1
ATOM 2950 C C . GLU D 1 109 ? 91.581 48.031 18.611 1.00 23.12 109 GLU G C 1
ATOM 2951 O O . GLU D 1 109 ? 92.657 48.538 18.960 1.00 21.90 109 GLU G O 1
ATOM 2957 N N . ASN D 1 110 ? 90.509 48.761 18.317 1.00 18.74 110 ASN G N 1
ATOM 2958 C CA . ASN D 1 110 ? 90.550 50.214 18.169 1.00 22.14 110 ASN G CA 1
ATOM 2959 C C . ASN D 1 110 ? 90.855 50.930 19.476 1.00 23.67 110 ASN G C 1
ATOM 2960 O O . ASN D 1 110 ? 91.082 52.142 19.492 1.00 26.29 110 ASN G O 1
#

Foldseek 3Di:
DDFAPPVVGRDPDAPDWAFAFQDPVRDTGIHHPVQRVCLVVVNNCVVRPPPPPQWFAAPPPGPTARPPDRSRPVQWDADDPGDIHGPVPRVD/DDFAPPVVGRDPDAPDWAFAFQDPVRDTGIHHPVLRVCLVVVNNCVVRPPPPPAWFAAPPPGDTARPPDRSRPVQWDADDPGDIHGPVPRVD/DFAPPPVGGDPDAPDWAFAFQDPVRGTGIHHPVLRVCLVVVCNCVVRPVVDPAWFAAPPPGHIARPPDRRCVVQWAAAPVGDIHGNVRVVDHDDDCVPPPPD/DFAPPPVGRDPDAPDWAFAFQDPVRGTGIHHPVLNVCLVVVCNCVVRPVVDPQWFAAPPPGHIARPPDRRCVVQWAAAPVGDIHGNPRVVDHDDDCVPPPPD

InterPro domains:
  IPR003340 B3 DNA binding domain [PF02362] (295-388)
  IPR003340 B3 DNA binding domain [PS50863] (295-396)
  IPR003340 B3 DNA binding domain [SM01019] (295-395)
  IPR003340 B3 DNA binding domain [cd10017] (293-390)
  IPR011124 Zinc finger, CW-type [PF07496] (544-585)
  IPR011124 Zinc finger, CW-type [PS51050] (538-588)
  IPR015300 DNA-binding pseudobarrel domain superfamily [G3DSA:2.40.330.10] (273-400)
  IPR015300 DNA-binding pseudobarrel domain superfamily [SSF101936] (292-390)
  IPR057743 VAL1-3, N-terminal zinc finger domain [PF25813] (55-102)